Protein AF-A0A2K3P0F2-F1 (afdb_monomer_lite)

Foldseek 3Di:
DLQCVQVVPPVQDDDDDDDAAQPQPAPDDPVVCVVDPSNVVVCVQQQHDQDPVVVPDPDDDPCCVRTPHNADEQEWFPDPRSVNSLLSVVSNCCVRPVVQLADPVRHHYKYFAAFQKWKQFQPDRDIDGHRDPVVVVVVCVVDPCNVRIDMDGRRGPVVDDSVRSNVCSVVVVVRMDTRHDDDCVVVVVSCCVRPPVNPVVVCVVVPPDDPDPPDDDPVPDDDDDDPLVCLQQPPLLVVVFAFDADSVRHTDHGPDTQTLFDVCQQVPDFDDDDVATATHAHFDVVLRLVLLVCVLVVDALVVRATFHDDPPAPFDWDDDDQQKIKFFFDKDDDPDQKIKGFGAGPPDAPVNLVVVLVDLCCDHPVGRDRQWVDKDADDDRVTGIMITGGPHHDDPPDPPRVVSVRIDMDGNCRHWDQDPVRDTDGDRGVSSVSVSSSVVSLVSLVVSLVVVLVVLVVVLLLLVLLLLLLVVPVVPPDDPVPDDPVVQLVVSVVSVRDNVSSVVSVVDDPVCSDPVNSVVSVVVSVVSVVVSVVSVPDDSSRVSVVSSVVSVVSVVVVVVVVVVVVVVRDDPVPDDPDPPPDDDDDDDDDDDDDDDDDDDDDDDDDDD

Organism: Trifolium pratense (NCBI:txid57577)

Secondary structure (DSSP, 8-state):
-GGGGTTT-TTT-------SPPP--TT--HHHHHT-HHHHHHHHHHT----TTTTT--S---GGGG-S-S-EEEE--SSHHHHHHHHHHHHHHHHH-HHHHH-SSS--EEEE---SEEEEESSSS-EEEESSHHHHHHHHHH-TTGGGEEEEE-SSGGGS-HHHHHHHHHTHHHHEEE----SHHHHHHHHHHH-TTTHHHHHHHH-S--S-TTPPPGGG------TTHHHHS-GGGGGGS-EEE-TTS-EEEESS---SS-HHHHH-EEEEETTEEEEE--B-HHHHHHHHHHHHTT--STTSPPPB--TT--SEEEEEETTEEEEE-EEEE-STTEEEEEEPPTT--HHHHHHHHHHHHH-BTTB-S-SEEEEEE-S-SSS--EEEEESSPPPTTS-HHHHTT-EEEEE-S-EEEE-TTS-EEEESSHHHHHHHHHHHHHHHHHHHHHHHHHHHHHHHHHHHHHHHHHHHHHTTSS-TTTS-HHHHHHHHHHTT--TTTHHHHTT--GGGGSHHHHHHHHHHHHHHHHHHHHHHT--HHHHHHHHHHHHHHHHHHHHHHHHHHHHHT--TTSSPPP------------------------------

Structure (mmCIF, N/CA/C/O backbone):
data_AF-A0A2K3P0F2-F1
#
_entry.id   AF-A0A2K3P0F2-F1
#
loop_
_atom_site.group_PDB
_atom_site.id
_atom_site.type_symbol
_atom_site.label_atom_id
_atom_site.label_alt_id
_atom_site.label_comp_id
_atom_site.label_asym_id
_atom_site.label_entity_id
_atom_site.label_seq_id
_atom_site.pdbx_PDB_ins_code
_atom_site.Cartn_x
_atom_site.Cartn_y
_atom_site.Cartn_z
_atom_site.occupancy
_atom_site.B_iso_or_equiv
_atom_site.auth_seq_id
_atom_site.auth_comp_id
_atom_site.auth_asym_id
_atom_site.auth_atom_id
_atom_site.pdbx_PDB_model_num
ATOM 1 N N . MET A 1 1 ? 37.846 -0.758 21.358 1.00 57.22 1 MET A N 1
ATOM 2 C CA . MET A 1 1 ? 39.177 -1.231 21.816 1.00 57.22 1 MET A CA 1
ATOM 3 C C . MET A 1 1 ? 39.085 -2.197 22.994 1.00 57.22 1 MET A C 1
ATOM 5 O O . MET A 1 1 ? 39.956 -3.050 23.090 1.00 57.22 1 MET A O 1
ATOM 9 N N . MET A 1 2 ? 38.044 -2.120 23.833 1.00 68.94 2 MET A N 1
ATOM 10 C CA . MET A 1 2 ? 37.887 -2.988 25.009 1.00 68.94 2 MET A CA 1
ATOM 11 C C . MET A 1 2 ? 37.796 -4.487 24.681 1.00 68.94 2 MET A C 1
ATOM 13 O O . MET A 1 2 ? 38.420 -5.271 25.371 1.00 68.94 2 MET A O 1
ATOM 17 N N . GLY A 1 3 ? 37.175 -4.906 23.572 1.00 64.06 3 GLY A N 1
ATOM 18 C CA . GLY A 1 3 ? 37.152 -6.332 23.182 1.00 64.06 3 GLY A CA 1
ATOM 19 C C . GLY A 1 3 ? 38.536 -6.983 22.981 1.00 64.06 3 GLY A C 1
ATOM 20 O O . GLY A 1 3 ? 38.705 -8.176 23.216 1.00 64.06 3 GLY A O 1
ATOM 21 N N . LEU A 1 4 ? 39.570 -6.203 22.634 1.00 69.81 4 LEU A N 1
ATOM 22 C CA . LEU A 1 4 ? 40.935 -6.723 22.463 1.00 69.81 4 LEU A CA 1
ATOM 23 C C . LEU A 1 4 ? 41.66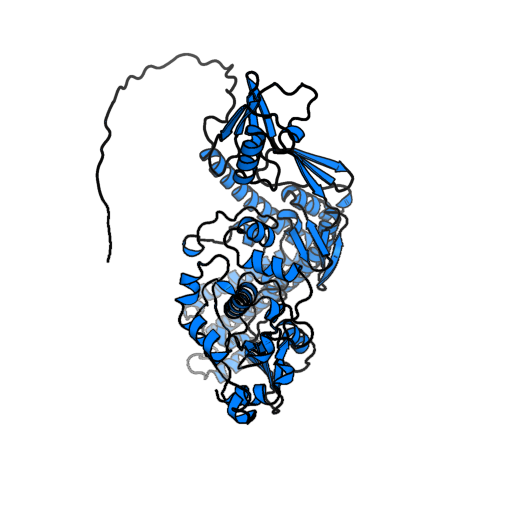6 -7.016 23.778 1.00 69.81 4 LEU A C 1
ATOM 25 O O . LEU A 1 4 ? 42.716 -7.656 23.742 1.00 69.81 4 LEU A O 1
ATOM 29 N N . THR A 1 5 ? 41.158 -6.555 24.927 1.00 67.50 5 THR A N 1
ATOM 30 C CA . THR A 1 5 ? 41.742 -6.917 26.231 1.00 67.50 5 THR A CA 1
ATOM 31 C C . THR A 1 5 ? 41.488 -8.384 26.572 1.00 67.50 5 THR A C 1
ATOM 33 O O . THR A 1 5 ? 42.233 -8.967 27.348 1.00 67.50 5 THR A O 1
ATOM 36 N N . VAL A 1 6 ? 40.472 -8.988 25.953 1.00 66.75 6 VAL A N 1
ATOM 37 C CA . VAL A 1 6 ? 39.976 -10.333 26.261 1.00 66.75 6 VAL A CA 1
ATOM 38 C C . VAL A 1 6 ? 40.609 -11.386 25.375 1.00 66.75 6 VAL A C 1
ATOM 40 O O . VAL A 1 6 ? 40.963 -12.460 25.844 1.00 66.75 6 VAL A O 1
ATOM 43 N N . VAL A 1 7 ? 40.814 -11.054 24.098 1.00 60.47 7 VAL A N 1
ATOM 44 C CA . VAL A 1 7 ? 41.498 -11.946 23.151 1.00 60.47 7 VAL A CA 1
ATOM 45 C C . VAL A 1 7 ? 42.986 -12.088 23.501 1.00 60.47 7 VAL A C 1
ATOM 47 O O . VAL A 1 7 ? 43.653 -12.948 22.950 1.00 60.47 7 VAL A O 1
ATOM 50 N N . ASN A 1 8 ? 43.511 -11.276 24.432 1.00 52.88 8 ASN A N 1
ATOM 51 C CA . ASN A 1 8 ? 44.880 -11.308 24.960 1.00 52.88 8 ASN A CA 1
ATOM 52 C C . ASN A 1 8 ? 45.962 -11.482 23.879 1.00 52.88 8 ASN A C 1
ATOM 54 O O . ASN A 1 8 ? 46.963 -12.161 24.078 1.00 52.88 8 ASN A O 1
ATOM 58 N N . ASN A 1 9 ? 45.735 -10.890 22.702 1.00 58.81 9 ASN A N 1
ATOM 59 C CA . ASN A 1 9 ? 46.574 -11.132 21.538 1.00 58.81 9 ASN A CA 1
ATOM 60 C C . ASN A 1 9 ? 46.730 -9.876 20.673 1.00 58.81 9 ASN A C 1
ATOM 62 O O . ASN A 1 9 ? 46.411 -9.847 19.482 1.00 58.81 9 ASN A O 1
ATOM 66 N N . ARG A 1 10 ? 47.262 -8.806 21.285 1.00 66.12 10 ARG A N 1
ATOM 67 C CA . ARG A 1 10 ? 47.781 -7.645 20.533 1.00 66.12 10 ARG A CA 1
ATOM 68 C C . ARG A 1 10 ? 48.908 -8.039 19.565 1.00 66.12 10 ARG A C 1
ATOM 70 O O . ARG A 1 10 ? 49.259 -7.235 18.710 1.00 66.12 10 ARG A O 1
ATOM 77 N N . GLU A 1 11 ? 49.450 -9.252 19.684 1.00 76.12 11 GLU A N 1
ATOM 78 C CA . GLU A 1 11 ? 50.435 -9.816 18.756 1.00 76.12 11 GLU A CA 1
ATOM 79 C C . GLU A 1 11 ? 49.816 -10.222 17.409 1.00 76.12 11 GLU A C 1
ATOM 81 O O . GLU A 1 11 ? 50.514 -10.227 16.397 1.00 76.12 11 GLU A O 1
ATOM 86 N N . HIS A 1 12 ? 48.513 -10.535 17.362 1.00 81.62 12 HIS A N 1
ATOM 87 C CA . HIS A 1 12 ? 47.838 -11.012 16.143 1.00 81.62 12 HIS A CA 1
ATOM 88 C C . HIS A 1 12 ? 46.751 -10.068 15.610 1.00 81.62 12 HIS A C 1
ATOM 90 O O . HIS A 1 12 ? 46.398 -10.153 14.432 1.00 81.62 12 HIS A O 1
ATOM 96 N N . TYR A 1 13 ? 46.237 -9.148 16.433 1.00 84.69 13 TYR A N 1
ATOM 97 C CA . TYR A 1 13 ? 45.138 -8.254 16.057 1.00 84.69 13 TYR A CA 1
ATOM 98 C C . TYR A 1 13 ? 45.524 -6.774 16.144 1.00 84.69 13 TYR A C 1
ATOM 100 O O . TYR A 1 13 ? 45.823 -6.250 17.217 1.00 84.69 13 TYR A O 1
ATOM 108 N N . GLY A 1 14 ? 45.432 -6.078 15.008 1.00 87.50 14 GLY A N 1
ATOM 109 C CA . GLY A 1 14 ? 45.544 -4.621 14.910 1.00 87.50 14 GLY A CA 1
ATOM 110 C C . GLY A 1 14 ? 44.195 -3.969 14.597 1.00 87.50 14 GLY A C 1
ATOM 111 O O . GLY A 1 14 ? 43.406 -4.513 13.827 1.00 87.50 14 GLY A O 1
ATOM 112 N N . VAL A 1 15 ? 43.928 -2.784 15.161 1.00 88.62 15 VAL A N 1
ATOM 113 C CA . VAL A 1 15 ? 42.721 -1.991 14.847 1.00 88.62 15 VAL A CA 1
ATOM 114 C C . VAL A 1 15 ? 43.100 -0.733 14.093 1.00 88.62 15 VAL A C 1
ATOM 116 O O . VAL A 1 15 ? 43.959 0.030 14.533 1.00 88.62 15 VAL A O 1
ATOM 119 N N . PHE A 1 16 ? 42.394 -0.476 12.996 1.00 89.94 16 PHE A N 1
ATOM 120 C CA . PHE A 1 16 ? 42.501 0.771 12.254 1.00 89.94 16 PHE A CA 1
ATOM 121 C C . PHE A 1 16 ? 41.105 1.365 12.006 1.00 89.94 16 PHE A C 1
ATOM 123 O O . PHE A 1 16 ? 40.300 0.744 11.310 1.00 89.94 16 PHE A O 1
ATOM 130 N N . PRO A 1 17 ? 40.786 2.550 12.560 1.00 88.88 17 PRO A N 1
ATOM 131 C CA . PRO A 1 17 ? 39.483 3.170 12.360 1.00 88.88 17 PRO A CA 1
ATOM 132 C C . PRO A 1 17 ? 39.389 3.814 10.970 1.00 88.88 17 PRO A C 1
ATOM 134 O O . PRO A 1 17 ? 40.173 4.705 10.628 1.00 88.88 17 PRO A O 1
ATOM 137 N N . LEU A 1 18 ? 38.390 3.415 10.180 1.00 87.19 18 LEU A N 1
ATOM 138 C CA . LEU A 1 18 ? 38.059 4.105 8.933 1.00 87.19 18 LEU A CA 1
ATOM 139 C C . LEU A 1 18 ? 37.302 5.400 9.243 1.00 87.19 18 LEU A C 1
ATOM 141 O O . LEU A 1 18 ? 36.266 5.389 9.903 1.00 87.19 18 LEU A O 1
ATOM 145 N N . ARG A 1 19 ? 37.813 6.534 8.755 1.00 81.25 19 ARG A N 1
ATOM 146 C CA . ARG A 1 19 ? 37.137 7.833 8.877 1.00 81.25 19 ARG A CA 1
ATOM 147 C C . ARG A 1 19 ? 36.318 8.110 7.619 1.00 81.25 19 ARG A C 1
ATOM 149 O O . ARG A 1 19 ? 36.872 8.519 6.600 1.00 81.25 19 ARG A O 1
ATOM 156 N N . GLY A 1 20 ? 35.006 7.908 7.719 1.00 80.12 20 GLY A N 1
ATOM 157 C CA . GLY A 1 20 ? 34.055 8.152 6.635 1.00 80.12 20 GLY A CA 1
ATOM 158 C C . GLY A 1 20 ? 34.138 7.136 5.490 1.00 80.12 20 GLY A C 1
ATOM 159 O O . GLY A 1 20 ? 34.790 6.096 5.585 1.00 80.12 20 GLY A O 1
ATOM 160 N N . LYS A 1 21 ? 33.448 7.441 4.387 1.00 83.81 21 LYS A N 1
ATOM 161 C CA . LYS A 1 21 ? 33.376 6.572 3.204 1.00 83.81 21 LYS A CA 1
ATOM 162 C C . LYS A 1 21 ? 34.667 6.661 2.389 1.00 83.81 21 LYS A C 1
ATOM 164 O O . LYS A 1 21 ? 35.115 7.754 2.034 1.00 83.81 21 LYS A O 1
ATOM 169 N N . LEU A 1 22 ? 35.241 5.506 2.051 1.00 85.88 22 LEU A N 1
ATOM 170 C CA . LEU A 1 22 ? 36.373 5.439 1.128 1.00 85.88 22 LEU A CA 1
ATOM 171 C C . LEU A 1 22 ? 35.975 5.989 -0.251 1.00 85.88 22 LEU A C 1
ATOM 173 O O . LEU A 1 22 ? 34.824 5.847 -0.674 1.00 85.88 22 LEU A O 1
ATOM 177 N N . PRO A 1 23 ? 36.906 6.612 -0.994 1.00 84.88 23 PRO A N 1
ATOM 178 C CA . PRO A 1 23 ? 36.619 7.004 -2.360 1.00 84.88 23 PRO A CA 1
ATOM 179 C C . PRO A 1 23 ? 36.385 5.747 -3.201 1.00 84.88 23 PRO A C 1
ATOM 181 O O . PRO A 1 23 ? 37.121 4.769 -3.101 1.00 84.88 23 PRO A O 1
ATOM 184 N N . ASN A 1 24 ? 35.385 5.799 -4.076 1.00 87.88 24 ASN A N 1
ATOM 185 C CA . ASN A 1 24 ? 35.160 4.740 -5.049 1.00 87.88 24 ASN A CA 1
ATOM 186 C C . ASN A 1 24 ? 36.397 4.598 -5.961 1.00 87.88 24 ASN A C 1
ATOM 188 O O . ASN A 1 24 ? 36.719 5.522 -6.715 1.00 87.88 24 ASN A O 1
ATOM 192 N N . ALA A 1 25 ? 37.086 3.459 -5.854 1.00 82.94 25 ALA A N 1
ATOM 193 C CA . ALA A 1 25 ? 38.319 3.159 -6.577 1.00 82.94 25 ALA A CA 1
ATOM 194 C C . ALA A 1 25 ? 38.075 2.787 -8.050 1.00 82.94 25 ALA A C 1
ATOM 196 O O . ALA A 1 25 ? 38.972 2.921 -8.886 1.00 82.94 25 ALA A O 1
ATOM 197 N N . THR A 1 26 ? 36.861 2.359 -8.402 1.00 81.31 26 THR A N 1
ATOM 198 C CA . THR A 1 26 ? 36.499 1.987 -9.773 1.00 81.31 26 THR A CA 1
ATOM 199 C C . THR A 1 26 ? 36.591 3.210 -10.678 1.00 81.31 26 THR A C 1
ATOM 201 O O . THR A 1 26 ? 35.924 4.224 -10.461 1.00 81.31 26 THR A O 1
ATOM 204 N N . ARG A 1 27 ? 37.441 3.124 -11.707 1.00 72.88 27 ARG A N 1
ATOM 205 C CA . ARG A 1 27 ? 37.726 4.212 -12.665 1.00 72.88 27 ARG A CA 1
ATOM 206 C C . ARG A 1 27 ? 38.210 5.531 -12.044 1.00 72.88 27 ARG A C 1
ATOM 208 O O . ARG A 1 27 ? 38.256 6.546 -12.737 1.00 72.88 27 ARG A O 1
ATOM 215 N N . ALA A 1 28 ? 38.593 5.554 -10.769 1.00 80.25 28 ALA A N 1
ATOM 216 C CA . ALA A 1 28 ? 39.335 6.681 -10.228 1.00 80.25 28 ALA A CA 1
ATOM 217 C C . ALA A 1 28 ? 40.752 6.674 -10.816 1.00 80.25 28 ALA A C 1
ATOM 219 O O . ALA A 1 28 ? 41.378 5.622 -10.928 1.00 80.25 28 ALA A O 1
ATOM 220 N N . SER A 1 29 ? 41.275 7.847 -11.185 1.00 81.00 29 SER A N 1
ATOM 221 C CA . SER A 1 29 ? 42.684 7.968 -11.576 1.00 81.00 29 SER A CA 1
ATOM 222 C C . SER A 1 29 ? 43.577 7.486 -10.430 1.00 81.00 29 SER A C 1
ATOM 224 O O . SER A 1 29 ? 43.321 7.876 -9.285 1.00 81.00 29 SER A O 1
ATOM 226 N N . MET A 1 30 ? 44.652 6.751 -10.723 1.00 77.81 30 MET A N 1
ATOM 227 C CA . MET A 1 30 ? 45.595 6.261 -9.705 1.00 77.81 30 MET A CA 1
ATOM 228 C C . MET A 1 30 ? 46.102 7.388 -8.802 1.00 77.81 30 MET A C 1
ATOM 230 O O . MET A 1 30 ? 46.055 7.267 -7.583 1.00 77.81 30 MET A O 1
ATOM 234 N N . LYS A 1 31 ? 46.401 8.562 -9.373 1.00 79.19 31 LYS A N 1
ATOM 235 C CA . LYS A 1 31 ? 46.756 9.781 -8.626 1.00 79.19 31 LYS A CA 1
ATOM 236 C C . LYS A 1 31 ? 45.740 10.174 -7.541 1.00 79.19 31 LYS A C 1
ATOM 238 O O . LYS A 1 31 ? 46.123 10.662 -6.486 1.00 79.19 31 LYS A O 1
ATOM 243 N N . LYS A 1 32 ? 44.439 9.977 -7.779 1.00 80.62 32 LYS A N 1
ATOM 244 C CA . LYS A 1 32 ? 43.362 10.292 -6.819 1.00 80.62 32 LYS A CA 1
ATOM 245 C C . LYS A 1 32 ? 43.265 9.247 -5.711 1.00 80.62 32 LYS A C 1
ATOM 247 O O . LYS A 1 32 ? 43.040 9.616 -4.563 1.00 80.62 32 LYS A O 1
ATOM 252 N N . VAL A 1 33 ? 43.435 7.973 -6.059 1.00 81.50 33 VAL A N 1
ATOM 253 C CA . VAL A 1 33 ? 43.451 6.860 -5.099 1.00 81.50 33 VAL A CA 1
ATOM 254 C C . VAL A 1 33 ? 44.669 6.989 -4.179 1.00 81.50 33 VAL A C 1
ATOM 256 O O . VAL A 1 33 ? 44.511 6.997 -2.963 1.00 81.50 33 VAL A O 1
ATOM 259 N N . LEU A 1 34 ? 45.852 7.232 -4.753 1.00 77.69 34 LEU A N 1
ATOM 260 C CA . LEU A 1 34 ? 47.123 7.421 -4.043 1.00 77.69 34 LEU A CA 1
ATOM 261 C C . LEU A 1 34 ? 47.211 8.735 -3.252 1.00 77.69 34 LEU A C 1
ATOM 263 O O . LEU A 1 34 ? 48.025 8.851 -2.346 1.00 77.69 34 LEU A O 1
ATOM 267 N N . LYS A 1 35 ? 46.387 9.746 -3.555 1.00 83.31 35 LYS A N 1
ATOM 268 C CA . LYS A 1 35 ? 46.301 10.974 -2.741 1.00 83.31 35 LYS A CA 1
ATOM 269 C C . LYS A 1 35 ? 45.450 10.775 -1.478 1.00 83.31 35 LYS A C 1
ATOM 271 O O . LYS A 1 35 ? 45.452 11.631 -0.597 1.00 83.31 35 LYS A O 1
ATOM 276 N N . ASN A 1 36 ? 44.690 9.682 -1.376 1.00 86.06 36 ASN A N 1
ATOM 277 C CA . ASN A 1 36 ? 43.842 9.444 -0.217 1.00 86.06 36 ASN A CA 1
ATOM 278 C C . ASN A 1 36 ? 44.661 8.891 0.961 1.00 86.06 36 ASN A C 1
ATOM 280 O O . ASN A 1 36 ? 45.144 7.760 0.929 1.00 86.06 36 ASN A O 1
ATOM 284 N N . ASN A 1 37 ? 44.756 9.677 2.035 1.00 85.62 37 ASN A N 1
ATOM 285 C CA . ASN A 1 37 ? 45.522 9.314 3.229 1.00 85.62 37 ASN A CA 1
ATOM 286 C C . ASN A 1 37 ? 45.019 8.033 3.913 1.00 85.62 37 ASN A C 1
ATOM 288 O O . ASN A 1 37 ? 45.828 7.287 4.453 1.00 85.62 37 ASN A O 1
ATOM 292 N N . VAL A 1 38 ? 43.712 7.745 3.877 1.00 85.75 38 VAL A N 1
ATOM 293 C CA . VAL A 1 38 ? 43.151 6.520 4.475 1.00 85.75 38 VAL A CA 1
ATOM 294 C C . VAL A 1 38 ? 43.619 5.290 3.698 1.00 85.75 38 VAL A C 1
ATOM 296 O O . VAL A 1 38 ? 44.049 4.317 4.309 1.00 85.75 38 VAL A O 1
ATOM 299 N N . ILE A 1 39 ? 43.616 5.358 2.363 1.00 85.62 39 ILE A N 1
ATOM 300 C CA . ILE A 1 39 ? 44.107 4.274 1.498 1.00 85.62 39 ILE A CA 1
ATOM 301 C C . ILE A 1 39 ? 45.617 4.084 1.670 1.00 85.62 39 ILE A C 1
ATOM 303 O O . ILE A 1 39 ? 46.057 2.953 1.833 1.00 85.62 39 ILE A O 1
ATOM 307 N N . ASN A 1 40 ? 46.400 5.166 1.713 1.00 83.94 40 ASN A N 1
ATOM 308 C CA . ASN A 1 40 ? 47.848 5.088 1.948 1.00 83.94 40 ASN A CA 1
ATOM 309 C C . ASN A 1 40 ? 48.203 4.506 3.319 1.00 83.94 40 ASN A C 1
ATOM 311 O O . ASN A 1 40 ? 49.192 3.793 3.468 1.00 83.94 40 ASN A O 1
ATOM 315 N N . ASN A 1 41 ? 47.414 4.822 4.343 1.00 87.31 41 ASN A N 1
ATOM 316 C CA . ASN A 1 41 ? 47.604 4.224 5.656 1.00 87.31 41 ASN A CA 1
ATOM 317 C C . ASN A 1 41 ? 47.268 2.731 5.610 1.00 87.31 41 ASN A C 1
ATOM 319 O O . ASN A 1 41 ? 48.048 1.923 6.104 1.00 87.31 41 ASN A O 1
ATOM 323 N N . LEU A 1 42 ? 46.163 2.357 4.959 1.00 86.44 42 LEU A N 1
ATOM 324 C CA . LEU A 1 42 ? 45.737 0.966 4.817 1.00 86.44 42 LEU A CA 1
ATOM 325 C C . LEU A 1 42 ? 46.764 0.127 4.040 1.00 86.44 42 LEU A C 1
ATOM 327 O O . LEU A 1 42 ? 47.103 -0.969 4.478 1.00 86.44 42 LEU A O 1
ATOM 331 N N . THR A 1 43 ? 47.332 0.651 2.951 1.00 82.38 43 THR A N 1
ATOM 332 C CA . THR A 1 43 ? 48.381 -0.043 2.184 1.00 82.38 43 THR A CA 1
ATOM 333 C C . THR A 1 43 ? 49.638 -0.260 3.017 1.00 82.38 43 THR A C 1
ATOM 335 O O . THR A 1 43 ? 50.155 -1.373 3.072 1.00 82.38 43 THR A O 1
ATOM 338 N N . ARG A 1 44 ? 50.093 0.768 3.745 1.00 84.06 44 ARG A N 1
ATOM 339 C CA . ARG A 1 44 ? 51.258 0.673 4.640 1.00 84.06 44 ARG A CA 1
ATOM 340 C C . ARG A 1 44 ? 51.039 -0.316 5.781 1.00 84.06 44 ARG A C 1
ATOM 342 O O . ARG A 1 44 ? 51.953 -1.077 6.090 1.00 84.06 44 ARG A O 1
ATOM 349 N N . ILE A 1 45 ? 49.851 -0.306 6.389 1.00 87.88 45 ILE A N 1
ATOM 350 C CA . ILE A 1 45 ? 49.486 -1.201 7.496 1.00 87.88 45 ILE A CA 1
ATOM 351 C C . ILE A 1 45 ? 49.459 -2.651 7.023 1.00 87.88 45 ILE A C 1
ATOM 353 O O . ILE A 1 45 ? 50.030 -3.505 7.691 1.00 87.88 45 ILE A O 1
ATOM 357 N N . LEU A 1 46 ? 48.850 -2.925 5.867 1.00 85.25 46 LEU A N 1
ATOM 358 C CA . LEU A 1 46 ? 48.745 -4.281 5.325 1.00 85.25 46 LEU A CA 1
ATOM 359 C C . LEU A 1 46 ? 50.034 -4.762 4.641 1.00 85.25 46 LEU A C 1
ATOM 361 O O . LEU A 1 46 ? 50.180 -5.956 4.404 1.00 85.25 46 LEU A O 1
ATOM 365 N N . GLY A 1 47 ? 50.988 -3.869 4.356 1.00 79.50 47 GLY A N 1
ATOM 366 C CA . GLY A 1 47 ? 52.197 -4.201 3.593 1.00 79.50 47 GLY A CA 1
ATOM 367 C C . GLY A 1 47 ? 51.942 -4.341 2.090 1.00 79.50 47 GLY A C 1
ATOM 368 O O . GLY A 1 47 ? 52.686 -5.026 1.399 1.00 79.50 47 GLY A O 1
ATOM 369 N N . LEU A 1 48 ? 50.888 -3.704 1.580 1.00 79.56 48 LEU A N 1
ATOM 370 C CA . LEU A 1 48 ? 50.526 -3.736 0.168 1.00 79.56 48 LEU A CA 1
ATOM 371 C C . LEU A 1 48 ? 51.332 -2.702 -0.620 1.00 79.56 48 LEU A C 1
ATOM 373 O O . LEU A 1 48 ? 51.422 -1.536 -0.229 1.00 79.56 48 LEU A O 1
ATOM 377 N N . VAL A 1 49 ? 51.867 -3.116 -1.767 1.00 68.94 49 VAL A N 1
ATOM 378 C CA . VAL A 1 49 ? 52.549 -2.220 -2.708 1.00 68.94 49 VAL A CA 1
ATOM 379 C C . VAL A 1 49 ? 51.547 -1.709 -3.743 1.00 68.94 49 VAL A C 1
ATOM 381 O O . VAL A 1 49 ? 50.816 -2.487 -4.359 1.00 68.94 49 VAL A O 1
ATOM 384 N N . CYS A 1 50 ? 51.529 -0.391 -3.939 1.00 60.47 50 CYS A N 1
ATOM 385 C CA . CYS A 1 50 ? 50.830 0.269 -5.037 1.00 60.47 50 CYS A CA 1
ATOM 386 C C . CYS A 1 50 ? 51.868 0.767 -6.052 1.00 60.47 50 CYS A C 1
ATOM 388 O O . CYS A 1 50 ? 52.317 1.905 -5.942 1.00 60.47 50 CYS A O 1
ATOM 390 N N . ASP A 1 51 ? 52.268 -0.069 -7.008 1.00 55.56 51 ASP A N 1
ATOM 391 C CA . ASP A 1 51 ? 53.119 0.355 -8.130 1.00 55.56 51 ASP A CA 1
ATOM 392 C C . ASP A 1 51 ? 52.266 0.455 -9.406 1.00 55.56 51 ASP A C 1
ATOM 394 O O . ASP A 1 51 ? 51.439 -0.418 -9.684 1.00 55.56 51 ASP A O 1
ATOM 398 N N . GLU A 1 52 ? 52.454 1.520 -10.189 1.00 47.88 52 GLU A N 1
ATOM 399 C CA . GLU A 1 52 ? 51.824 1.679 -11.505 1.00 47.88 52 GLU A CA 1
ATOM 400 C C . GLU A 1 52 ? 52.231 0.543 -12.466 1.00 47.88 52 GLU A C 1
ATOM 402 O O . GLU A 1 52 ? 51.428 0.146 -13.309 1.00 47.88 52 GLU A O 1
ATOM 407 N N . ASN A 1 53 ? 53.407 -0.070 -12.266 1.00 46.22 53 ASN A N 1
ATOM 408 C CA . ASN A 1 53 ? 53.889 -1.233 -13.027 1.00 46.22 53 ASN A CA 1
ATOM 409 C C . ASN A 1 53 ? 53.310 -2.588 -12.563 1.00 46.22 53 ASN A C 1
ATOM 411 O O . ASN A 1 53 ? 53.540 -3.613 -13.212 1.00 46.22 53 ASN A O 1
ATOM 415 N N . PHE A 1 54 ? 52.578 -2.625 -11.441 1.00 50.19 54 PHE A N 1
ATOM 416 C CA . PHE A 1 54 ? 51.957 -3.845 -10.902 1.00 50.19 54 PHE A CA 1
ATOM 417 C C . PHE A 1 54 ? 50.616 -4.164 -11.585 1.00 50.19 54 PHE A C 1
ATOM 419 O O . PHE A 1 54 ? 50.214 -5.325 -11.688 1.00 50.19 54 PHE A O 1
ATOM 426 N N . LEU A 1 55 ? 49.937 -3.140 -12.111 1.00 43.41 55 LEU A N 1
ATOM 427 C CA . LEU A 1 55 ? 48.674 -3.256 -12.842 1.00 43.41 55 LEU A CA 1
ATOM 428 C C . LEU A 1 55 ? 48.923 -3.756 -14.276 1.00 43.41 55 LEU A C 1
ATOM 430 O O . LEU A 1 55 ? 48.790 -3.009 -15.239 1.00 43.41 55 LEU A O 1
ATOM 434 N N . GLY A 1 56 ? 49.294 -5.030 -14.432 1.00 42.19 56 GLY A N 1
ATOM 435 C CA . GLY A 1 56 ? 49.437 -5.631 -15.766 1.00 42.19 56 GLY A CA 1
ATOM 436 C C . GLY A 1 56 ? 50.219 -6.939 -15.865 1.00 42.19 56 GLY A C 1
ATOM 437 O O . GLY A 1 56 ? 50.156 -7.595 -16.904 1.00 42.19 56 GLY A O 1
ATOM 438 N N . LYS A 1 57 ? 50.926 -7.380 -14.816 1.00 38.34 57 LYS A N 1
ATOM 439 C CA . LYS A 1 57 ? 51.619 -8.677 -14.856 1.00 38.34 57 LYS A CA 1
ATOM 440 C C . LYS A 1 57 ? 50.680 -9.804 -14.425 1.00 38.34 57 LYS A C 1
ATOM 442 O O . LYS A 1 57 ? 50.423 -9.999 -13.245 1.00 38.34 57 LYS A O 1
ATOM 447 N N . LYS A 1 58 ? 50.229 -10.590 -15.408 1.00 38.75 58 LYS A N 1
ATOM 448 C CA . LYS A 1 58 ? 49.479 -11.856 -15.263 1.00 38.75 58 LYS A CA 1
ATOM 449 C C . LYS A 1 58 ? 50.225 -12.977 -14.509 1.00 38.75 58 LYS A C 1
ATOM 451 O O . LYS A 1 58 ? 49.688 -14.071 -14.396 1.00 38.75 58 LYS A O 1
ATOM 456 N N . ASN A 1 59 ? 51.420 -12.732 -13.969 1.00 36.28 59 ASN A N 1
ATOM 457 C CA . ASN A 1 59 ? 52.269 -13.782 -13.410 1.00 36.28 59 ASN A CA 1
ATOM 458 C C . ASN A 1 59 ? 52.513 -13.563 -11.909 1.00 36.28 59 ASN A C 1
ATOM 460 O O . ASN A 1 59 ? 53.420 -12.835 -11.518 1.00 36.28 59 ASN A O 1
ATOM 464 N N . GLY A 1 60 ? 51.688 -14.218 -11.090 1.00 43.28 60 GLY A N 1
ATOM 465 C CA . GLY A 1 60 ? 52.162 -15.141 -10.051 1.00 43.28 60 GLY A CA 1
ATOM 466 C C . GLY A 1 60 ? 53.150 -14.659 -8.986 1.00 43.28 60 GLY A C 1
ATOM 467 O O . GLY A 1 60 ? 53.959 -15.468 -8.546 1.00 43.28 60 GLY A O 1
ATOM 468 N N . VAL A 1 61 ? 53.108 -13.404 -8.532 1.00 43.59 61 VAL A N 1
ATOM 469 C CA . VAL A 1 61 ? 53.716 -13.075 -7.231 1.00 43.59 61 VAL A CA 1
ATOM 470 C C . VAL A 1 61 ? 52.644 -13.263 -6.170 1.00 43.59 61 VAL A C 1
ATOM 472 O O . VAL A 1 61 ? 51.651 -12.539 -6.142 1.00 43.59 61 VAL A O 1
ATOM 475 N N . ASP A 1 62 ? 52.827 -14.269 -5.324 1.00 52.47 62 ASP A N 1
ATOM 476 C CA . ASP A 1 62 ? 51.952 -14.559 -4.195 1.00 52.47 62 ASP A CA 1
ATOM 477 C C . ASP A 1 62 ? 52.128 -13.471 -3.121 1.00 52.47 62 ASP A C 1
ATOM 479 O O . ASP A 1 62 ? 52.953 -13.576 -2.213 1.00 52.47 62 ASP A O 1
ATOM 483 N N . ILE A 1 63 ? 51.388 -12.365 -3.280 1.00 55.47 63 ILE A N 1
ATOM 484 C CA . ILE A 1 63 ? 51.450 -11.185 -2.401 1.00 55.47 63 ILE A CA 1
ATOM 485 C C . ILE A 1 63 ? 51.164 -11.587 -0.946 1.00 55.47 63 ILE A C 1
ATOM 487 O O . ILE A 1 63 ? 51.699 -10.950 -0.039 1.00 55.47 63 ILE A O 1
ATOM 491 N N . SER A 1 64 ? 50.414 -12.675 -0.716 1.00 54.25 64 SER A N 1
ATOM 492 C CA . SER A 1 64 ? 50.059 -13.185 0.615 1.00 54.25 64 SER A CA 1
ATOM 493 C C . SER A 1 64 ? 51.270 -13.407 1.533 1.00 54.25 64 SER A C 1
ATOM 495 O O . SER A 1 64 ? 51.179 -13.142 2.729 1.00 54.25 64 SER A O 1
ATOM 497 N N . LYS A 1 65 ? 52.434 -13.779 0.978 1.00 54.53 65 LYS A N 1
ATOM 498 C CA . LYS A 1 65 ? 53.677 -14.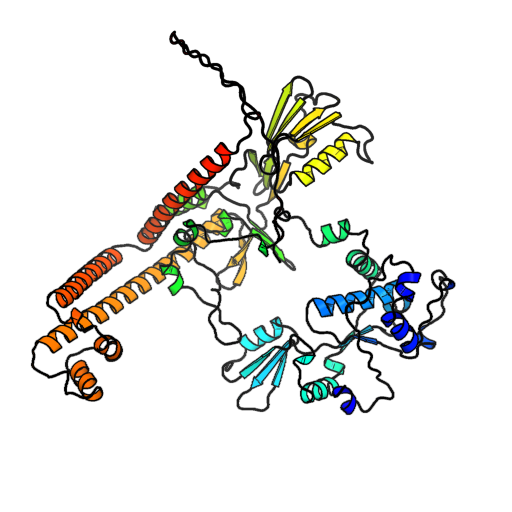028 1.735 1.00 54.53 65 LYS A CA 1
ATOM 499 C C . LYS A 1 65 ? 54.433 -12.759 2.146 1.00 54.53 65 LYS A C 1
ATOM 501 O O . LYS A 1 65 ? 55.370 -12.838 2.932 1.00 54.53 65 LYS A O 1
ATOM 506 N N . SER A 1 66 ? 54.046 -11.600 1.613 1.00 68.00 66 SER A N 1
ATOM 507 C CA . SER A 1 66 ? 54.672 -10.293 1.878 1.00 68.00 66 SER A CA 1
ATOM 508 C C . SER A 1 66 ? 53.812 -9.357 2.735 1.00 68.00 66 SER A C 1
ATOM 510 O O . SER A 1 66 ? 54.263 -8.273 3.109 1.00 68.00 66 SER A O 1
ATOM 512 N N . LEU A 1 67 ? 52.576 -9.762 3.051 1.00 79.00 67 LEU A N 1
ATOM 513 C CA . LEU A 1 67 ? 51.653 -8.956 3.842 1.00 79.00 67 LEU A CA 1
ATOM 514 C C . LEU A 1 67 ? 52.073 -8.903 5.310 1.00 79.00 67 LEU A C 1
ATOM 516 O O . LEU A 1 67 ? 52.520 -9.887 5.893 1.00 79.00 67 LEU A O 1
ATOM 520 N N . ARG A 1 68 ? 51.844 -7.748 5.935 1.00 85.31 68 ARG A N 1
ATOM 521 C CA . ARG A 1 68 ? 52.005 -7.568 7.387 1.00 85.31 68 ARG A CA 1
ATOM 522 C C . ARG A 1 68 ? 50.855 -8.191 8.178 1.00 85.31 68 ARG A C 1
ATOM 524 O O . ARG A 1 68 ? 51.039 -8.538 9.336 1.00 85.31 68 ARG A O 1
ATOM 531 N N . TYR A 1 69 ? 49.686 -8.321 7.550 1.00 86.44 69 TYR A N 1
ATOM 532 C CA . TYR A 1 69 ? 48.508 -8.984 8.102 1.00 86.44 69 TYR A CA 1
ATOM 533 C C . TYR A 1 69 ? 47.952 -9.960 7.071 1.00 86.44 69 TYR A C 1
ATOM 535 O O . TYR A 1 69 ? 47.686 -9.577 5.933 1.00 86.44 69 TYR A O 1
ATOM 543 N N . GLY A 1 70 ? 47.744 -11.212 7.478 1.00 82.25 70 GLY A N 1
ATOM 544 C CA . GLY A 1 70 ? 47.226 -12.254 6.589 1.00 82.25 70 GLY A CA 1
ATOM 545 C C . GLY A 1 70 ? 45.725 -12.154 6.306 1.00 82.25 70 GLY A C 1
ATOM 546 O O . GLY A 1 70 ? 45.243 -12.820 5.397 1.00 82.25 70 GLY A O 1
ATOM 547 N N . ARG A 1 71 ? 44.974 -11.363 7.086 1.00 87.25 71 ARG A N 1
ATOM 548 C CA . ARG A 1 71 ? 43.509 -11.245 7.010 1.00 87.25 71 ARG A CA 1
ATOM 549 C C . ARG A 1 71 ? 43.059 -9.840 7.392 1.00 87.25 71 ARG A C 1
ATOM 551 O O . ARG A 1 71 ? 43.717 -9.174 8.192 1.00 87.25 71 ARG A O 1
ATOM 558 N N . ILE A 1 72 ? 41.906 -9.423 6.875 1.00 91.19 72 ILE A N 1
ATOM 559 C CA . ILE A 1 72 ? 41.196 -8.223 7.322 1.00 91.19 72 ILE A CA 1
ATOM 560 C C . ILE A 1 72 ? 39.830 -8.598 7.889 1.00 91.19 72 ILE A C 1
ATOM 562 O O . ILE A 1 72 ? 39.116 -9.416 7.315 1.00 91.19 72 ILE A O 1
ATOM 566 N N . LEU A 1 73 ? 39.456 -7.965 8.998 1.00 90.94 73 LEU A N 1
ATOM 567 C CA . LEU A 1 73 ? 38.144 -8.110 9.617 1.00 90.94 73 LEU A CA 1
ATOM 568 C C . LEU A 1 73 ? 37.398 -6.777 9.546 1.00 90.94 73 LEU A C 1
ATOM 570 O O . LEU A 1 73 ? 37.802 -5.789 10.159 1.00 90.94 73 LEU A O 1
ATOM 574 N N . LEU A 1 74 ? 36.309 -6.742 8.783 1.00 92.75 74 LEU A N 1
ATOM 575 C CA . LEU A 1 74 ? 35.473 -5.562 8.608 1.00 92.75 74 LEU A CA 1
ATOM 576 C C . LEU A 1 74 ? 34.441 -5.485 9.734 1.00 92.75 74 LEU A C 1
ATOM 578 O O . LEU A 1 74 ? 33.506 -6.284 9.787 1.00 92.75 74 LEU A O 1
ATOM 582 N N . MET A 1 75 ? 34.605 -4.497 10.611 1.00 89.44 75 MET A N 1
ATOM 583 C CA . MET A 1 75 ? 33.669 -4.175 11.689 1.00 89.44 75 MET A CA 1
ATOM 584 C C . MET A 1 75 ? 32.961 -2.859 11.354 1.00 89.44 75 MET A C 1
ATOM 586 O O . MET A 1 75 ? 33.570 -1.798 11.455 1.00 89.44 75 MET A O 1
ATOM 590 N N . MET A 1 76 ? 31.702 -2.931 10.921 1.00 87.75 76 MET A N 1
ATOM 591 C CA . MET A 1 76 ? 30.863 -1.762 10.621 1.00 87.75 76 MET A CA 1
ATOM 592 C C . MET A 1 76 ? 29.492 -1.937 11.274 1.00 87.75 76 MET A C 1
ATOM 594 O O . MET A 1 76 ? 29.114 -3.068 11.595 1.00 87.75 76 MET A O 1
ATOM 598 N N . ASP A 1 77 ? 28.752 -0.839 11.406 1.00 83.94 77 ASP A N 1
ATOM 599 C CA . ASP A 1 77 ? 27.357 -0.849 11.849 1.00 83.94 77 ASP A CA 1
ATOM 600 C C . ASP A 1 77 ? 26.509 -1.791 10.973 1.00 83.94 77 ASP A C 1
ATOM 602 O O . ASP A 1 77 ? 26.763 -1.956 9.771 1.00 83.94 77 ASP A O 1
ATOM 606 N N . GLN A 1 78 ? 25.520 -2.454 11.581 1.00 75.69 78 GLN A N 1
ATOM 607 C CA . GLN A 1 78 ? 24.587 -3.348 10.883 1.00 75.69 78 GLN A CA 1
ATOM 608 C C . GLN A 1 78 ? 23.441 -2.548 10.258 1.00 75.69 78 GLN A C 1
ATOM 610 O O . GLN A 1 78 ? 22.264 -2.799 10.499 1.00 75.69 78 GLN A O 1
ATOM 615 N N . ASP A 1 79 ? 23.813 -1.566 9.440 1.00 76.62 79 ASP A N 1
ATOM 616 C CA . ASP A 1 79 ? 22.903 -0.724 8.680 1.00 76.62 79 ASP A CA 1
ATOM 617 C C . ASP A 1 79 ? 23.314 -0.639 7.194 1.00 76.62 79 ASP A C 1
ATOM 619 O O . ASP A 1 79 ? 24.261 -1.285 6.710 1.00 76.62 79 ASP A O 1
ATOM 623 N N . HIS A 1 80 ? 22.555 0.145 6.429 1.00 76.88 80 HIS A N 1
ATOM 624 C CA . HIS A 1 80 ? 22.799 0.331 5.001 1.00 76.88 80 HIS A CA 1
ATOM 625 C C . HIS A 1 80 ? 24.120 1.064 4.714 1.00 76.88 80 HIS A C 1
ATOM 627 O O . HIS A 1 80 ? 24.775 0.777 3.707 1.00 76.88 80 HIS A O 1
ATOM 633 N N . ASP A 1 81 ? 24.552 1.973 5.591 1.00 80.69 81 ASP A N 1
ATOM 634 C CA . ASP A 1 81 ? 25.788 2.734 5.414 1.00 80.69 81 ASP A CA 1
ATOM 635 C C . ASP A 1 81 ? 27.029 1.891 5.724 1.00 80.69 81 ASP A C 1
ATOM 637 O O . ASP A 1 81 ? 27.999 1.921 4.959 1.00 80.69 81 ASP A O 1
ATOM 641 N N . GLY A 1 82 ? 26.985 1.067 6.769 1.00 85.50 82 GLY A N 1
ATOM 642 C CA . GLY A 1 82 ? 27.998 0.068 7.079 1.00 85.50 82 GLY A CA 1
ATOM 643 C C . GLY A 1 82 ? 28.144 -0.951 5.953 1.00 85.50 82 GLY A C 1
ATOM 644 O O . GLY A 1 82 ? 29.263 -1.257 5.533 1.00 85.50 82 GLY A O 1
ATOM 645 N N . SER A 1 83 ? 27.028 -1.404 5.375 1.00 85.44 83 SER A N 1
ATOM 646 C CA . SER A 1 83 ? 27.026 -2.273 4.188 1.00 85.44 83 SER A CA 1
ATOM 647 C C . SER A 1 83 ? 27.677 -1.601 2.972 1.00 85.44 83 SER A C 1
ATOM 649 O O . SER A 1 83 ? 28.497 -2.209 2.280 1.00 85.44 83 SER A O 1
ATOM 651 N N . HIS A 1 84 ? 27.397 -0.317 2.745 1.00 85.56 84 HIS A N 1
ATOM 652 C CA . HIS A 1 84 ? 28.040 0.458 1.685 1.00 85.56 84 HIS A CA 1
ATOM 653 C C . HIS A 1 84 ? 29.553 0.618 1.919 1.00 85.56 84 HIS A C 1
ATOM 655 O O . HIS A 1 84 ? 30.338 0.457 0.981 1.00 85.56 84 HIS A O 1
ATOM 661 N N . ILE A 1 85 ? 29.992 0.875 3.156 1.00 90.00 85 ILE A N 1
ATOM 662 C CA . ILE A 1 85 ? 31.421 0.963 3.498 1.00 90.00 85 ILE A CA 1
ATOM 663 C C . ILE A 1 85 ? 32.127 -0.374 3.242 1.00 90.00 85 ILE A C 1
ATOM 665 O O . ILE A 1 85 ? 33.189 -0.374 2.615 1.00 90.00 85 ILE A O 1
ATOM 669 N N . LYS A 1 86 ? 31.531 -1.508 3.643 1.00 91.50 86 LYS A N 1
ATOM 670 C CA . LYS A 1 86 ? 32.058 -2.852 3.329 1.00 91.50 86 LYS A CA 1
ATOM 671 C C . LYS A 1 86 ? 32.246 -3.021 1.822 1.00 91.50 86 LYS A C 1
ATOM 673 O O . LYS A 1 86 ? 33.332 -3.385 1.373 1.00 91.50 86 LYS A O 1
ATOM 678 N N . GLY A 1 87 ? 31.226 -2.668 1.039 1.00 91.62 87 GLY A N 1
ATOM 679 C CA . GLY A 1 87 ? 31.285 -2.727 -0.419 1.00 91.62 87 GLY A CA 1
ATOM 680 C C . GLY A 1 87 ? 32.397 -1.855 -1.017 1.00 91.62 87 GLY A C 1
ATOM 681 O O . GLY A 1 87 ? 33.099 -2.297 -1.922 1.00 91.62 87 GLY A O 1
ATOM 682 N N . LEU A 1 88 ? 32.627 -0.648 -0.488 1.00 92.19 88 LEU A N 1
ATOM 683 C CA . LEU A 1 88 ? 33.719 0.227 -0.938 1.00 92.19 88 LEU A CA 1
ATOM 684 C C . LEU A 1 88 ? 35.108 -0.354 -0.637 1.00 92.19 88 LEU A C 1
ATOM 686 O O . LEU A 1 88 ? 36.010 -0.217 -1.465 1.00 92.19 88 LEU A O 1
ATOM 690 N N . VAL A 1 89 ? 35.285 -1.008 0.517 1.00 92.06 89 VAL A N 1
ATOM 691 C CA . VAL A 1 89 ? 36.536 -1.708 0.859 1.00 92.06 89 VAL A CA 1
ATOM 692 C C . VAL A 1 89 ? 36.762 -2.890 -0.084 1.00 92.06 89 VAL A C 1
ATOM 694 O O . VAL A 1 89 ? 37.842 -3.008 -0.661 1.00 92.06 89 VAL A O 1
ATOM 697 N N . ILE A 1 90 ? 35.736 -3.719 -0.301 1.00 92.06 90 ILE A N 1
ATOM 698 C CA . ILE A 1 90 ? 35.799 -4.857 -1.231 1.00 92.06 90 ILE A CA 1
ATOM 699 C C . ILE A 1 90 ? 36.118 -4.367 -2.646 1.00 92.06 90 ILE A C 1
ATOM 701 O O . ILE A 1 90 ? 37.003 -4.913 -3.296 1.00 92.06 90 ILE A O 1
ATOM 705 N N . ASN A 1 91 ? 35.475 -3.291 -3.101 1.00 92.12 91 ASN A N 1
ATOM 706 C CA . ASN A 1 91 ? 35.738 -2.681 -4.401 1.00 92.12 91 ASN A CA 1
ATOM 707 C C . ASN A 1 91 ? 37.188 -2.186 -4.541 1.00 92.12 91 ASN A C 1
ATOM 709 O O . ASN A 1 91 ? 37.825 -2.409 -5.570 1.00 92.12 91 ASN A O 1
ATOM 713 N N . LEU A 1 92 ? 37.733 -1.538 -3.505 1.00 89.69 92 LEU A N 1
ATOM 714 C CA . LEU A 1 92 ? 39.131 -1.107 -3.489 1.00 89.69 92 LEU A CA 1
ATOM 715 C C . LEU A 1 92 ? 40.083 -2.302 -3.637 1.00 89.69 92 LEU A C 1
ATOM 717 O O . LEU A 1 92 ? 40.975 -2.260 -4.484 1.00 89.69 92 LEU A O 1
ATOM 721 N N . ILE A 1 93 ? 39.877 -3.364 -2.853 1.00 88.56 93 ILE A N 1
ATOM 722 C CA . ILE A 1 93 ? 40.734 -4.557 -2.885 1.00 88.56 93 ILE A CA 1
ATOM 723 C C . ILE A 1 93 ? 40.579 -5.289 -4.218 1.00 88.56 93 ILE A C 1
ATOM 725 O O . ILE A 1 93 ? 41.581 -5.597 -4.849 1.00 88.56 93 ILE A O 1
ATOM 729 N N . HIS A 1 94 ? 39.353 -5.479 -4.706 1.00 87.81 94 HIS A N 1
ATOM 730 C CA . HIS A 1 94 ? 39.076 -6.085 -6.009 1.00 87.81 94 HIS A CA 1
ATOM 731 C C . HIS A 1 94 ? 39.771 -5.331 -7.152 1.00 87.81 94 HIS A C 1
ATOM 733 O O . HIS A 1 94 ? 40.334 -5.943 -8.057 1.00 87.81 94 HIS A O 1
ATOM 739 N N . ARG A 1 95 ? 39.777 -3.993 -7.107 1.00 84.31 95 ARG A N 1
ATOM 740 C CA . ARG A 1 95 ? 40.387 -3.162 -8.151 1.00 84.31 95 ARG A CA 1
ATOM 741 C C . ARG A 1 95 ? 41.916 -3.195 -8.138 1.00 84.31 95 ARG A C 1
ATOM 743 O O . ARG A 1 95 ? 42.515 -3.154 -9.214 1.00 84.31 95 ARG A O 1
ATOM 750 N N . MET A 1 96 ? 42.516 -3.169 -6.949 1.00 80.06 96 MET A N 1
ATOM 751 C CA . MET A 1 96 ? 43.959 -2.984 -6.752 1.00 80.06 96 MET A CA 1
ATOM 752 C C . MET A 1 96 ? 44.709 -4.314 -6.616 1.00 80.06 96 MET A C 1
ATOM 754 O O . MET A 1 96 ? 45.804 -4.457 -7.152 1.00 80.06 96 MET A O 1
ATOM 758 N N . TRP A 1 97 ? 44.102 -5.288 -5.936 1.00 83.44 97 TRP A N 1
ATOM 759 C CA . TRP A 1 97 ? 44.666 -6.602 -5.617 1.00 83.44 97 TRP A CA 1
ATOM 760 C C . TRP A 1 97 ? 43.603 -7.704 -5.800 1.00 83.44 97 TRP A C 1
ATOM 762 O O . TRP A 1 97 ? 43.211 -8.356 -4.829 1.00 83.44 97 TRP A O 1
ATOM 772 N N . PRO A 1 98 ? 43.115 -7.937 -7.035 1.00 80.81 98 PRO A N 1
ATOM 773 C CA . PRO A 1 98 ? 42.035 -8.892 -7.303 1.00 80.81 98 PRO A CA 1
ATOM 774 C C . PRO A 1 98 ? 42.343 -10.311 -6.812 1.00 80.81 98 PRO A C 1
ATOM 776 O O . PRO A 1 98 ? 41.428 -11.034 -6.429 1.00 80.81 98 PRO A O 1
ATOM 779 N N . THR A 1 99 ? 43.621 -10.703 -6.775 1.00 78.69 99 THR A N 1
ATOM 780 C CA . THR A 1 99 ? 44.055 -12.005 -6.252 1.00 78.69 99 THR A CA 1
ATOM 781 C C . THR A 1 99 ? 43.652 -12.210 -4.794 1.00 78.69 99 THR A C 1
ATOM 783 O O . THR A 1 99 ? 43.209 -13.298 -4.469 1.00 78.69 99 THR A O 1
ATOM 786 N N . LEU A 1 100 ? 43.685 -11.174 -3.945 1.00 81.19 100 LEU A N 1
ATOM 787 C CA . LEU A 1 100 ? 43.302 -11.281 -2.528 1.00 81.19 100 LEU A CA 1
ATOM 788 C C . LEU A 1 100 ? 41.807 -11.544 -2.323 1.00 81.19 100 LEU A C 1
ATOM 790 O O . LEU A 1 100 ? 41.421 -12.114 -1.309 1.00 81.19 100 LEU A O 1
ATOM 794 N N . VAL A 1 101 ? 40.965 -11.123 -3.270 1.00 81.88 101 VAL A N 1
ATOM 795 C CA . VAL A 1 101 ? 39.526 -11.427 -3.240 1.00 81.88 101 VAL A CA 1
ATOM 796 C C . VAL A 1 101 ? 39.269 -12.836 -3.773 1.00 81.88 101 VAL A C 1
ATOM 798 O O . VAL A 1 101 ? 38.399 -13.525 -3.260 1.00 81.88 101 VAL A O 1
ATOM 801 N N . ARG A 1 102 ? 40.037 -13.262 -4.784 1.00 79.56 102 ARG A N 1
ATOM 802 C CA . ARG A 1 102 ? 39.845 -14.520 -5.525 1.00 79.56 102 ARG A CA 1
ATOM 803 C C . ARG A 1 102 ? 40.449 -15.757 -4.851 1.00 79.56 102 ARG A C 1
ATOM 805 O O . ARG A 1 102 ? 40.171 -16.862 -5.305 1.00 79.56 102 ARG A O 1
ATOM 812 N N . THR A 1 103 ? 41.289 -15.604 -3.825 1.00 71.38 103 THR A N 1
ATOM 813 C CA . THR A 1 103 ? 41.930 -16.742 -3.147 1.00 71.38 103 THR A CA 1
ATOM 814 C C . THR A 1 103 ? 40.893 -17.662 -2.497 1.00 71.38 103 THR A C 1
ATOM 816 O O . THR A 1 103 ? 40.123 -17.235 -1.638 1.00 71.38 103 THR A O 1
ATOM 819 N N . THR A 1 104 ? 40.922 -18.946 -2.859 1.00 63.72 104 THR A N 1
ATOM 820 C CA . THR A 1 104 ? 40.054 -19.995 -2.295 1.00 63.72 104 THR A CA 1
ATOM 821 C C . THR A 1 104 ? 40.696 -20.744 -1.127 1.00 63.72 104 THR A C 1
ATOM 823 O O . THR A 1 104 ? 39.977 -21.223 -0.255 1.00 63.72 104 THR A O 1
ATOM 826 N N . ASP A 1 105 ? 42.031 -20.803 -1.076 1.00 63.75 105 ASP A N 1
ATOM 827 C CA . ASP A 1 105 ? 42.779 -21.608 -0.093 1.00 63.75 105 ASP A CA 1
ATOM 828 C C . ASP A 1 105 ? 42.919 -20.918 1.275 1.00 63.75 105 ASP A C 1
ATOM 830 O O . ASP A 1 105 ? 43.010 -21.568 2.313 1.00 63.75 105 ASP A O 1
ATOM 834 N N . CYS A 1 106 ? 42.931 -19.584 1.288 1.00 68.75 106 CYS A N 1
ATOM 835 C CA . CYS A 1 106 ? 42.925 -18.768 2.498 1.00 68.75 106 CYS A CA 1
ATOM 836 C C . CYS A 1 106 ? 42.178 -17.465 2.208 1.00 68.75 106 CYS A C 1
ATOM 838 O O . CYS A 1 106 ? 42.669 -16.601 1.478 1.00 68.75 106 CYS A O 1
ATOM 840 N N . GLN A 1 107 ? 40.974 -17.332 2.762 1.00 82.31 107 GLN A N 1
ATOM 841 C CA . GLN A 1 107 ? 40.145 -16.151 2.559 1.00 82.31 107 GLN A CA 1
ATOM 842 C C . GLN A 1 107 ? 40.786 -14.959 3.263 1.00 82.31 107 GLN A C 1
ATOM 844 O O . GLN A 1 107 ? 41.228 -15.065 4.410 1.00 82.31 107 GLN A O 1
ATOM 849 N N . PHE A 1 108 ? 40.831 -13.824 2.568 1.00 85.31 108 PHE A N 1
ATOM 850 C CA . PHE A 1 108 ? 41.469 -12.608 3.065 1.00 85.31 108 PHE A CA 1
ATOM 851 C C . PHE A 1 108 ? 40.492 -11.682 3.803 1.00 85.31 108 PHE A C 1
ATOM 853 O O . PHE A 1 108 ? 40.891 -11.004 4.749 1.00 85.31 108 PHE A O 1
ATOM 860 N N . ILE A 1 109 ? 39.220 -11.642 3.384 1.00 90.31 109 ILE A N 1
ATOM 861 C CA . ILE A 1 109 ? 38.223 -10.674 3.861 1.00 90.31 109 ILE A CA 1
ATOM 862 C C . ILE A 1 109 ? 37.188 -11.365 4.750 1.00 90.31 109 ILE A C 1
ATOM 864 O O . ILE A 1 109 ? 36.436 -12.231 4.307 1.00 90.31 109 ILE A O 1
ATOM 868 N N . TYR A 1 110 ? 37.109 -10.909 5.994 1.00 90.94 110 TYR A N 1
ATOM 869 C CA . TYR A 1 110 ? 36.135 -11.340 6.988 1.00 90.94 110 TYR A CA 1
ATOM 870 C C . TYR A 1 110 ? 35.254 -10.161 7.386 1.00 90.94 110 TYR A C 1
ATOM 872 O O . TYR A 1 110 ? 35.650 -8.999 7.285 1.00 90.94 110 TYR A O 1
ATOM 880 N N . GLN A 1 111 ? 34.064 -10.456 7.883 1.00 90.06 111 GLN A N 1
ATOM 881 C CA . GLN A 1 111 ? 33.156 -9.503 8.499 1.00 90.06 111 GLN A CA 1
ATOM 882 C C . GLN A 1 111 ? 32.909 -9.914 9.943 1.00 90.06 111 GLN A C 1
ATOM 884 O O . GLN A 1 111 ? 32.628 -11.074 10.215 1.00 90.06 111 GLN A O 1
ATOM 889 N N . PHE A 1 112 ? 32.919 -8.940 10.843 1.00 88.19 112 PHE A N 1
ATOM 890 C CA . PHE A 1 112 ? 32.377 -9.115 12.180 1.00 88.19 112 PHE A CA 1
ATOM 891 C C . PHE A 1 112 ? 30.926 -8.640 12.219 1.00 88.19 112 PHE A C 1
ATOM 893 O O . PHE A 1 112 ? 30.590 -7.582 11.679 1.00 88.19 112 PHE A O 1
ATOM 900 N N . THR A 1 113 ? 30.069 -9.413 12.868 1.00 84.25 113 THR A N 1
ATOM 901 C CA . THR A 1 113 ? 28.624 -9.186 12.900 1.00 84.25 113 THR A CA 1
ATOM 902 C C . THR A 1 113 ? 28.197 -9.122 14.353 1.00 84.25 113 THR A C 1
ATOM 904 O O . THR A 1 113 ? 28.416 -10.072 15.094 1.00 84.25 113 THR A O 1
ATOM 907 N N . THR A 1 114 ? 27.616 -8.006 14.779 1.00 85.00 114 THR A N 1
ATOM 908 C CA . THR A 1 114 ? 27.003 -7.894 16.105 1.00 85.00 114 THR A CA 1
ATOM 909 C C . THR A 1 114 ? 25.525 -8.275 16.026 1.00 85.00 114 THR A C 1
ATOM 911 O O . THR A 1 114 ? 24.922 -8.094 14.964 1.00 85.00 114 THR A O 1
ATOM 914 N N . PRO A 1 115 ? 24.924 -8.767 17.122 1.00 85.19 115 PRO A N 1
ATOM 915 C CA . PRO A 1 115 ? 23.478 -8.945 17.199 1.00 85.19 115 PRO A CA 1
ATOM 916 C C . PRO A 1 115 ? 22.749 -7.633 16.887 1.00 85.19 115 PRO A C 1
ATOM 918 O O . PRO A 1 115 ? 23.210 -6.566 17.289 1.00 85.19 115 PRO A O 1
ATOM 921 N N . ILE A 1 116 ? 21.616 -7.722 16.192 1.00 83.44 116 ILE A N 1
ATOM 922 C CA . ILE A 1 116 ? 20.713 -6.592 15.928 1.00 83.44 116 ILE A CA 1
ATOM 923 C C . ILE A 1 116 ? 19.768 -6.399 17.117 1.00 83.44 116 ILE A C 1
ATOM 925 O O . ILE A 1 116 ? 19.441 -5.263 17.462 1.00 83.44 116 ILE A O 1
ATOM 929 N N . VAL A 1 117 ? 19.371 -7.498 17.767 1.00 85.62 117 VAL A N 1
ATOM 930 C CA . VAL A 1 117 ? 18.482 -7.497 18.934 1.00 85.62 117 VAL A CA 1
ATOM 931 C C . VAL A 1 117 ? 19.079 -8.370 20.028 1.00 85.62 117 VAL A C 1
ATOM 933 O O . VAL A 1 117 ? 19.580 -9.461 19.753 1.00 85.62 117 VAL A O 1
ATOM 936 N N . LYS A 1 118 ? 19.004 -7.915 21.277 1.00 88.00 118 LYS A N 1
ATOM 937 C CA . LYS A 1 118 ? 19.172 -8.784 22.445 1.00 88.00 118 LYS A CA 1
ATOM 938 C C . LYS A 1 118 ? 17.917 -8.760 23.297 1.00 88.00 118 LYS A C 1
ATOM 940 O O . LYS A 1 118 ? 17.419 -7.679 23.595 1.00 88.00 118 LYS A O 1
ATOM 945 N N . ALA A 1 119 ? 17.450 -9.933 23.699 1.00 89.25 119 ALA A N 1
ATOM 946 C CA . ALA A 1 119 ? 16.393 -10.106 24.682 1.00 89.25 119 ALA A CA 1
ATOM 947 C C . ALA A 1 119 ? 17.015 -10.568 26.004 1.00 89.25 119 ALA A C 1
ATOM 949 O O . ALA A 1 119 ? 17.731 -11.570 26.034 1.00 89.25 119 ALA A O 1
ATOM 950 N N . THR A 1 120 ? 16.742 -9.852 27.089 1.00 89.31 120 THR A N 1
ATOM 951 C CA . THR A 1 120 ? 17.211 -10.171 28.441 1.00 89.31 120 THR A CA 1
ATOM 952 C C . THR A 1 120 ? 16.017 -10.529 29.309 1.00 89.31 120 THR A C 1
ATOM 954 O O . THR A 1 120 ? 15.073 -9.747 29.400 1.00 89.31 120 THR A O 1
ATOM 957 N N . HIS A 1 121 ? 16.042 -11.695 29.944 1.00 90.44 121 HIS A N 1
ATOM 958 C CA . HIS A 1 121 ? 14.946 -12.122 30.806 1.00 90.44 121 HIS A CA 1
ATOM 959 C C . HIS A 1 121 ? 14.956 -11.333 32.127 1.00 90.44 121 HIS A C 1
ATOM 961 O O . HIS A 1 121 ? 15.999 -11.134 32.741 1.00 90.44 121 HIS A O 1
ATOM 967 N N . SER A 1 122 ? 13.796 -10.879 32.593 1.00 83.75 122 SER A N 1
ATOM 968 C CA . SER A 1 122 ? 13.671 -9.960 33.729 1.00 83.75 122 SER A CA 1
ATOM 969 C C . SER A 1 122 ? 13.982 -10.612 35.079 1.00 83.75 122 SER A C 1
ATOM 971 O O . SER A 1 122 ? 14.347 -9.913 36.020 1.00 83.75 122 SER A O 1
ATOM 973 N N . LYS A 1 123 ? 13.821 -11.939 35.200 1.00 79.69 123 LYS A N 1
ATOM 974 C CA . LYS A 1 123 ? 14.012 -12.688 36.462 1.00 79.69 123 LYS A CA 1
ATOM 975 C C . LYS A 1 123 ? 15.228 -13.617 36.468 1.00 79.69 123 LYS A C 1
ATOM 977 O O . LYS A 1 123 ? 15.561 -14.164 37.513 1.00 79.69 123 LYS A O 1
ATOM 982 N N . SER A 1 124 ? 15.869 -13.832 35.322 1.00 79.81 124 SER A N 1
ATOM 983 C CA . SER A 1 124 ? 17.053 -14.693 35.203 1.00 79.81 124 SER A CA 1
ATOM 984 C C . SER A 1 124 ? 18.114 -13.987 34.381 1.00 79.81 124 SER A C 1
ATOM 986 O O . SER A 1 124 ? 17.754 -13.320 33.419 1.00 79.81 124 SER A O 1
ATOM 988 N N . ASP A 1 125 ? 19.393 -14.258 34.626 1.00 77.19 125 ASP A N 1
ATOM 989 C CA . ASP A 1 125 ? 20.519 -13.716 33.840 1.00 77.19 125 ASP A CA 1
ATOM 990 C C . ASP A 1 125 ? 20.622 -14.291 32.406 1.00 77.19 125 ASP A C 1
ATOM 992 O O . ASP A 1 125 ? 21.686 -14.317 31.788 1.00 77.19 125 ASP A O 1
ATOM 996 N N . MET A 1 126 ? 19.512 -14.784 31.852 1.00 84.38 126 MET A N 1
ATOM 997 C CA . MET A 1 126 ? 19.444 -15.336 30.508 1.00 84.38 126 MET A CA 1
ATOM 998 C C . MET A 1 126 ? 19.337 -14.210 29.478 1.00 84.38 126 MET A C 1
ATOM 1000 O O . MET A 1 126 ? 18.404 -13.407 29.502 1.00 84.38 126 MET A O 1
ATOM 1004 N N . VAL A 1 127 ? 20.281 -14.197 28.535 1.00 86.06 127 VAL A N 1
ATOM 1005 C CA . VAL A 1 127 ? 20.328 -13.247 27.419 1.00 86.06 127 VAL A CA 1
ATOM 1006 C C . VAL A 1 127 ? 20.315 -14.019 26.104 1.00 86.06 127 VAL A C 1
ATOM 1008 O O . VAL A 1 127 ? 21.183 -14.856 25.860 1.00 86.06 127 VAL A O 1
ATOM 1011 N N . LYS A 1 128 ? 19.353 -13.716 25.230 1.00 87.69 128 LYS A N 1
ATOM 1012 C CA . LYS A 1 128 ? 19.278 -14.240 23.861 1.00 87.69 128 LYS A CA 1
ATOM 1013 C C . LYS A 1 128 ? 19.667 -13.154 22.869 1.00 87.69 128 LYS A C 1
ATOM 1015 O O . LYS A 1 128 ? 19.202 -12.023 22.963 1.00 87.69 128 LYS A O 1
ATOM 1020 N N . SER A 1 129 ? 20.543 -13.492 21.929 1.00 87.56 129 SER A N 1
ATOM 1021 C CA . SER A 1 129 ? 21.063 -12.562 20.923 1.00 87.56 129 SER A CA 1
ATOM 1022 C C . SER A 1 129 ? 20.613 -12.983 19.529 1.00 87.56 129 SER A C 1
ATOM 1024 O O . SER A 1 129 ? 20.820 -14.128 19.134 1.00 87.56 129 SER A O 1
ATOM 1026 N N . PHE A 1 130 ? 20.047 -12.047 18.773 1.00 86.25 130 PHE A N 1
ATOM 1027 C CA . PHE A 1 130 ? 19.514 -12.270 17.434 1.00 86.25 130 PHE A CA 1
ATOM 1028 C C . PHE A 1 130 ? 20.263 -11.419 16.415 1.00 86.25 130 PHE A C 1
ATOM 1030 O O . PHE A 1 130 ? 20.414 -10.207 16.573 1.00 86.25 130 PHE A O 1
ATOM 1037 N N . TYR A 1 131 ? 20.732 -12.064 15.351 1.00 80.12 131 TYR A N 1
ATOM 1038 C CA . TYR A 1 131 ? 21.539 -11.441 14.296 1.00 80.12 131 TYR A CA 1
ATOM 1039 C C . TYR A 1 131 ? 20.709 -11.028 13.076 1.00 80.12 131 TYR A C 1
ATOM 1041 O O . TYR A 1 131 ? 21.203 -10.322 12.201 1.00 80.12 131 TYR A O 1
ATOM 1049 N N . THR A 1 132 ? 19.444 -11.445 13.028 1.00 76.12 132 THR A N 1
ATOM 1050 C CA . THR A 1 132 ? 18.454 -11.035 12.032 1.00 76.12 132 THR A CA 1
ATOM 1051 C C . THR A 1 132 ? 17.155 -10.684 12.748 1.00 76.12 132 THR A C 1
ATOM 1053 O O . THR A 1 132 ? 16.841 -11.267 13.786 1.00 76.12 132 THR A O 1
ATOM 1056 N N . ILE A 1 133 ? 16.395 -9.738 12.190 1.00 77.06 133 ILE A N 1
ATOM 1057 C CA . ILE A 1 133 ? 15.059 -9.403 12.708 1.00 77.06 133 ILE A CA 1
ATOM 1058 C C . ILE A 1 133 ? 14.138 -10.623 12.618 1.00 77.06 133 ILE A C 1
ATOM 1060 O O . ILE A 1 133 ? 13.430 -10.919 13.568 1.00 77.06 133 ILE A O 1
ATOM 1064 N N . GLN A 1 134 ? 14.225 -11.394 11.531 1.00 73.81 134 GLN A N 1
ATOM 1065 C CA . GLN A 1 134 ? 13.406 -12.593 11.355 1.00 73.81 134 GLN A CA 1
ATOM 1066 C C . GLN A 1 134 ? 13.606 -13.615 12.484 1.00 73.81 134 GLN A C 1
ATOM 1068 O O . GLN A 1 134 ? 12.631 -14.071 13.062 1.00 73.81 134 GLN A O 1
ATOM 1073 N N . ALA A 1 135 ? 14.855 -13.917 12.861 1.00 79.50 135 ALA A N 1
ATOM 1074 C CA . ALA A 1 135 ? 15.126 -14.875 13.936 1.00 79.50 135 ALA A CA 1
ATOM 1075 C C . ALA A 1 135 ? 14.628 -14.388 15.308 1.00 79.50 135 ALA A C 1
ATOM 1077 O O . ALA A 1 135 ? 14.283 -15.203 16.160 1.00 79.50 135 ALA A O 1
ATOM 1078 N N . PHE A 1 136 ? 14.611 -13.070 15.527 1.00 84.50 136 PHE A N 1
ATOM 1079 C CA . PHE A 1 136 ? 14.020 -12.479 16.725 1.00 84.50 136 PHE A CA 1
ATOM 1080 C C . PHE A 1 136 ? 12.497 -12.637 16.734 1.00 84.50 136 PHE A C 1
ATOM 1082 O O . PHE A 1 136 ? 11.947 -13.076 17.739 1.00 84.50 136 PHE A O 1
ATOM 1089 N N . GLU A 1 137 ? 11.834 -12.335 15.617 1.00 80.56 137 GLU A N 1
ATOM 1090 C CA . GLU A 1 137 ? 10.380 -12.468 15.487 1.00 80.56 137 GLU A CA 1
ATOM 1091 C C . GLU A 1 137 ? 9.915 -13.924 15.599 1.00 80.56 137 GLU A C 1
ATOM 1093 O O . GLU A 1 137 ? 8.920 -14.198 16.266 1.00 80.56 137 GLU A O 1
ATOM 1098 N N . ASP A 1 138 ? 10.643 -14.866 14.998 1.00 83.56 138 ASP A N 1
ATOM 1099 C CA . ASP A 1 138 ? 10.330 -16.295 15.092 1.00 83.56 138 ASP A CA 1
ATOM 1100 C C . ASP A 1 138 ? 10.447 -16.781 16.546 1.00 83.56 138 ASP A C 1
ATOM 1102 O O . ASP A 1 138 ? 9.522 -17.393 17.071 1.00 83.56 138 ASP A O 1
ATOM 1106 N N . TRP A 1 139 ? 11.524 -16.410 17.252 1.00 90.25 139 TRP A N 1
ATOM 1107 C CA . TRP A 1 139 ? 11.652 -16.726 18.678 1.00 90.25 139 TRP A CA 1
ATOM 1108 C C . TRP A 1 139 ? 10.562 -16.065 19.532 1.00 90.25 139 TRP A C 1
ATOM 1110 O O . TRP A 1 139 ? 10.030 -16.701 20.437 1.00 90.25 139 TRP A O 1
ATOM 1120 N N . ARG A 1 140 ? 10.219 -14.801 19.257 1.00 83.38 140 ARG A N 1
ATOM 1121 C CA . ARG A 1 140 ? 9.198 -14.060 20.011 1.00 83.38 140 ARG A CA 1
ATOM 1122 C C . ARG A 1 140 ? 7.815 -14.703 19.883 1.00 83.38 140 ARG A C 1
ATOM 1124 O O . ARG A 1 140 ? 7.040 -14.624 20.827 1.00 83.38 140 ARG A O 1
ATOM 1131 N N . LYS A 1 141 ? 7.509 -15.327 18.741 1.00 81.81 141 LYS A N 1
ATOM 1132 C CA . LYS A 1 141 ? 6.253 -16.065 18.519 1.00 81.81 141 LYS A CA 1
ATOM 1133 C C . LYS A 1 141 ? 6.190 -17.380 19.296 1.00 81.81 141 LYS A C 1
ATOM 1135 O O . LYS A 1 141 ? 5.114 -17.740 19.759 1.00 81.81 141 LYS A O 1
ATOM 1140 N N . ASP A 1 142 ? 7.322 -18.064 19.437 1.00 82.25 142 ASP A N 1
ATOM 1141 C CA . ASP A 1 142 ? 7.410 -19.370 20.103 1.00 82.25 142 ASP A CA 1
ATOM 1142 C C . ASP A 1 142 ? 7.587 -19.262 21.632 1.00 82.25 142 ASP A C 1
ATOM 1144 O O . ASP A 1 142 ? 7.427 -20.244 22.360 1.00 82.25 142 ASP A O 1
ATOM 1148 N N . GLU A 1 143 ? 7.953 -18.083 22.143 1.00 84.38 143 GLU A N 1
ATOM 1149 C CA . GLU A 1 143 ? 8.200 -17.853 23.566 1.00 84.38 143 GLU A CA 1
ATOM 1150 C C . GLU A 1 143 ? 6.891 -17.593 24.331 1.00 84.38 143 GLU A C 1
ATOM 1152 O O . GLU A 1 143 ? 6.204 -16.599 24.114 1.00 84.38 143 GLU A O 1
ATOM 1157 N N . ASN A 1 144 ? 6.559 -18.469 25.283 1.00 75.31 144 ASN A N 1
ATOM 1158 C CA . ASN A 1 144 ? 5.280 -18.421 26.007 1.00 75.31 144 ASN A CA 1
ATOM 1159 C C . ASN A 1 144 ? 5.167 -17.258 27.010 1.00 75.31 144 ASN A C 1
ATOM 1161 O O . ASN A 1 144 ? 4.059 -16.895 27.398 1.00 75.31 144 ASN A O 1
ATOM 1165 N N . ASP A 1 145 ? 6.290 -16.683 27.451 1.00 80.19 145 ASP A N 1
ATOM 1166 C CA . ASP A 1 145 ? 6.316 -15.571 28.410 1.00 80.19 145 ASP A CA 1
ATOM 1167 C C . ASP A 1 145 ? 7.152 -14.397 27.892 1.00 80.19 145 ASP A C 1
ATOM 1169 O O . ASP A 1 145 ? 8.135 -13.986 28.505 1.00 80.19 145 ASP A O 1
ATOM 1173 N N . VAL A 1 146 ? 6.756 -13.838 26.745 1.00 77.38 146 VAL A N 1
ATOM 1174 C CA . VAL A 1 146 ? 7.397 -12.650 26.146 1.00 77.38 146 VAL A CA 1
ATOM 1175 C C . VAL A 1 146 ? 7.427 -11.460 27.117 1.00 77.38 146 VAL A C 1
ATOM 1177 O O . VAL A 1 146 ? 8.352 -10.653 27.072 1.00 77.38 146 VAL A O 1
ATOM 1180 N N . SER A 1 147 ? 6.445 -11.360 28.021 1.00 80.38 147 SER A N 1
ATOM 1181 C CA . SER A 1 147 ? 6.313 -10.253 28.979 1.00 80.38 147 SER A CA 1
ATOM 1182 C C . SER A 1 147 ? 7.457 -10.175 29.994 1.00 80.38 147 SER A C 1
ATOM 1184 O O . SER A 1 147 ? 7.802 -9.088 30.456 1.00 80.38 147 SER A O 1
ATOM 1186 N N . SER A 1 148 ? 8.086 -11.314 30.293 1.00 85.00 148 SER A N 1
ATOM 1187 C CA . SER A 1 148 ? 9.254 -11.402 31.168 1.00 85.00 148 SER A CA 1
ATOM 1188 C C . SER A 1 148 ? 10.576 -11.128 30.444 1.00 85.00 148 SER A C 1
ATOM 1190 O O . SER A 1 148 ? 11.633 -11.390 31.012 1.00 85.00 148 SER A O 1
ATOM 1192 N N . TRP A 1 149 ? 10.572 -10.629 29.203 1.00 88.44 149 TRP A N 1
ATOM 1193 C CA . TRP A 1 149 ? 11.788 -10.290 28.461 1.00 88.44 149 TRP A CA 1
ATOM 1194 C C . TRP A 1 149 ? 11.835 -8.812 28.093 1.00 88.44 149 TRP A C 1
ATOM 1196 O O . TRP A 1 149 ? 10.896 -8.253 27.536 1.00 88.44 149 TRP A O 1
ATOM 1206 N N . THR A 1 150 ? 12.988 -8.191 28.322 1.00 87.50 150 THR A N 1
ATOM 1207 C CA . THR A 1 150 ? 13.283 -6.833 27.868 1.00 87.50 150 THR A CA 1
ATOM 1208 C C . THR A 1 150 ? 14.173 -6.894 26.635 1.00 87.50 150 THR A C 1
ATOM 1210 O O . THR A 1 150 ? 15.248 -7.494 26.665 1.00 87.50 150 THR A O 1
ATOM 1213 N N . THR A 1 151 ? 13.759 -6.249 25.548 1.00 89.12 151 THR A N 1
ATOM 1214 C CA . THR A 1 151 ? 14.476 -6.270 24.267 1.00 89.12 151 THR A CA 1
ATOM 1215 C C . THR A 1 151 ? 15.198 -4.957 23.999 1.00 89.12 151 THR A C 1
ATOM 1217 O O . THR A 1 151 ? 14.651 -3.878 24.214 1.00 89.12 151 THR A O 1
ATOM 1220 N N . LYS A 1 152 ? 16.433 -5.032 23.498 1.00 86.19 152 LYS A N 1
ATOM 1221 C CA . LYS A 1 152 ? 17.243 -3.868 23.121 1.00 86.19 152 LYS A CA 1
ATOM 1222 C C . LYS A 1 152 ? 17.789 -4.015 21.704 1.00 86.19 152 LYS A C 1
ATOM 1224 O O . LYS A 1 152 ? 18.326 -5.062 21.343 1.00 86.19 152 LYS A O 1
ATOM 1229 N N . TYR A 1 153 ? 17.700 -2.930 20.934 1.00 82.69 153 TYR A N 1
ATOM 1230 C CA . TYR A 1 153 ? 18.157 -2.853 19.546 1.00 82.69 153 TYR A CA 1
ATOM 1231 C C . TYR A 1 153 ? 19.540 -2.216 19.411 1.00 82.69 153 TYR A C 1
ATOM 1233 O O . TYR A 1 153 ? 19.830 -1.157 19.974 1.00 82.69 153 TYR A O 1
ATOM 1241 N N . TYR A 1 154 ? 20.378 -2.827 18.581 1.00 80.38 154 TYR A N 1
ATOM 1242 C CA . TYR A 1 154 ? 21.776 -2.457 18.379 1.00 80.38 154 TYR A CA 1
ATOM 1243 C C . TYR A 1 154 ? 22.011 -2.081 16.912 1.00 80.38 154 TYR A C 1
ATOM 1245 O O . TYR A 1 154 ? 22.591 -2.834 16.137 1.00 80.38 154 TYR A O 1
ATOM 1253 N N . LYS A 1 155 ? 21.533 -0.889 16.522 1.00 72.12 155 LYS A N 1
ATOM 1254 C CA . LYS A 1 155 ? 21.702 -0.353 15.156 1.00 72.12 155 LYS A CA 1
ATOM 1255 C C . LYS A 1 155 ? 23.143 0.085 14.859 1.00 72.12 155 LYS A C 1
ATOM 1257 O O . LYS A 1 155 ? 23.634 -0.148 13.762 1.00 72.12 155 LYS A O 1
ATOM 1262 N N . GLY A 1 156 ? 23.822 0.680 15.842 1.00 74.38 156 GLY A N 1
ATOM 1263 C CA . GLY A 1 156 ? 25.222 1.096 15.736 1.00 74.38 156 GLY A CA 1
ATOM 1264 C C . GLY A 1 156 ? 26.130 0.346 16.708 1.00 74.38 156 GLY A C 1
ATOM 1265 O O . GLY A 1 156 ? 25.714 -0.020 17.810 1.00 74.38 156 GLY A O 1
ATOM 1266 N N . LEU A 1 157 ? 27.399 0.176 16.337 1.00 76.50 157 LEU A N 1
ATOM 1267 C CA . LEU A 1 157 ? 28.436 -0.433 17.174 1.00 76.50 157 LEU A CA 1
ATOM 1268 C C . LEU A 1 157 ? 28.622 0.330 18.497 1.00 76.50 157 LEU A C 1
ATOM 1270 O O . LEU A 1 157 ? 28.941 -0.283 19.513 1.00 76.50 157 LEU A O 1
ATOM 1274 N N . GLY A 1 158 ? 28.361 1.643 18.506 1.00 76.75 158 GLY A N 1
ATOM 1275 C CA . GLY A 1 158 ? 28.396 2.488 19.707 1.00 76.75 158 GLY A CA 1
ATOM 1276 C C . GLY A 1 158 ? 27.259 2.249 20.711 1.00 76.75 158 GLY A C 1
ATOM 1277 O O . GLY A 1 158 ? 27.339 2.741 21.830 1.00 76.75 158 GLY A O 1
ATOM 1278 N N . ASN A 1 159 ? 26.221 1.485 20.349 1.00 78.69 159 ASN A N 1
ATOM 1279 C CA . ASN A 1 159 ? 25.104 1.167 21.253 1.00 78.69 159 ASN A CA 1
ATOM 1280 C C . ASN A 1 159 ? 25.424 -0.001 22.205 1.00 78.69 159 ASN A C 1
ATOM 1282 O O . ASN A 1 159 ? 24.655 -0.283 23.134 1.00 78.69 159 ASN A O 1
ATOM 1286 N N . SER A 1 160 ? 26.535 -0.697 21.943 1.00 83.31 160 SER A N 1
ATOM 1287 C CA . SER A 1 160 ? 27.048 -1.774 22.786 1.00 83.31 160 SER A CA 1
ATOM 1288 C C . SER A 1 160 ? 27.903 -1.203 23.909 1.00 83.31 160 SER A C 1
ATOM 1290 O O . SER A 1 160 ? 28.725 -0.316 23.692 1.00 83.31 160 SER A O 1
ATOM 1292 N N . THR A 1 161 ? 27.724 -1.737 25.110 1.00 85.69 161 THR A N 1
ATOM 1293 C CA . THR A 1 161 ? 28.580 -1.419 26.257 1.00 85.69 161 THR A CA 1
ATOM 1294 C C . THR A 1 161 ? 29.951 -2.085 26.120 1.00 85.69 161 THR A C 1
ATOM 1296 O O . THR A 1 161 ? 30.124 -3.053 25.374 1.00 85.69 161 THR A O 1
ATOM 1299 N N . ASP A 1 162 ? 30.936 -1.601 26.878 1.00 83.00 162 ASP A N 1
ATOM 1300 C CA . ASP A 1 162 ? 32.279 -2.191 26.888 1.00 83.00 162 ASP A CA 1
ATOM 1301 C C . ASP A 1 162 ? 32.272 -3.664 27.322 1.00 83.00 162 ASP A C 1
ATOM 1303 O O . ASP A 1 162 ? 33.024 -4.468 26.769 1.00 83.00 162 ASP A O 1
ATOM 1307 N N . GLN A 1 163 ? 31.388 -4.037 28.253 1.00 82.12 163 GLN A N 1
ATOM 1308 C CA . GLN A 1 163 ? 31.225 -5.420 28.703 1.00 82.12 163 GLN A CA 1
ATOM 1309 C C . GLN A 1 163 ? 30.658 -6.317 27.593 1.00 82.12 163 GLN A C 1
ATOM 1311 O O . GLN A 1 163 ? 31.157 -7.412 27.359 1.00 82.12 163 GLN A O 1
ATOM 1316 N N . GLU A 1 164 ? 29.681 -5.828 26.831 1.00 83.88 164 GLU A N 1
ATOM 1317 C CA . GLU A 1 164 ? 29.150 -6.572 25.686 1.00 83.88 164 GLU A CA 1
ATOM 1318 C C . GLU A 1 164 ? 30.186 -6.727 24.576 1.00 83.88 164 GLU A C 1
ATOM 1320 O O . GLU A 1 164 ? 30.272 -7.784 23.957 1.00 83.88 164 GLU A O 1
ATOM 1325 N N . ALA A 1 165 ? 31.007 -5.698 24.345 1.00 81.75 165 ALA A N 1
ATOM 1326 C CA . ALA A 1 165 ? 32.127 -5.793 23.420 1.00 81.75 165 ALA A CA 1
ATOM 1327 C C . ALA A 1 165 ? 33.151 -6.839 23.883 1.00 81.75 165 ALA A C 1
ATOM 1329 O O . ALA A 1 165 ? 33.703 -7.555 23.057 1.00 81.75 165 ALA A O 1
ATOM 1330 N N . ILE A 1 166 ? 33.398 -6.954 25.187 1.00 82.88 166 ILE A N 1
ATOM 1331 C CA . ILE A 1 166 ? 34.228 -8.017 25.761 1.00 82.88 166 ILE A CA 1
ATOM 1332 C C . ILE A 1 166 ? 33.627 -9.393 25.451 1.00 82.88 166 ILE A C 1
ATOM 1334 O O . ILE A 1 166 ? 34.337 -10.270 24.960 1.00 82.88 166 ILE A O 1
ATOM 1338 N N . ASP A 1 167 ? 32.326 -9.570 25.665 1.00 82.94 167 ASP A N 1
ATOM 1339 C CA . ASP A 1 167 ? 31.660 -10.860 25.480 1.00 82.94 167 ASP A CA 1
ATOM 1340 C C . ASP A 1 167 ? 31.568 -11.276 24.004 1.00 82.94 167 ASP A C 1
ATOM 1342 O O . ASP A 1 167 ? 31.826 -12.436 23.681 1.00 82.94 167 ASP A O 1
ATOM 1346 N N . TYR A 1 168 ? 31.338 -10.337 23.078 1.00 84.00 168 TYR A N 1
ATOM 1347 C CA . TYR A 1 168 ? 31.382 -10.643 21.643 1.00 84.00 168 TYR A CA 1
ATOM 1348 C C . TYR A 1 168 ? 32.754 -11.146 21.185 1.00 84.00 168 TYR A C 1
ATOM 1350 O O . TYR A 1 168 ? 32.841 -11.961 20.270 1.00 84.00 168 TYR A O 1
ATOM 1358 N N . PHE A 1 169 ? 33.830 -10.652 21.799 1.00 82.69 169 PHE A N 1
ATOM 1359 C CA . PHE A 1 169 ? 35.192 -11.064 21.472 1.00 82.69 169 PHE A CA 1
ATOM 1360 C C . PHE A 1 169 ? 35.604 -12.372 22.172 1.00 82.69 169 PHE A C 1
ATOM 1362 O O . PHE A 1 169 ? 36.510 -13.041 21.682 1.00 82.69 169 PHE A O 1
ATOM 1369 N N . LYS A 1 170 ? 34.930 -12.786 23.259 1.00 83.00 170 LYS A N 1
ATOM 1370 C CA . LYS A 1 170 ? 35.086 -14.143 23.827 1.00 83.00 170 LYS A CA 1
ATOM 1371 C C . LYS A 1 170 ? 34.537 -15.208 22.885 1.00 83.00 170 LYS A C 1
ATOM 1373 O O . LYS A 1 170 ? 35.142 -16.260 22.732 1.00 83.00 170 LYS A O 1
ATOM 1378 N N . GLU A 1 171 ? 33.408 -14.918 22.243 1.00 80.00 171 GLU A N 1
ATOM 1379 C CA . GLU A 1 171 ? 32.750 -15.807 21.279 1.00 80.00 171 GLU A CA 1
ATOM 1380 C C . GLU A 1 171 ? 32.937 -15.330 19.831 1.00 80.00 171 GLU A C 1
ATOM 1382 O O . GLU A 1 171 ? 32.031 -15.412 18.996 1.00 80.00 171 GLU A O 1
ATOM 1387 N N . MET A 1 172 ? 34.126 -14.801 19.532 1.00 79.44 172 MET A N 1
ATOM 1388 C CA . MET A 1 172 ? 34.423 -14.129 18.267 1.00 79.44 172 MET A CA 1
ATOM 1389 C C . MET A 1 172 ? 34.153 -15.017 17.045 1.00 79.44 172 MET A C 1
ATOM 1391 O O . MET A 1 172 ? 33.612 -14.530 16.052 1.00 79.44 172 MET A O 1
ATOM 1395 N N . ASP A 1 173 ? 34.437 -16.317 17.144 1.00 79.00 173 ASP A N 1
ATOM 1396 C CA . ASP A 1 173 ? 34.239 -17.283 16.058 1.00 79.00 173 ASP A CA 1
ATOM 1397 C C . ASP A 1 173 ? 32.775 -17.389 15.605 1.00 79.00 173 ASP A C 1
ATOM 1399 O O . ASP A 1 173 ? 32.514 -17.582 14.421 1.00 79.00 173 ASP A O 1
ATOM 1403 N N . LYS A 1 174 ? 31.804 -17.185 16.509 1.00 78.00 174 LYS A N 1
ATOM 1404 C CA . LYS A 1 174 ? 30.367 -17.205 16.169 1.00 78.00 174 LYS A CA 1
ATOM 1405 C C . LYS A 1 174 ? 29.911 -15.944 15.431 1.00 78.00 174 LYS A C 1
ATOM 1407 O O . LYS A 1 174 ? 28.872 -15.946 14.780 1.00 78.00 174 LYS A O 1
ATOM 1412 N N . SER A 1 175 ? 30.668 -14.855 15.562 1.00 79.62 175 SER A N 1
ATOM 1413 C CA . SER A 1 175 ? 30.315 -13.529 15.040 1.00 79.62 175 SER A CA 1
ATOM 1414 C C . SER A 1 175 ? 31.075 -13.172 13.756 1.00 79.62 175 SER A C 1
ATOM 1416 O O . SER A 1 175 ? 30.811 -12.128 13.146 1.00 79.62 175 SER A O 1
ATOM 1418 N N . ILE A 1 176 ? 32.009 -14.027 13.326 1.00 85.25 176 ILE A N 1
ATOM 1419 C CA . ILE A 1 176 ? 32.785 -13.859 12.099 1.00 85.25 176 ILE A CA 1
ATOM 1420 C C . ILE A 1 176 ? 32.085 -14.539 10.920 1.00 85.25 176 ILE A C 1
ATOM 1422 O O . ILE A 1 176 ? 31.845 -15.739 10.914 1.00 85.25 176 ILE A O 1
ATOM 1426 N N . ASN A 1 177 ? 31.852 -13.759 9.869 1.00 84.31 177 ASN A N 1
ATOM 1427 C CA . ASN A 1 177 ? 31.423 -14.230 8.560 1.00 84.31 177 ASN A CA 1
ATOM 1428 C C . ASN A 1 177 ? 32.566 -14.098 7.549 1.00 84.31 177 ASN A C 1
ATOM 1430 O O . ASN A 1 177 ? 33.344 -13.142 7.596 1.00 84.31 177 ASN A O 1
ATOM 1434 N N . ILE A 1 178 ? 32.656 -15.042 6.614 1.00 87.19 178 ILE A N 1
ATOM 1435 C CA . ILE A 1 178 ? 33.731 -15.102 5.617 1.00 87.19 178 ILE A CA 1
ATOM 1436 C C . ILE A 1 178 ? 33.179 -14.677 4.255 1.00 87.19 178 ILE A C 1
ATOM 1438 O O . ILE A 1 178 ? 32.183 -15.231 3.791 1.00 87.19 178 ILE A O 1
ATOM 1442 N N . PHE A 1 179 ? 33.835 -13.725 3.586 1.00 87.75 179 PHE A N 1
ATOM 1443 C CA . PHE A 1 179 ? 33.538 -13.456 2.181 1.00 87.75 179 PHE A CA 1
ATOM 1444 C C . PHE A 1 179 ? 34.225 -14.505 1.311 1.00 87.75 179 PHE A C 1
ATOM 1446 O O . PHE A 1 179 ? 35.444 -14.668 1.360 1.00 87.75 179 PHE A O 1
ATOM 1453 N N . THR A 1 180 ? 33.432 -15.213 0.511 1.00 85.38 180 THR A N 1
ATOM 1454 C CA . THR A 1 180 ? 33.909 -16.251 -0.404 1.00 85.38 180 THR A CA 1
ATOM 1455 C C . THR A 1 180 ? 33.716 -15.794 -1.840 1.00 85.38 180 THR A C 1
ATOM 1457 O O . THR A 1 180 ? 32.637 -15.342 -2.214 1.00 85.38 180 THR A O 1
ATOM 1460 N N . TRP A 1 181 ? 34.779 -15.896 -2.633 1.00 83.88 181 TRP A N 1
ATOM 1461 C CA . TRP A 1 181 ? 34.701 -15.739 -4.079 1.00 83.88 181 TRP A CA 1
ATOM 1462 C C . TRP A 1 181 ? 34.222 -17.044 -4.699 1.00 83.88 181 TRP A C 1
ATOM 1464 O O . TRP A 1 181 ? 34.821 -18.093 -4.453 1.00 83.88 181 TRP A O 1
ATOM 1474 N N . LYS A 1 182 ? 33.154 -16.982 -5.492 1.00 81.50 182 LYS A N 1
ATOM 1475 C CA . LYS A 1 182 ? 32.597 -18.148 -6.181 1.00 81.50 182 LYS A CA 1
ATOM 1476 C C . LYS A 1 182 ? 33.085 -18.217 -7.619 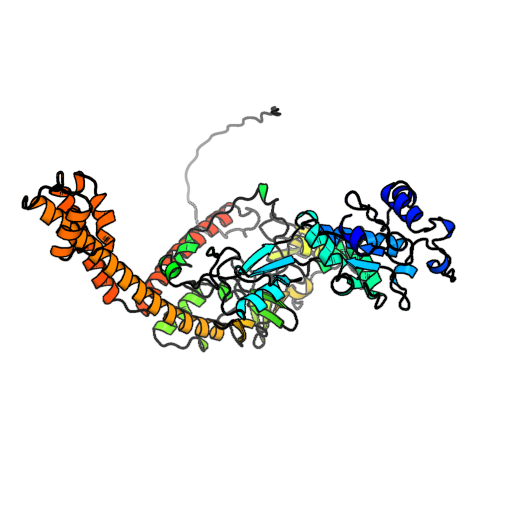1.00 81.50 182 LYS A C 1
ATOM 1478 O O . LYS A 1 182 ? 33.666 -19.221 -8.019 1.00 81.50 182 LYS A O 1
ATOM 1483 N N . ASP A 1 183 ? 32.864 -17.157 -8.390 1.00 81.94 183 ASP A N 1
ATOM 1484 C CA . ASP A 1 183 ? 33.207 -17.101 -9.809 1.00 81.94 183 ASP A CA 1
ATOM 1485 C C . ASP A 1 183 ? 33.258 -15.651 -10.338 1.00 81.94 183 ASP A C 1
ATOM 1487 O O . ASP A 1 183 ? 33.140 -14.673 -9.603 1.00 81.94 183 ASP A O 1
ATOM 1491 N N . GLU A 1 184 ? 33.447 -15.491 -11.650 1.00 84.81 184 GLU A N 1
ATOM 1492 C CA . GLU A 1 184 ? 33.516 -14.175 -12.300 1.00 84.81 184 GLU A CA 1
ATOM 1493 C C . GLU A 1 184 ? 32.196 -13.372 -12.251 1.00 84.81 184 GLU A C 1
ATOM 1495 O O . GLU A 1 184 ? 32.197 -12.185 -12.594 1.00 84.81 184 GLU A O 1
ATOM 1500 N N . LEU A 1 185 ? 31.067 -13.958 -11.826 1.00 81.00 185 LEU A N 1
ATOM 1501 C CA . LEU A 1 185 ? 29.835 -13.201 -11.572 1.00 81.00 185 LEU A CA 1
ATOM 1502 C C . LEU A 1 185 ? 30.020 -12.231 -10.404 1.00 81.00 185 LEU A C 1
ATOM 1504 O O . LEU A 1 185 ? 29.491 -11.121 -10.469 1.00 81.00 185 LEU A O 1
ATOM 1508 N N . ASP A 1 186 ? 30.834 -12.581 -9.406 1.00 84.44 186 ASP A N 1
ATOM 1509 C CA . ASP A 1 186 ? 31.164 -11.690 -8.290 1.00 84.44 186 ASP A CA 1
ATOM 1510 C C . ASP A 1 186 ? 31.916 -10.444 -8.791 1.00 84.44 186 ASP A C 1
ATOM 1512 O O . ASP A 1 186 ? 31.635 -9.321 -8.365 1.00 84.44 186 ASP A O 1
ATOM 1516 N N . SER A 1 187 ? 32.804 -10.611 -9.783 1.00 85.06 187 SER A N 1
ATOM 1517 C CA . SER A 1 187 ? 33.469 -9.486 -10.461 1.00 85.06 187 SER A CA 1
ATOM 1518 C C . SER A 1 187 ? 32.448 -8.555 -11.108 1.00 85.06 187 SER A C 1
ATOM 1520 O O . SER A 1 187 ? 32.466 -7.343 -10.885 1.00 85.06 187 SER A O 1
ATOM 1522 N N . LYS A 1 188 ? 31.513 -9.135 -11.873 1.00 85.19 188 LYS A N 1
ATOM 1523 C CA . LYS A 1 188 ? 30.462 -8.386 -12.572 1.00 85.19 188 LYS A CA 1
ATOM 1524 C C . LYS A 1 188 ? 29.541 -7.669 -11.590 1.00 85.19 188 LYS A C 1
ATOM 1526 O O . LYS A 1 188 ? 29.166 -6.529 -11.849 1.00 85.19 188 LYS A O 1
ATOM 1531 N N . ALA A 1 189 ? 29.206 -8.290 -10.461 1.00 82.56 189 ALA A N 1
ATOM 1532 C CA . ALA A 1 189 ? 28.386 -7.678 -9.422 1.00 82.56 189 ALA A CA 1
ATOM 1533 C C . ALA A 1 189 ? 29.080 -6.453 -8.801 1.00 82.56 189 ALA A C 1
ATOM 1535 O O . ALA A 1 189 ? 28.465 -5.390 -8.682 1.00 82.56 189 ALA A O 1
ATOM 1536 N N . ILE A 1 190 ? 30.378 -6.556 -8.485 1.00 88.88 190 ILE A N 1
ATOM 1537 C CA . ILE A 1 190 ? 31.184 -5.430 -7.982 1.00 88.88 190 ILE A CA 1
ATOM 1538 C C . ILE A 1 190 ? 31.264 -4.310 -9.032 1.00 88.88 190 ILE A C 1
ATOM 1540 O O . ILE A 1 190 ? 31.101 -3.131 -8.705 1.00 88.88 190 ILE A O 1
ATOM 1544 N N . GLU A 1 191 ? 31.473 -4.652 -10.305 1.00 88.25 191 GLU A N 1
ATOM 1545 C CA . GLU A 1 191 ? 31.512 -3.676 -11.399 1.00 88.25 191 GLU A CA 1
ATOM 1546 C C . GLU A 1 191 ? 30.175 -2.963 -11.593 1.00 88.25 191 GLU A C 1
ATOM 1548 O O . GLU A 1 191 ? 30.149 -1.735 -11.689 1.00 88.25 191 GLU A O 1
ATOM 1553 N N . VAL A 1 192 ? 29.060 -3.696 -11.608 1.00 85.00 192 VAL A N 1
ATOM 1554 C CA . VAL A 1 192 ? 27.723 -3.099 -11.670 1.00 85.00 192 VAL A CA 1
ATOM 1555 C C . VAL A 1 192 ? 27.546 -2.157 -10.481 1.00 85.00 192 VAL A C 1
ATOM 1557 O O . VAL A 1 192 ? 27.251 -0.982 -10.688 1.00 85.00 192 VAL A O 1
ATOM 1560 N N . ALA A 1 193 ? 27.832 -2.590 -9.252 1.00 84.88 193 ALA A N 1
ATOM 1561 C CA . ALA A 1 193 ? 27.654 -1.768 -8.057 1.00 84.88 193 ALA A CA 1
ATOM 1562 C C . ALA A 1 193 ? 28.475 -0.459 -8.070 1.00 84.88 193 ALA A C 1
ATOM 1564 O O . ALA A 1 193 ? 27.944 0.596 -7.710 1.00 84.88 193 ALA A O 1
ATOM 1565 N N . PHE A 1 194 ? 29.734 -0.480 -8.528 1.00 89.31 194 PHE A N 1
ATOM 1566 C CA . PHE A 1 194 ? 30.658 0.649 -8.336 1.00 89.31 194 PHE A CA 1
ATOM 1567 C C . PHE A 1 194 ? 31.128 1.369 -9.613 1.00 89.31 194 PHE A C 1
ATOM 1569 O O . PHE A 1 194 ? 31.612 2.501 -9.523 1.00 89.31 194 PHE A O 1
ATOM 1576 N N . ASP A 1 195 ? 30.964 0.819 -10.818 1.00 88.50 195 ASP A N 1
ATOM 1577 C CA . ASP A 1 195 ? 31.408 1.482 -12.052 1.00 88.50 195 ASP A CA 1
ATOM 1578 C C . ASP A 1 195 ? 30.459 2.623 -12.454 1.00 88.50 195 ASP A C 1
ATOM 1580 O O . ASP A 1 195 ? 29.308 2.422 -12.842 1.00 88.50 195 ASP A O 1
ATOM 1584 N N . LYS A 1 196 ? 30.948 3.865 -12.446 1.00 81.19 196 LYS A N 1
ATOM 1585 C CA . LYS A 1 196 ? 30.147 5.051 -12.796 1.00 81.19 196 LYS A CA 1
ATOM 1586 C C . LYS A 1 196 ? 29.521 5.021 -14.191 1.00 81.19 196 LYS A C 1
ATOM 1588 O O . LYS A 1 196 ? 28.566 5.752 -14.398 1.00 81.19 196 LYS A O 1
ATOM 1593 N N . THR A 1 197 ? 30.024 4.223 -15.127 1.00 83.56 197 THR A N 1
ATOM 1594 C CA . THR A 1 197 ? 29.469 4.095 -16.487 1.00 83.56 197 THR A CA 1
ATOM 1595 C C . THR A 1 197 ? 28.376 3.041 -16.594 1.00 83.56 197 THR A C 1
ATOM 1597 O O . THR A 1 197 ? 27.500 3.143 -17.449 1.00 83.56 197 THR A O 1
ATOM 1600 N N . LYS A 1 198 ? 28.346 2.093 -15.654 1.00 82.69 198 LYS A N 1
ATOM 1601 C CA . LYS A 1 198 ? 27.320 1.054 -15.518 1.00 82.69 198 LYS A CA 1
ATOM 1602 C C . LYS A 1 198 ? 26.036 1.593 -14.885 1.00 82.69 198 LYS A C 1
ATOM 1604 O O . LYS A 1 198 ? 25.328 0.883 -14.186 1.00 82.69 198 LYS A O 1
ATOM 1609 N N . VAL A 1 199 ? 25.719 2.872 -15.128 1.00 75.31 199 VAL A N 1
ATOM 1610 C CA . VAL A 1 199 ? 24.475 3.490 -14.651 1.00 75.31 199 VAL A CA 1
ATOM 1611 C C . VAL A 1 199 ? 23.284 2.754 -15.226 1.00 75.31 199 VAL A C 1
ATOM 1613 O O . VAL A 1 199 ? 22.337 2.553 -14.490 1.00 75.31 199 VAL A O 1
ATOM 1616 N N . LYS A 1 200 ? 23.329 2.360 -16.506 1.00 75.31 200 LYS A N 1
ATOM 1617 C CA . LYS A 1 200 ? 22.248 1.606 -17.142 1.00 75.31 200 LYS A CA 1
ATOM 1618 C C . LYS A 1 200 ? 22.089 0.234 -16.493 1.00 75.31 200 LYS A C 1
ATOM 1620 O O . LYS A 1 200 ? 21.012 -0.047 -16.016 1.00 75.31 200 LYS A O 1
ATOM 1625 N N . ASP A 1 201 ? 23.162 -0.535 -16.358 1.00 76.81 201 ASP A N 1
ATOM 1626 C CA . ASP A 1 201 ? 23.102 -1.876 -15.764 1.00 76.81 201 ASP A CA 1
ATOM 1627 C C . ASP A 1 201 ? 22.697 -1.828 -14.279 1.00 76.81 201 ASP A C 1
ATOM 1629 O O . ASP A 1 201 ? 21.910 -2.653 -13.841 1.00 76.81 201 ASP A O 1
ATOM 1633 N N . ARG A 1 202 ? 23.141 -0.819 -13.506 1.00 81.12 202 ARG A N 1
ATOM 1634 C CA . ARG A 1 202 ? 22.608 -0.567 -12.152 1.00 81.12 202 ARG A CA 1
ATOM 1635 C C . ARG A 1 202 ? 21.166 -0.149 -12.174 1.00 81.12 202 ARG A C 1
ATOM 1637 O O . ARG A 1 202 ? 20.424 -0.524 -11.284 1.00 81.12 202 ARG A O 1
ATOM 1644 N N . LYS A 1 203 ? 20.804 0.703 -13.129 1.00 64.69 203 LYS A N 1
ATOM 1645 C CA . LYS A 1 203 ? 19.432 1.118 -13.316 1.00 64.69 203 LYS A CA 1
ATOM 1646 C C . LYS A 1 203 ? 18.616 -0.126 -13.572 1.00 64.69 203 LYS A C 1
ATOM 1648 O O . LYS A 1 203 ? 17.794 -0.370 -12.735 1.00 64.69 203 LYS A O 1
ATOM 1653 N N . ASP A 1 204 ? 18.914 -0.953 -14.556 1.00 68.38 204 ASP A N 1
ATOM 1654 C CA . ASP A 1 204 ? 18.211 -2.197 -14.871 1.00 68.38 204 ASP A CA 1
ATOM 1655 C C . ASP A 1 204 ? 18.232 -3.200 -13.693 1.00 68.38 204 ASP A C 1
ATOM 1657 O O . ASP A 1 204 ? 17.224 -3.839 -13.421 1.00 68.38 204 ASP A O 1
ATOM 1661 N N . TRP A 1 205 ? 19.322 -3.263 -12.918 1.00 68.44 205 TRP A N 1
ATOM 1662 C CA . TRP A 1 205 ? 19.417 -4.041 -11.670 1.00 68.44 205 TRP A CA 1
ATOM 1663 C C . TRP A 1 205 ? 18.515 -3.500 -10.541 1.00 68.44 205 TRP A C 1
ATOM 1665 O O . TRP A 1 205 ? 17.981 -4.274 -9.756 1.00 68.44 205 TRP A O 1
ATOM 1675 N N . ILE A 1 206 ? 18.311 -2.179 -10.478 1.00 59.12 206 ILE A N 1
ATOM 1676 C CA . ILE A 1 206 ? 17.430 -1.462 -9.531 1.00 59.12 206 ILE A CA 1
ATOM 1677 C C . ILE A 1 206 ? 16.006 -1.245 -10.115 1.00 59.12 206 ILE A C 1
ATOM 1679 O O . ILE A 1 206 ? 15.069 -0.894 -9.400 1.00 59.12 206 ILE A O 1
ATOM 1683 N N . LEU A 1 207 ? 15.841 -1.382 -11.432 1.00 47.41 207 LEU A N 1
ATOM 1684 C CA . LEU A 1 207 ? 14.731 -0.950 -12.296 1.00 47.41 207 LEU A CA 1
ATOM 1685 C C . LEU A 1 207 ? 14.371 -2.059 -13.284 1.00 47.41 207 LEU A C 1
ATOM 1687 O O . LEU A 1 207 ? 14.069 -1.783 -14.445 1.00 47.41 207 LEU A O 1
ATOM 1691 N N . SER A 1 208 ? 14.252 -3.297 -12.825 1.00 45.78 208 SER A N 1
ATOM 1692 C CA . SER A 1 208 ? 13.094 -4.057 -13.294 1.00 45.78 208 SER A CA 1
ATOM 1693 C C . SER A 1 208 ? 11.866 -3.128 -13.126 1.00 45.78 208 SER A C 1
ATOM 1695 O O . SER A 1 208 ? 11.535 -2.718 -12.017 1.00 45.78 208 SER A O 1
ATOM 1697 N N . PHE A 1 209 ? 11.376 -2.619 -14.257 1.00 36.09 209 PHE A N 1
ATOM 1698 C CA . PHE A 1 209 ? 10.944 -1.233 -14.526 1.00 36.09 209 PHE A CA 1
ATOM 1699 C C . PHE A 1 209 ? 9.611 -0.798 -13.873 1.00 36.09 209 PHE A C 1
ATOM 1701 O O . PHE A 1 209 ? 8.670 -1.579 -13.870 1.00 36.09 209 PHE A O 1
ATOM 1708 N N . GLN A 1 210 ? 9.485 0.465 -13.411 1.00 46.94 210 GLN A N 1
ATOM 1709 C CA . GLN A 1 210 ? 8.202 1.082 -12.994 1.00 46.94 210 GLN A CA 1
ATOM 1710 C C . GLN A 1 210 ? 8.137 2.599 -13.293 1.00 46.94 210 GLN A C 1
ATOM 1712 O O . GLN A 1 210 ? 9.110 3.330 -13.080 1.00 46.94 210 GLN A O 1
ATOM 1717 N N . ALA A 1 211 ? 6.979 3.064 -13.777 1.00 46.47 211 ALA A N 1
ATOM 1718 C CA . ALA A 1 211 ? 6.619 4.476 -13.958 1.00 46.47 211 ALA A CA 1
ATOM 1719 C C . ALA A 1 211 ? 6.396 5.191 -12.601 1.00 46.47 211 ALA A C 1
ATOM 1721 O O . ALA A 1 211 ? 6.022 4.538 -11.632 1.00 46.47 211 ALA A O 1
ATOM 1722 N N . GLY A 1 212 ? 6.622 6.517 -12.528 1.00 57.12 212 GLY A N 1
ATOM 1723 C CA . GLY A 1 212 ? 6.444 7.329 -11.304 1.00 57.12 212 GLY A CA 1
ATOM 1724 C C . GLY A 1 212 ? 7.730 7.776 -10.584 1.00 57.12 212 GLY A C 1
ATOM 1725 O O . GLY A 1 212 ? 7.677 8.194 -9.430 1.00 57.12 212 GLY A O 1
ATOM 1726 N N . LYS A 1 213 ? 8.906 7.684 -11.224 1.00 57.94 213 LYS A N 1
ATOM 1727 C CA . LYS A 1 213 ? 10.215 8.081 -10.643 1.00 57.94 213 LYS A CA 1
ATOM 1728 C C . LYS A 1 213 ? 10.652 9.522 -10.952 1.00 57.94 213 LYS A C 1
ATOM 1730 O O . LYS A 1 213 ? 11.755 9.913 -10.586 1.00 57.94 213 LYS A O 1
ATOM 1735 N N . ASP A 1 214 ? 9.799 10.292 -11.612 1.00 57.75 214 ASP A N 1
ATOM 1736 C CA . ASP A 1 214 ? 9.915 11.730 -11.878 1.00 57.75 214 ASP A CA 1
ATOM 1737 C C . ASP A 1 214 ? 9.233 12.596 -10.798 1.00 57.75 214 ASP A C 1
ATOM 1739 O O . ASP A 1 214 ? 9.090 13.806 -10.966 1.00 57.75 214 ASP A O 1
ATOM 1743 N N . HIS A 1 215 ? 8.843 11.994 -9.668 1.00 58.69 215 HIS A N 1
ATOM 1744 C CA . HIS A 1 215 ? 8.304 12.719 -8.521 1.00 58.69 215 HIS A CA 1
ATOM 1745 C C . HIS A 1 215 ? 9.325 13.714 -7.944 1.00 58.69 215 HIS A C 1
ATOM 1747 O O . HIS A 1 215 ? 10.536 13.468 -7.921 1.00 58.69 215 HIS A O 1
ATOM 1753 N N . ALA A 1 216 ? 8.830 14.851 -7.447 1.00 46.19 216 ALA A N 1
ATOM 1754 C CA . ALA A 1 216 ? 9.662 15.819 -6.742 1.00 46.19 216 ALA A CA 1
ATOM 1755 C C . ALA A 1 216 ? 10.229 15.217 -5.441 1.00 46.19 216 ALA A C 1
ATOM 1757 O O . ALA A 1 216 ? 9.725 14.226 -4.916 1.00 46.19 216 ALA A O 1
ATOM 1758 N N . SER A 1 217 ? 11.288 15.820 -4.890 1.00 54.03 217 SER A N 1
ATOM 1759 C CA . SER A 1 217 ? 11.819 15.406 -3.582 1.00 54.03 217 SER A CA 1
ATOM 1760 C C . SER A 1 217 ? 10.701 15.424 -2.533 1.00 54.03 217 SER A C 1
ATOM 1762 O O . SER A 1 217 ? 9.949 16.391 -2.487 1.00 54.03 217 SER A O 1
ATOM 1764 N N . HIS A 1 218 ? 10.646 14.414 -1.656 1.00 61.09 218 HIS A N 1
ATOM 1765 C CA . HIS A 1 218 ? 9.613 14.272 -0.612 1.00 61.09 218 HIS A CA 1
ATOM 1766 C C . HIS A 1 218 ? 9.339 15.558 0.195 1.00 61.09 218 HIS A C 1
ATOM 1768 O O . HIS A 1 218 ? 8.210 15.822 0.566 1.00 61.09 218 HIS A O 1
ATOM 1774 N N . ARG A 1 219 ? 10.359 16.394 0.419 1.00 60.03 219 ARG A N 1
ATOM 1775 C CA . ARG A 1 219 ? 10.274 17.695 1.116 1.00 60.03 219 ARG A CA 1
ATOM 1776 C C . ARG A 1 219 ? 9.463 18.775 0.384 1.00 60.03 219 ARG A C 1
ATOM 1778 O O . ARG A 1 219 ? 9.150 19.789 0.991 1.00 60.03 219 ARG A O 1
ATOM 1785 N N . TYR A 1 220 ? 9.158 18.579 -0.896 1.00 56.03 220 TYR A N 1
ATOM 1786 C CA . TYR A 1 220 ? 8.313 19.465 -1.706 1.00 56.03 220 TYR A CA 1
ATOM 1787 C C . TYR A 1 220 ? 6.951 18.841 -2.030 1.00 56.03 220 TYR A C 1
ATOM 1789 O O . TYR A 1 220 ? 6.176 19.432 -2.778 1.00 56.03 220 TYR A O 1
ATOM 1797 N N . LEU A 1 221 ? 6.678 17.638 -1.520 1.00 66.88 221 LEU A N 1
ATOM 1798 C CA . LEU A 1 221 ? 5.427 16.928 -1.733 1.00 66.88 221 LEU A CA 1
ATOM 1799 C C . LEU A 1 221 ? 4.607 16.975 -0.447 1.00 66.88 221 LEU A C 1
ATOM 1801 O O . LEU A 1 221 ? 5.109 16.643 0.623 1.00 66.88 221 LEU A O 1
ATOM 1805 N N . ASN A 1 222 ? 3.338 17.336 -0.584 1.00 75.56 222 ASN A N 1
ATOM 1806 C CA . ASN A 1 222 ? 2.338 17.170 0.461 1.00 75.56 222 ASN A CA 1
ATOM 1807 C C . ASN A 1 222 ? 1.382 16.063 0.022 1.00 75.56 222 ASN A C 1
ATOM 1809 O O . ASN A 1 222 ? 1.127 15.900 -1.172 1.00 75.56 222 ASN A O 1
ATOM 1813 N N . THR A 1 223 ? 0.861 15.309 0.981 1.00 82.62 223 THR A N 1
ATOM 1814 C CA . THR A 1 223 ? -0.171 14.308 0.731 1.00 82.62 223 THR A CA 1
ATOM 1815 C C . THR A 1 223 ? -1.188 14.363 1.854 1.00 82.62 223 THR A C 1
ATOM 1817 O O . THR A 1 223 ? -0.835 14.582 3.011 1.00 82.62 223 THR A O 1
ATOM 1820 N N . GLU A 1 224 ? -2.440 14.135 1.501 1.00 87.62 224 GLU A N 1
ATOM 1821 C CA . GLU A 1 224 ? -3.541 13.923 2.429 1.00 87.62 224 GLU A CA 1
ATOM 1822 C C . GLU A 1 224 ? -4.350 12.718 1.951 1.00 87.62 224 GLU A C 1
ATOM 1824 O O . GLU A 1 224 ? -4.159 12.233 0.831 1.00 87.62 224 GLU A O 1
ATOM 1829 N N . LEU A 1 225 ? -5.208 12.187 2.817 1.00 87.94 225 LEU A N 1
ATOM 1830 C CA . LEU A 1 225 ? -6.109 11.111 2.425 1.00 87.94 225 LEU A CA 1
ATOM 1831 C C . LEU A 1 225 ? -7.180 11.679 1.492 1.00 87.94 225 LEU A C 1
ATOM 1833 O O . LEU A 1 225 ? -7.798 12.691 1.818 1.00 87.94 225 LEU A O 1
ATOM 1837 N N . SER A 1 226 ? -7.434 11.005 0.365 1.00 87.69 226 SER A N 1
ATOM 1838 C CA . SER A 1 226 ? -8.604 11.337 -0.455 1.00 87.69 226 SER A CA 1
ATOM 1839 C C . SER A 1 226 ? -9.867 11.168 0.402 1.00 87.69 226 SER A C 1
ATOM 1841 O O . SER A 1 226 ? -9.947 10.169 1.131 1.00 87.69 226 SER A O 1
ATOM 1843 N N . PRO A 1 227 ? -10.859 12.075 0.313 1.00 87.44 227 PRO A N 1
ATOM 1844 C CA . PRO A 1 227 ? -12.125 11.956 1.036 1.00 87.44 227 PRO A CA 1
ATOM 1845 C C . PRO A 1 227 ? -12.794 10.588 0.856 1.00 87.44 227 PRO A C 1
ATOM 1847 O O . PRO A 1 227 ? -13.325 10.026 1.813 1.00 87.44 227 PRO A O 1
ATOM 1850 N N . VAL A 1 228 ? -12.667 9.993 -0.336 1.00 90.75 228 VAL A N 1
ATOM 1851 C CA . VAL A 1 228 ? -13.233 8.677 -0.666 1.00 90.75 228 VAL A CA 1
ATOM 1852 C C . VAL A 1 228 ? -12.639 7.545 0.186 1.00 90.75 228 VAL A C 1
ATOM 1854 O O . VAL A 1 228 ? -13.289 6.528 0.423 1.00 90.75 228 VAL A O 1
ATOM 1857 N N . THR A 1 229 ? -11.433 7.727 0.731 1.00 92.19 229 THR A N 1
ATOM 1858 C CA . THR A 1 229 ? -10.734 6.696 1.515 1.00 92.19 229 THR A CA 1
ATOM 1859 C C . THR A 1 229 ? -11.534 6.240 2.734 1.00 92.19 229 THR A C 1
ATOM 1861 O O . THR A 1 229 ? -11.515 5.055 3.041 1.00 92.19 229 THR A O 1
ATOM 1864 N N . ARG A 1 230 ? -12.259 7.133 3.422 1.00 92.62 230 ARG A N 1
ATOM 1865 C CA . ARG A 1 230 ? -13.040 6.763 4.622 1.00 92.62 230 ARG A CA 1
ATOM 1866 C C . ARG A 1 230 ? -14.405 6.150 4.324 1.00 92.62 230 ARG A C 1
ATOM 1868 O O . ARG A 1 230 ? -14.970 5.501 5.194 1.00 92.62 230 ARG A O 1
ATOM 1875 N N . TYR A 1 231 ? -14.888 6.289 3.094 1.00 93.00 231 TYR A N 1
ATOM 1876 C CA . TYR A 1 231 ? -16.042 5.532 2.607 1.00 93.00 231 TYR A CA 1
ATOM 1877 C C . TYR A 1 231 ? -15.628 4.150 2.099 1.00 93.00 231 TYR A C 1
ATOM 1879 O O . TYR A 1 231 ? -16.404 3.208 2.150 1.00 93.00 231 TYR A O 1
ATOM 1887 N N . LEU A 1 232 ? -14.382 4.015 1.634 1.00 94.00 232 LEU A N 1
ATOM 1888 C CA . LEU A 1 232 ? -13.805 2.728 1.269 1.00 94.00 232 LEU A CA 1
ATOM 1889 C C . LEU A 1 232 ? -13.383 1.909 2.496 1.00 94.00 232 LEU A C 1
ATOM 1891 O O . LEU A 1 232 ? -13.532 0.694 2.482 1.00 94.00 232 LEU A O 1
ATOM 1895 N N . PHE A 1 233 ? -12.831 2.558 3.520 1.00 94.88 233 PHE A N 1
ATOM 1896 C CA . PHE A 1 233 ? -12.433 1.963 4.795 1.00 94.88 233 PHE A CA 1
ATOM 1897 C C . PHE A 1 233 ? -13.256 2.610 5.909 1.00 94.88 233 PHE A C 1
ATOM 1899 O O . PHE A 1 233 ? -12.873 3.657 6.444 1.00 94.88 233 PHE A O 1
ATOM 1906 N N . CYS A 1 234 ? -14.412 2.014 6.201 1.00 92.56 234 CYS A N 1
ATOM 1907 C CA . CYS A 1 234 ? -15.374 2.558 7.151 1.00 92.56 234 CYS A CA 1
ATOM 1908 C C . CYS A 1 234 ? -14.770 2.624 8.561 1.00 92.56 234 CYS A C 1
ATOM 1910 O O . CYS A 1 234 ? -14.146 1.676 9.027 1.00 92.56 234 CYS A O 1
ATOM 1912 N N . ASN A 1 235 ? -15.005 3.729 9.273 1.00 91.06 235 ASN A N 1
ATOM 1913 C CA . ASN A 1 235 ? -14.469 3.925 10.629 1.00 91.06 235 ASN A CA 1
ATOM 1914 C C . ASN A 1 235 ? -14.969 2.874 11.629 1.00 91.06 235 ASN A C 1
ATOM 1916 O O . ASN A 1 235 ? -14.266 2.536 12.575 1.00 91.06 235 ASN A O 1
ATOM 1920 N N . ASP A 1 236 ? -16.174 2.352 11.420 1.00 90.19 236 ASP A N 1
ATOM 1921 C CA . ASP A 1 236 ? -16.751 1.316 12.277 1.00 90.19 236 ASP A CA 1
ATOM 1922 C C . ASP A 1 236 ? -15.996 -0.016 12.164 1.00 90.19 236 ASP A C 1
ATOM 1924 O O . ASP A 1 236 ? -15.977 -0.793 13.119 1.00 90.19 236 ASP A O 1
ATOM 1928 N N . ASP A 1 237 ? -15.342 -0.276 11.023 1.00 93.00 237 ASP A N 1
ATOM 1929 C CA . ASP A 1 237 ? -14.518 -1.471 10.851 1.00 93.00 237 ASP A CA 1
ATOM 1930 C C . ASP A 1 237 ? -13.217 -1.388 11.661 1.00 93.00 237 ASP A C 1
ATOM 1932 O O . ASP A 1 237 ? -12.689 -2.430 12.038 1.00 93.00 237 ASP A O 1
ATOM 1936 N N . ASP A 1 238 ? -12.717 -0.188 11.992 1.00 91.50 238 ASP A N 1
ATOM 1937 C CA . ASP A 1 238 ? -11.442 -0.016 12.709 1.00 91.50 238 ASP A CA 1
ATOM 1938 C C . ASP A 1 238 ? -11.446 -0.774 14.054 1.00 91.50 238 ASP A C 1
ATOM 1940 O O . ASP A 1 238 ? -10.427 -1.328 14.459 1.00 91.50 238 ASP A O 1
ATOM 1944 N N . LYS A 1 239 ? -12.603 -0.892 14.724 1.00 88.75 239 LYS A N 1
ATOM 1945 C CA . LYS A 1 239 ? -12.731 -1.608 16.010 1.00 88.75 239 LYS A CA 1
ATOM 1946 C C . LYS A 1 239 ? -12.621 -3.131 15.896 1.00 88.75 239 LYS A C 1
ATOM 1948 O O . LYS A 1 239 ? -12.290 -3.778 16.886 1.00 88.75 239 LYS A O 1
ATOM 1953 N N . ILE A 1 240 ? -12.903 -3.704 14.725 1.00 92.69 240 ILE A N 1
ATOM 1954 C CA . ILE A 1 240 ? -12.857 -5.159 14.499 1.00 92.69 240 ILE A CA 1
ATOM 1955 C C . ILE A 1 240 ? -11.543 -5.618 13.851 1.00 92.69 240 ILE A C 1
ATOM 1957 O O . ILE A 1 240 ? -11.369 -6.809 13.582 1.00 92.69 240 ILE A O 1
ATOM 1961 N N . LEU A 1 241 ? -10.616 -4.693 13.576 1.00 91.50 241 LEU A N 1
ATOM 1962 C CA . LEU A 1 241 ? -9.330 -5.021 12.969 1.00 91.50 241 LEU A CA 1
ATOM 1963 C C . LEU A 1 241 ? -8.387 -5.697 13.966 1.00 91.50 241 LEU A C 1
ATOM 1965 O O . LEU A 1 241 ? -8.256 -5.311 15.126 1.00 91.50 241 LEU A O 1
ATOM 1969 N N . ASN A 1 242 ? -7.638 -6.673 13.458 1.00 88.62 242 ASN A N 1
ATOM 1970 C CA . ASN A 1 242 ? -6.576 -7.328 14.209 1.00 88.62 242 ASN A CA 1
ATOM 1971 C C . ASN A 1 242 ? -5.287 -6.507 14.108 1.00 88.62 242 ASN A C 1
ATOM 1973 O O . ASN A 1 242 ? -4.542 -6.627 13.129 1.00 88.62 242 ASN A O 1
ATOM 1977 N N . TYR A 1 243 ? -5.031 -5.677 15.119 1.00 89.44 243 TYR A N 1
ATOM 1978 C CA . TYR A 1 243 ? -3.841 -4.835 15.188 1.00 89.44 243 TYR A CA 1
ATOM 1979 C C . TYR A 1 243 ? -2.570 -5.597 15.562 1.00 89.44 243 TYR A C 1
ATOM 1981 O O . TYR A 1 243 ? -2.568 -6.417 16.481 1.00 89.44 243 TYR A O 1
ATOM 1989 N N . ASN A 1 244 ? -1.469 -5.293 14.871 1.00 85.06 244 ASN A N 1
ATOM 1990 C CA . ASN A 1 244 ? -0.149 -5.749 15.291 1.00 85.06 244 ASN A CA 1
ATOM 1991 C C . ASN A 1 244 ? 0.359 -4.887 16.457 1.00 85.06 244 ASN A C 1
ATOM 1993 O O . ASN A 1 244 ? -0.078 -3.750 16.657 1.00 85.06 244 ASN A O 1
ATOM 1997 N N . MET A 1 245 ? 1.309 -5.424 17.220 1.00 85.19 245 MET A N 1
ATOM 1998 C CA . MET A 1 245 ? 1.999 -4.701 18.288 1.00 85.19 245 MET A CA 1
ATOM 1999 C C . MET A 1 245 ? 3.475 -4.563 17.942 1.00 85.19 245 MET A C 1
ATOM 2001 O O . MET A 1 245 ? 4.093 -5.510 17.452 1.00 85.19 245 MET A O 1
ATOM 2005 N N . ASP A 1 246 ? 4.042 -3.393 18.213 1.00 80.31 246 ASP A N 1
ATOM 2006 C CA . ASP A 1 246 ? 5.470 -3.170 18.060 1.00 80.31 246 ASP A CA 1
ATOM 2007 C C . ASP A 1 246 ? 6.293 -3.860 19.163 1.00 80.31 246 ASP A C 1
ATOM 2009 O O . ASP A 1 246 ? 5.818 -4.582 20.050 1.00 80.31 246 ASP A O 1
ATOM 2013 N N . GLU A 1 247 ? 7.596 -3.644 19.077 1.00 65.94 247 GLU A N 1
ATOM 2014 C CA . GLU A 1 247 ? 8.602 -4.094 20.033 1.00 65.94 247 GLU A CA 1
ATOM 2015 C C . GLU A 1 247 ? 8.417 -3.565 21.464 1.00 65.94 247 GLU A C 1
ATOM 2017 O O . GLU A 1 247 ? 8.906 -4.186 22.401 1.00 65.94 247 GLU A O 1
ATOM 2022 N N . ASN A 1 248 ? 7.685 -2.464 21.648 1.00 73.81 248 ASN A N 1
ATOM 2023 C CA . ASN A 1 248 ? 7.433 -1.824 22.940 1.00 73.81 248 ASN A CA 1
ATOM 2024 C C . ASN A 1 248 ? 6.011 -2.096 23.468 1.00 73.81 248 ASN A C 1
ATOM 2026 O O . ASN A 1 248 ? 5.608 -1.502 24.468 1.00 73.81 248 ASN A O 1
ATOM 2030 N N . GLY A 1 249 ? 5.241 -2.963 22.800 1.00 75.88 249 GLY A N 1
ATOM 2031 C CA . GLY A 1 249 ? 3.847 -3.255 23.148 1.00 75.88 249 GLY A CA 1
ATOM 2032 C C . GLY A 1 249 ? 2.857 -2.166 22.723 1.00 75.88 249 GLY A C 1
ATOM 2033 O O . GLY A 1 249 ? 1.711 -2.174 23.166 1.00 75.88 249 GLY A O 1
ATOM 2034 N N . LYS A 1 250 ? 3.271 -1.223 21.870 1.00 82.00 250 LYS A N 1
ATOM 2035 C CA . LYS A 1 250 ? 2.384 -0.219 21.287 1.00 82.00 250 LYS A CA 1
ATOM 2036 C C . LYS A 1 250 ? 1.712 -0.788 20.043 1.00 82.00 250 LYS A C 1
ATOM 2038 O O . LYS A 1 250 ? 2.361 -1.337 19.157 1.00 82.00 250 LYS A O 1
ATOM 2043 N N . THR A 1 251 ? 0.403 -0.603 19.957 1.00 83.75 251 THR A N 1
ATOM 2044 C CA . THR A 1 251 ? -0.398 -0.959 18.786 1.00 83.75 251 THR A CA 1
ATOM 2045 C C . THR A 1 251 ? 0.067 -0.184 17.544 1.00 83.75 251 THR A C 1
ATOM 2047 O O . THR A 1 251 ? 0.206 1.043 17.597 1.00 83.75 251 THR A O 1
ATOM 2050 N N . ILE A 1 252 ? 0.315 -0.896 16.443 1.00 89.31 252 ILE A N 1
ATOM 2051 C CA . ILE A 1 252 ? 0.729 -0.348 15.136 1.00 89.31 252 ILE A CA 1
ATOM 2052 C C . ILE A 1 252 ? -0.360 -0.593 14.080 1.00 89.31 252 ILE A C 1
ATOM 2054 O O . ILE A 1 252 ? -1.537 -0.511 14.413 1.00 89.31 252 ILE A O 1
ATOM 2058 N N . GLU A 1 253 ? -0.019 -0.819 12.809 1.00 88.56 253 GLU A N 1
ATOM 2059 C CA . GLU A 1 253 ? -0.992 -1.125 11.762 1.00 88.56 253 GLU A CA 1
ATOM 2060 C C . GLU A 1 253 ? -1.656 -2.502 11.948 1.00 88.56 253 GLU A C 1
ATOM 2062 O O . GLU A 1 253 ? -1.062 -3.432 12.513 1.00 88.56 253 GLU A O 1
ATOM 2067 N N . PRO A 1 254 ? -2.896 -2.666 11.459 1.00 91.38 254 PRO A N 1
ATOM 2068 C CA . PRO A 1 254 ? -3.544 -3.963 11.422 1.00 91.38 254 PRO A CA 1
ATOM 2069 C C . PRO A 1 254 ? -2.875 -4.907 10.434 1.00 91.38 254 PRO A C 1
ATOM 2071 O O . PRO A 1 254 ? -2.225 -4.476 9.482 1.00 91.38 254 PRO A O 1
ATOM 2074 N N . LYS A 1 255 ? -3.066 -6.215 10.645 1.00 88.69 255 LYS A N 1
ATOM 2075 C CA . LYS A 1 255 ? -2.592 -7.245 9.708 1.00 88.69 255 LYS A CA 1
ATOM 2076 C C . LYS A 1 255 ? -3.086 -6.977 8.285 1.00 88.69 255 LYS A C 1
ATOM 2078 O O . LYS A 1 255 ? -2.326 -7.110 7.333 1.00 88.69 255 LYS A O 1
ATOM 2083 N N . TRP A 1 256 ? -4.343 -6.565 8.158 1.00 90.31 256 TRP A N 1
ATOM 2084 C CA . TRP A 1 256 ? -4.932 -6.038 6.935 1.00 90.31 256 TRP A CA 1
ATOM 2085 C C . TRP A 1 256 ? -6.125 -5.146 7.281 1.00 90.31 256 TRP A C 1
ATOM 2087 O O . TRP A 1 256 ? -6.725 -5.273 8.348 1.00 90.31 256 TRP A O 1
ATOM 2097 N N . PHE A 1 257 ? -6.462 -4.243 6.366 1.00 93.81 257 PHE A N 1
ATOM 2098 C CA . PHE A 1 257 ? -7.675 -3.434 6.442 1.00 93.81 257 PHE A CA 1
ATOM 2099 C C . PHE A 1 257 ? -8.851 -4.144 5.767 1.00 93.81 257 PHE A C 1
ATOM 2101 O O . PHE A 1 257 ? -8.656 -5.017 4.919 1.00 93.81 257 PHE A O 1
ATOM 2108 N N . LEU A 1 258 ? -10.068 -3.722 6.110 1.00 94.25 258 LEU A N 1
ATOM 2109 C CA . LEU A 1 258 ? -11.313 -4.259 5.568 1.00 94.25 258 LEU A CA 1
ATOM 2110 C C . LEU A 1 258 ? -11.985 -3.222 4.658 1.00 94.25 258 LEU A C 1
ATOM 2112 O O . LEU A 1 258 ? -12.805 -2.438 5.128 1.00 94.25 258 LEU A O 1
ATOM 2116 N N . PRO A 1 259 ? -11.622 -3.157 3.366 1.00 96.19 259 PRO A N 1
ATOM 2117 C CA . PRO A 1 259 ? -12.289 -2.245 2.454 1.00 96.19 259 PRO A CA 1
ATOM 2118 C C . PRO A 1 259 ? -13.718 -2.715 2.135 1.00 96.19 259 PRO A C 1
ATOM 2120 O O . PRO A 1 259 ? -14.036 -3.899 2.232 1.00 96.19 259 PRO A O 1
ATOM 2123 N N . VAL A 1 260 ? -14.572 -1.802 1.672 1.00 96.38 260 VAL A N 1
ATOM 2124 C CA . VAL A 1 260 ? -15.928 -2.112 1.179 1.00 96.38 260 VAL A CA 1
ATOM 2125 C C . VAL A 1 260 ? -15.891 -2.924 -0.128 1.00 96.38 260 VAL A C 1
ATOM 2127 O O . VAL A 1 260 ? -16.766 -3.758 -0.364 1.00 96.38 260 VAL A O 1
ATOM 2130 N N . ILE A 1 261 ? -14.858 -2.730 -0.960 1.00 96.38 261 ILE A N 1
ATOM 2131 C CA . ILE A 1 261 ? -14.612 -3.471 -2.211 1.00 96.38 261 ILE A CA 1
ATOM 2132 C C . ILE A 1 261 ? -13.170 -4.012 -2.271 1.00 96.38 261 ILE A C 1
ATOM 2134 O O . ILE A 1 261 ? -12.268 -3.411 -1.683 1.00 96.38 261 ILE A O 1
ATOM 2138 N N . PRO A 1 262 ? -12.889 -5.112 -2.998 1.00 96.44 262 PRO A N 1
ATOM 2139 C CA . PRO A 1 262 ? -11.559 -5.725 -3.023 1.00 96.44 262 PRO A CA 1
ATOM 2140 C C . PRO A 1 262 ? -10.524 -4.850 -3.739 1.00 96.44 262 PRO A C 1
ATOM 2142 O O . PRO A 1 262 ? -10.379 -4.870 -4.966 1.00 96.44 262 PRO A O 1
ATOM 2145 N N . MET A 1 263 ? -9.722 -4.128 -2.957 1.00 95.75 263 MET A N 1
ATOM 2146 C CA . MET A 1 263 ? -8.726 -3.190 -3.485 1.00 95.75 263 MET A CA 1
ATOM 2147 C C . MET A 1 263 ? -7.606 -3.842 -4.294 1.00 95.75 263 MET A C 1
ATOM 2149 O O . MET A 1 263 ? -7.016 -3.183 -5.151 1.00 95.75 263 MET A O 1
ATOM 2153 N N . VAL A 1 264 ? -7.354 -5.137 -4.086 1.00 95.62 264 VAL A N 1
ATOM 2154 C CA . VAL A 1 264 ? -6.419 -5.914 -4.911 1.00 95.62 264 VAL A CA 1
ATOM 2155 C C . VAL A 1 264 ? -6.868 -5.989 -6.375 1.00 95.62 264 VAL A C 1
ATOM 2157 O O . VAL A 1 264 ? -6.025 -5.954 -7.264 1.00 95.62 264 VAL A O 1
ATOM 2160 N N . LEU A 1 265 ? -8.180 -6.020 -6.642 1.00 96.44 265 LEU A N 1
ATOM 2161 C CA . LEU A 1 265 ? -8.728 -6.003 -8.002 1.00 96.44 265 LEU A CA 1
ATOM 2162 C C . LEU A 1 265 ? -8.815 -4.577 -8.554 1.00 96.44 265 LEU A C 1
ATOM 2164 O O . LEU A 1 265 ? -8.571 -4.366 -9.736 1.00 96.44 265 LEU A O 1
ATOM 2168 N N . VAL A 1 266 ? -9.106 -3.583 -7.711 1.00 95.56 266 VAL A N 1
ATOM 2169 C CA . VAL A 1 266 ? -9.184 -2.172 -8.132 1.00 95.56 266 VAL A CA 1
ATOM 2170 C C . VAL A 1 266 ? -7.814 -1.638 -8.554 1.00 95.56 266 VAL A C 1
ATOM 2172 O O . VAL A 1 266 ? -7.642 -1.104 -9.651 1.00 95.56 266 VAL A O 1
ATOM 2175 N N . ASN A 1 267 ? -6.815 -1.781 -7.683 1.00 93.94 267 ASN A N 1
ATOM 2176 C CA . ASN A 1 267 ? -5.483 -1.222 -7.900 1.00 93.94 267 ASN A CA 1
ATOM 2177 C C . ASN A 1 267 ? -4.523 -2.193 -8.588 1.00 93.94 267 ASN A C 1
ATOM 2179 O O . ASN A 1 267 ? -3.475 -1.749 -9.073 1.00 93.94 267 ASN A O 1
ATOM 2183 N N . GLY A 1 268 ? -4.890 -3.472 -8.676 1.00 94.00 268 GLY A N 1
ATOM 2184 C CA . GLY A 1 268 ? -3.994 -4.540 -9.094 1.00 94.00 268 GLY A CA 1
ATOM 2185 C C . GLY A 1 268 ? -2.904 -4.810 -8.056 1.00 94.00 268 GLY A C 1
ATOM 2186 O O . GLY A 1 268 ? -2.762 -4.109 -7.050 1.00 94.00 268 GLY A O 1
ATOM 2187 N N . SER A 1 269 ? -2.083 -5.816 -8.326 1.00 93.38 269 SER A N 1
ATOM 2188 C CA . SER A 1 269 ? -0.886 -6.113 -7.545 1.00 93.38 269 SER A CA 1
ATOM 2189 C C . SER A 1 269 ? 0.199 -6.708 -8.437 1.00 93.38 269 SER A C 1
ATOM 2191 O O . SER A 1 269 ? -0.077 -7.369 -9.438 1.00 93.38 269 SER A O 1
ATOM 2193 N N . GLN A 1 270 ? 1.457 -6.449 -8.094 1.00 89.44 270 GLN A N 1
ATOM 2194 C CA . GLN A 1 270 ? 2.603 -7.061 -8.753 1.00 89.44 270 GLN A CA 1
ATOM 2195 C C . GLN A 1 270 ? 3.678 -7.331 -7.704 1.00 89.44 270 GLN A C 1
ATOM 2197 O O . GLN A 1 270 ? 4.098 -6.411 -7.003 1.00 89.44 270 GLN A O 1
ATOM 2202 N N . GLY A 1 271 ? 4.131 -8.578 -7.602 1.00 83.69 271 GLY A N 1
ATOM 2203 C CA . GLY A 1 271 ? 5.125 -8.990 -6.616 1.00 83.69 271 GLY A CA 1
ATOM 2204 C C . GLY A 1 271 ? 5.987 -10.136 -7.125 1.00 83.69 271 GLY A C 1
ATOM 2205 O O . GLY A 1 271 ? 5.477 -11.111 -7.670 1.00 83.69 271 GLY A O 1
ATOM 2206 N N . ILE A 1 272 ? 7.301 -10.016 -6.930 1.00 78.62 272 ILE A N 1
ATOM 2207 C CA . ILE A 1 272 ? 8.272 -11.071 -7.231 1.00 78.62 272 ILE A CA 1
ATOM 2208 C C . ILE A 1 272 ? 8.954 -11.440 -5.916 1.00 78.62 272 ILE A C 1
ATOM 2210 O O . ILE A 1 272 ? 9.611 -10.603 -5.298 1.00 78.62 272 ILE A O 1
ATOM 2214 N N . GLY A 1 273 ? 8.777 -12.688 -5.493 1.00 72.00 273 GLY A N 1
ATOM 2215 C CA . GLY A 1 273 ? 9.409 -13.271 -4.316 1.00 72.0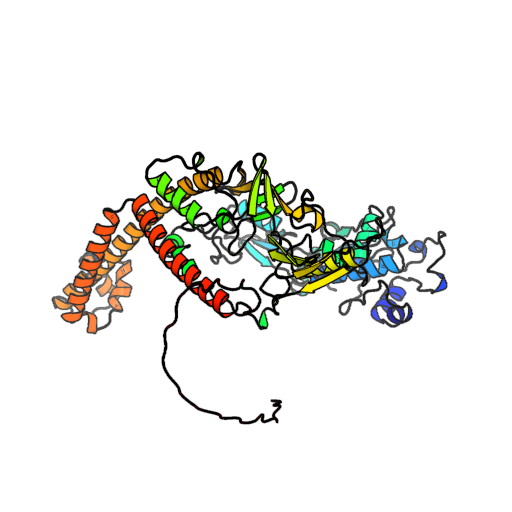0 273 GLY A CA 1
ATOM 2216 C C . GLY A 1 273 ? 10.292 -14.462 -4.684 1.00 72.00 273 GLY A C 1
ATOM 2217 O O . GLY A 1 273 ? 10.372 -14.879 -5.841 1.00 72.00 273 GLY A O 1
ATOM 2218 N N . ILE A 1 274 ? 10.962 -15.042 -3.690 1.00 65.31 274 ILE A N 1
ATOM 2219 C CA . ILE A 1 274 ? 11.742 -16.269 -3.890 1.00 65.31 274 ILE A CA 1
ATOM 2220 C C . ILE A 1 274 ? 10.759 -17.416 -4.156 1.00 65.31 274 ILE A C 1
ATOM 2222 O O . ILE A 1 274 ? 10.008 -17.805 -3.269 1.00 65.31 274 ILE A O 1
ATOM 2226 N N . GLY A 1 275 ? 10.752 -17.938 -5.384 1.00 73.56 275 GLY A N 1
ATOM 2227 C CA . GLY A 1 275 ? 9.891 -19.055 -5.791 1.00 73.56 275 GLY A CA 1
ATOM 2228 C C . GLY A 1 275 ? 8.452 -18.683 -6.170 1.00 73.56 275 GLY A C 1
ATOM 2229 O O . GLY A 1 275 ? 7.716 -19.561 -6.606 1.00 73.56 275 GLY A O 1
ATOM 2230 N N . TRP A 1 276 ? 8.063 -17.407 -6.073 1.00 75.75 276 TRP A N 1
ATOM 2231 C CA . TRP A 1 276 ? 6.700 -16.950 -6.365 1.00 75.75 276 TRP A CA 1
ATOM 2232 C C . TRP A 1 276 ? 6.701 -15.695 -7.237 1.00 75.75 276 TRP A C 1
ATOM 2234 O O . TRP A 1 276 ? 7.467 -14.759 -7.009 1.00 75.75 276 TRP A O 1
ATOM 2244 N N . ASN A 1 277 ? 5.795 -15.657 -8.211 1.00 84.44 277 ASN A N 1
ATOM 2245 C CA . ASN A 1 277 ? 5.478 -14.472 -9.001 1.00 84.44 277 ASN A CA 1
ATOM 2246 C C . ASN A 1 277 ? 3.971 -14.234 -8.913 1.00 84.44 277 ASN A C 1
ATOM 2248 O O . ASN A 1 277 ? 3.193 -15.166 -9.114 1.00 84.44 277 ASN A O 1
ATOM 2252 N N . SER A 1 278 ? 3.565 -13.006 -8.611 1.00 90.75 278 SER A N 1
ATOM 2253 C CA . SER A 1 278 ? 2.160 -12.621 -8.551 1.00 90.75 278 SER A CA 1
ATOM 2254 C C . SER A 1 278 ? 1.903 -11.397 -9.409 1.00 90.75 278 SER A C 1
ATOM 2256 O O . SER A 1 278 ? 2.613 -10.392 -9.300 1.00 90.75 278 SER A O 1
ATOM 2258 N N . PHE A 1 279 ? 0.881 -11.483 -10.255 1.00 93.06 279 PHE A N 1
ATOM 2259 C CA . PHE A 1 279 ? 0.388 -10.360 -11.034 1.00 93.06 279 PHE A CA 1
ATOM 2260 C C . PHE A 1 279 ? -1.139 -10.387 -11.112 1.00 93.06 279 PHE A C 1
ATOM 2262 O O . PHE A 1 279 ? -1.721 -11.270 -11.741 1.00 93.06 279 PHE A O 1
ATOM 2269 N N . VAL A 1 280 ? -1.774 -9.385 -10.508 1.00 95.31 280 VAL A N 1
ATOM 2270 C CA . VAL A 1 280 ? -3.212 -9.117 -10.602 1.00 95.31 280 VAL A CA 1
ATOM 2271 C C . VAL A 1 280 ? -3.393 -7.808 -11.378 1.00 95.31 280 VAL A C 1
ATOM 2273 O O . VAL A 1 280 ? -2.877 -6.772 -10.945 1.00 95.31 280 VAL A O 1
ATOM 2276 N N . PRO A 1 281 ? -4.090 -7.805 -12.529 1.00 94.38 281 PRO A N 1
ATOM 2277 C CA . PRO A 1 281 ? -4.355 -6.571 -13.253 1.00 94.38 281 PRO A CA 1
ATOM 2278 C C . PRO A 1 281 ? -5.415 -5.726 -12.536 1.00 94.38 281 PRO A C 1
ATOM 2280 O O . PRO A 1 281 ? -6.064 -6.167 -11.591 1.00 94.38 281 PRO A O 1
ATOM 2283 N N . LYS A 1 282 ? -5.595 -4.497 -13.017 1.00 95.38 282 LYS A N 1
ATOM 2284 C CA . LYS A 1 282 ? -6.622 -3.588 -12.509 1.00 95.38 282 LYS A CA 1
ATOM 2285 C C . LYS A 1 282 ? -7.964 -3.890 -13.161 1.00 95.38 282 LYS A C 1
ATOM 2287 O O . LYS A 1 282 ? -8.003 -4.210 -14.347 1.00 95.38 282 LYS A O 1
ATOM 2292 N N . TYR A 1 283 ? -9.038 -3.732 -12.406 1.00 95.94 283 TYR A N 1
ATOM 2293 C CA . TYR A 1 283 ? -10.417 -3.874 -12.855 1.00 95.94 283 TYR A CA 1
ATOM 2294 C C . TYR A 1 283 ? -11.213 -2.621 -12.506 1.00 95.94 283 TYR A C 1
ATOM 2296 O O . TYR A 1 283 ? -10.860 -1.850 -11.612 1.00 95.94 283 TYR A O 1
ATOM 2304 N N . ASN A 1 284 ? -12.297 -2.406 -13.241 1.00 94.38 284 ASN A N 1
ATOM 2305 C CA . ASN A 1 284 ? -13.163 -1.258 -13.047 1.00 94.38 284 ASN A CA 1
ATOM 2306 C C . ASN A 1 284 ? -13.952 -1.402 -11.731 1.00 94.38 284 ASN A C 1
ATOM 2308 O O . ASN A 1 284 ? -14.683 -2.385 -11.576 1.00 94.38 284 ASN A O 1
ATOM 2312 N N . PRO A 1 285 ? -13.877 -0.425 -10.805 1.00 93.94 285 PRO A N 1
ATOM 2313 C CA . PRO A 1 285 ? -14.653 -0.448 -9.566 1.00 93.94 285 PRO A CA 1
ATOM 2314 C C . PRO A 1 285 ? -16.157 -0.635 -9.782 1.00 93.94 285 PRO A C 1
ATOM 2316 O O . PRO A 1 285 ? -16.792 -1.328 -8.997 1.00 93.94 285 PRO A O 1
ATOM 2319 N N . LYS A 1 286 ? -16.725 -0.080 -10.864 1.00 92.75 286 LYS A N 1
ATOM 2320 C CA . LYS A 1 286 ? -18.159 -0.223 -11.173 1.00 92.75 286 LYS A CA 1
ATOM 2321 C C . LYS A 1 286 ? -18.535 -1.674 -11.467 1.00 92.75 286 LYS A C 1
ATOM 2323 O O . LYS A 1 286 ? -19.562 -2.148 -10.996 1.00 92.75 286 LYS A O 1
ATOM 2328 N N . ASP A 1 287 ? -17.682 -2.395 -12.188 1.00 93.69 287 ASP A N 1
ATOM 2329 C CA . ASP A 1 287 ? -17.925 -3.800 -12.529 1.00 93.69 287 ASP A CA 1
ATOM 2330 C C . ASP A 1 287 ? -17.819 -4.683 -11.276 1.00 93.69 287 ASP A C 1
ATOM 2332 O O . ASP A 1 287 ? -18.641 -5.575 -11.069 1.00 93.69 287 ASP A O 1
ATOM 2336 N N . ILE A 1 288 ? -16.868 -4.366 -10.389 1.00 95.62 288 ILE A N 1
ATOM 2337 C CA . ILE A 1 288 ? -16.712 -5.017 -9.082 1.00 95.62 288 ILE A CA 1
ATOM 2338 C C . ILE A 1 288 ? -17.958 -4.797 -8.210 1.00 95.62 288 ILE A C 1
ATOM 2340 O O . ILE A 1 288 ? -18.529 -5.767 -7.715 1.00 95.62 288 ILE A O 1
ATOM 2344 N N . ILE A 1 289 ? -18.408 -3.545 -8.050 1.00 94.88 289 ILE A N 1
ATOM 2345 C CA . ILE A 1 289 ? -19.603 -3.196 -7.260 1.00 94.88 289 ILE A CA 1
ATOM 2346 C C . ILE A 1 289 ? -20.839 -3.908 -7.815 1.00 94.88 289 ILE A C 1
ATOM 2348 O O . ILE A 1 289 ? -21.593 -4.512 -7.054 1.00 94.88 289 ILE A O 1
ATOM 2352 N N . ASN A 1 290 ? -21.029 -3.892 -9.135 1.00 93.56 290 ASN A N 1
ATOM 2353 C CA . ASN A 1 290 ? -22.160 -4.555 -9.779 1.00 93.56 290 ASN A CA 1
ATOM 2354 C C . ASN A 1 290 ? -22.161 -6.066 -9.523 1.00 93.56 290 ASN A C 1
ATOM 2356 O O . ASN A 1 290 ? -23.210 -6.631 -9.221 1.00 93.56 290 ASN A O 1
ATOM 2360 N N . ASN A 1 291 ? -21.000 -6.722 -9.585 1.00 94.44 291 ASN A N 1
ATOM 2361 C CA . ASN A 1 291 ? -20.897 -8.149 -9.284 1.00 94.44 291 ASN A CA 1
ATOM 2362 C C . ASN A 1 291 ? -21.165 -8.467 -7.802 1.00 94.44 291 ASN A C 1
ATOM 2364 O O . ASN A 1 291 ? -21.818 -9.471 -7.517 1.00 94.44 291 ASN A O 1
ATOM 2368 N N . ILE A 1 292 ? -20.756 -7.604 -6.866 1.00 94.75 292 ILE A N 1
ATOM 2369 C CA . ILE A 1 292 ? -21.119 -7.744 -5.444 1.00 94.75 292 ILE A CA 1
ATOM 2370 C C . ILE A 1 292 ? -22.637 -7.586 -5.260 1.00 94.75 292 ILE A C 1
ATOM 2372 O O . ILE A 1 292 ? -23.279 -8.448 -4.660 1.00 94.75 292 ILE A O 1
ATOM 2376 N N . LYS A 1 293 ? -23.235 -6.538 -5.847 1.00 93.38 293 LYS A N 1
ATOM 2377 C CA . LYS A 1 293 ? -24.686 -6.279 -5.789 1.00 93.38 293 LYS A CA 1
ATOM 2378 C C . LYS A 1 293 ? -25.508 -7.435 -6.375 1.00 93.38 293 LYS A C 1
ATOM 2380 O O . LYS A 1 293 ? -26.556 -7.773 -5.838 1.00 93.38 293 LYS A O 1
ATOM 2385 N N . ARG A 1 294 ? -25.023 -8.076 -7.441 1.00 91.31 294 ARG A N 1
ATOM 2386 C CA . ARG A 1 294 ? -25.631 -9.287 -8.025 1.00 91.31 294 ARG A CA 1
ATOM 2387 C C . ARG A 1 294 ? -25.544 -10.490 -7.093 1.00 91.31 294 ARG A C 1
ATOM 2389 O O . ARG A 1 294 ? -26.533 -11.199 -6.923 1.00 91.31 294 ARG A O 1
ATOM 2396 N N . LYS A 1 295 ? -24.397 -10.691 -6.438 1.00 93.06 295 LYS A N 1
ATOM 2397 C CA . LYS A 1 295 ? -24.222 -11.780 -5.468 1.00 93.06 295 LYS A CA 1
ATOM 2398 C C . LYS A 1 295 ? -25.179 -11.647 -4.280 1.00 93.06 295 LYS A C 1
ATOM 2400 O O . LYS A 1 295 ? -25.701 -12.665 -3.832 1.00 93.06 295 LYS A O 1
ATOM 2405 N N . PHE A 1 296 ? -25.499 -10.424 -3.838 1.00 92.25 296 PHE A N 1
ATOM 2406 C CA . PHE A 1 296 ? -26.550 -10.199 -2.832 1.00 92.25 296 PHE A CA 1
ATOM 2407 C C . PHE A 1 296 ? -27.923 -10.740 -3.261 1.00 92.25 296 PHE A C 1
ATOM 2409 O O . PHE A 1 296 ? -28.687 -11.196 -2.415 1.00 92.25 296 PHE A O 1
ATOM 2416 N N . ASN A 1 297 ? -28.220 -10.741 -4.564 1.00 89.25 297 ASN A N 1
ATOM 2417 C CA . ASN A 1 297 ? -29.467 -11.270 -5.128 1.00 89.25 297 ASN A CA 1
ATOM 2418 C C . ASN A 1 297 ? -29.405 -12.781 -5.435 1.00 89.25 297 ASN A C 1
ATOM 2420 O O . ASN A 1 297 ? -30.350 -13.328 -6.001 1.00 89.25 297 ASN A O 1
ATOM 2424 N N . GLY A 1 298 ? -28.309 -13.463 -5.085 1.00 87.56 298 GLY A N 1
ATOM 2425 C CA . GLY A 1 298 ? -28.119 -14.896 -5.332 1.00 87.56 298 GLY A CA 1
ATOM 2426 C C . GLY A 1 298 ? -27.608 -15.250 -6.734 1.00 87.56 298 GLY A C 1
ATOM 2427 O O . GLY A 1 298 ? -27.563 -16.429 -7.077 1.00 87.56 298 GLY A O 1
ATOM 2428 N N . GLU A 1 299 ? -27.206 -14.265 -7.541 1.00 90.12 299 GLU A N 1
ATOM 2429 C CA . GLU A 1 299 ? -26.611 -14.505 -8.861 1.00 90.12 299 GLU A CA 1
ATOM 2430 C C . GLU A 1 299 ? -25.146 -14.973 -8.755 1.00 90.12 299 GLU A C 1
ATOM 2432 O O . GLU A 1 299 ? -24.421 -14.643 -7.808 1.00 90.12 299 GLU A O 1
ATOM 2437 N N . SER A 1 300 ? -24.687 -15.737 -9.751 1.00 86.75 300 SER A N 1
ATOM 2438 C CA . SER A 1 300 ? -23.303 -16.216 -9.814 1.00 86.75 300 SER A CA 1
ATOM 2439 C C . SER A 1 300 ? -22.344 -15.128 -10.308 1.00 86.75 300 SER A C 1
ATOM 2441 O O . SER A 1 300 ? -22.564 -14.492 -11.342 1.00 86.75 300 SER A O 1
ATOM 2443 N N . ILE A 1 301 ? -21.226 -14.949 -9.595 1.00 84.38 301 ILE A N 1
ATOM 2444 C CA . ILE A 1 301 ? -20.148 -14.032 -9.997 1.00 84.38 301 ILE A CA 1
ATOM 2445 C C . ILE A 1 301 ? -19.385 -14.597 -11.208 1.00 84.38 301 ILE A C 1
ATOM 2447 O O . ILE A 1 301 ? -18.984 -13.838 -12.087 1.00 84.38 301 ILE A O 1
ATOM 2451 N N . GLU A 1 302 ? -19.214 -15.922 -11.299 1.00 78.56 302 GLU A N 1
ATOM 2452 C CA . GLU A 1 302 ? -18.411 -16.563 -12.355 1.00 78.56 302 GLU A CA 1
ATOM 2453 C C . GLU A 1 302 ? -19.008 -16.398 -13.765 1.00 78.56 302 GLU A C 1
ATOM 2455 O O . GLU A 1 302 ? -18.285 -16.445 -14.765 1.00 78.56 302 GLU A O 1
ATOM 2460 N N . GLU A 1 303 ? -20.321 -16.179 -13.855 1.00 77.50 303 GLU A N 1
ATOM 2461 C CA . GLU A 1 303 ? -21.027 -15.951 -15.120 1.00 77.50 303 GLU A CA 1
ATOM 2462 C C . GLU A 1 303 ? -20.739 -14.557 -15.703 1.00 77.50 303 GLU A C 1
ATOM 2464 O O . GLU A 1 303 ? -20.840 -14.352 -16.913 1.00 77.50 303 GLU A O 1
ATOM 2469 N N . ASN A 1 304 ? -20.302 -13.610 -14.867 1.00 80.88 304 ASN A N 1
ATOM 2470 C CA . ASN A 1 304 ? -20.107 -12.207 -15.217 1.00 80.88 304 ASN A CA 1
ATOM 2471 C C . ASN A 1 304 ? -18.628 -11.818 -15.173 1.00 80.88 304 ASN A C 1
ATOM 2473 O O . ASN A 1 304 ? -18.166 -11.098 -14.282 1.00 80.88 304 ASN A O 1
ATOM 2477 N N . LYS A 1 305 ? -17.888 -12.305 -16.173 1.00 87.19 305 LYS A N 1
ATOM 2478 C CA . LYS A 1 305 ? -16.441 -12.098 -16.271 1.00 87.19 305 LYS A CA 1
ATOM 2479 C C . LYS A 1 305 ? -16.075 -10.624 -16.371 1.00 87.19 305 LYS A C 1
ATOM 2481 O O . LYS A 1 305 ? -16.600 -9.899 -17.215 1.00 87.19 305 LYS A O 1
ATOM 2486 N N . MET A 1 306 ? -15.118 -10.215 -15.549 1.00 92.50 306 MET A N 1
ATOM 2487 C CA . MET A 1 306 ? -14.570 -8.866 -15.572 1.00 92.50 306 MET A CA 1
ATOM 2488 C C . MET A 1 306 ? -13.388 -8.803 -16.537 1.00 92.50 306 MET A C 1
ATOM 2490 O O . MET A 1 306 ? -12.542 -9.697 -16.583 1.00 92.50 306 MET A O 1
ATOM 2494 N N . THR A 1 307 ? -13.297 -7.716 -17.297 1.00 91.94 307 THR A N 1
ATOM 2495 C CA . THR A 1 307 ? -12.143 -7.447 -18.162 1.00 91.94 307 THR A CA 1
ATOM 2496 C C . THR A 1 307 ? -11.202 -6.448 -17.495 1.00 91.94 307 THR A C 1
ATOM 2498 O O . THR A 1 307 ? -11.688 -5.480 -16.902 1.00 91.94 307 THR A O 1
ATOM 2501 N N . PRO A 1 308 ? -9.872 -6.623 -17.608 1.00 95.00 308 PRO A N 1
ATOM 2502 C CA . PRO A 1 308 ? -8.916 -5.643 -17.114 1.00 95.00 308 PRO A CA 1
ATOM 2503 C C . PRO A 1 308 ? -9.211 -4.235 -17.634 1.00 95.00 308 PRO A C 1
ATOM 2505 O O . PRO A 1 308 ? -9.545 -4.047 -18.803 1.00 95.00 308 PRO A O 1
ATOM 2508 N N . TRP A 1 309 ? -9.062 -3.243 -16.764 1.00 94.88 309 TRP A N 1
ATOM 2509 C CA . TRP A 1 309 ? -9.406 -1.854 -17.031 1.00 94.88 309 TRP A CA 1
ATOM 2510 C C . TRP A 1 309 ? -8.458 -0.908 -16.295 1.00 94.88 309 TRP A C 1
ATOM 2512 O O . TRP A 1 309 ? -8.117 -1.125 -15.134 1.00 94.88 309 TRP A O 1
ATOM 2522 N N . TYR A 1 310 ? -8.054 0.176 -16.957 1.00 92.44 310 TYR A N 1
ATOM 2523 C CA . TYR A 1 310 ? -7.138 1.170 -16.402 1.00 92.44 310 TYR A CA 1
ATOM 2524 C C . TYR A 1 310 ? -7.751 2.571 -16.501 1.00 92.44 310 TYR A C 1
ATOM 2526 O O . TYR A 1 310 ? -8.104 3.031 -17.588 1.00 92.44 310 TYR A O 1
ATOM 2534 N N . LYS A 1 311 ? -7.853 3.269 -15.362 1.00 88.75 311 LYS A N 1
ATOM 2535 C CA . LYS A 1 311 ? -8.430 4.621 -15.275 1.00 88.75 311 LYS A CA 1
ATOM 2536 C C . LYS A 1 311 ? -7.725 5.585 -16.235 1.00 88.75 311 LYS A C 1
ATOM 2538 O O . LYS A 1 311 ? -6.515 5.772 -16.149 1.00 88.75 311 LYS A O 1
ATOM 2543 N N . GLY A 1 312 ? -8.499 6.209 -17.125 1.00 85.81 312 GLY A N 1
ATOM 2544 C CA . GLY A 1 312 ? -8.022 7.219 -18.078 1.00 85.81 312 GLY A CA 1
ATOM 2545 C C . GLY A 1 312 ? -7.378 6.677 -19.360 1.00 85.81 312 GLY A C 1
ATOM 2546 O O . GLY A 1 312 ? -7.071 7.478 -20.239 1.00 85.81 312 GLY A O 1
ATOM 2547 N N . PHE A 1 313 ? -7.207 5.358 -19.496 1.00 90.69 313 PHE A N 1
ATOM 2548 C CA . PHE A 1 313 ? -6.651 4.740 -20.700 1.00 90.69 313 PHE A CA 1
ATOM 2549 C C . PHE A 1 313 ? -7.647 4.789 -21.864 1.00 90.69 313 PHE A C 1
ATOM 2551 O O . PHE A 1 313 ? -8.797 4.376 -21.715 1.00 90.69 313 PHE A O 1
ATOM 2558 N N . LYS A 1 314 ? -7.203 5.283 -23.025 1.00 88.94 314 LYS A N 1
ATOM 2559 C CA . LYS A 1 314 ? -8.046 5.440 -24.230 1.00 88.94 314 LYS A CA 1
ATOM 2560 C C . LYS A 1 314 ? -7.836 4.358 -25.292 1.00 88.94 314 LYS A C 1
ATOM 2562 O O . LYS A 1 314 ? -8.476 4.408 -26.342 1.00 88.94 314 LYS A O 1
ATOM 2567 N N . GLY A 1 315 ? -6.895 3.445 -25.064 1.00 90.19 315 GLY A N 1
ATOM 2568 C CA . GLY A 1 315 ? -6.617 2.339 -25.971 1.00 90.19 315 GLY A CA 1
ATOM 2569 C C . GLY A 1 315 ? -7.641 1.213 -25.846 1.00 90.19 315 GLY A C 1
ATOM 2570 O O . GLY A 1 315 ? -8.705 1.373 -25.247 1.00 90.19 315 GLY A O 1
ATOM 2571 N N . THR A 1 316 ? -7.312 0.055 -26.410 1.00 92.44 316 THR A N 1
ATOM 2572 C CA . THR A 1 316 ? -8.200 -1.116 -26.395 1.00 92.44 316 THR A CA 1
ATOM 2573 C C . THR A 1 316 ? -7.569 -2.267 -25.626 1.00 92.44 316 THR A C 1
ATOM 2575 O O . THR A 1 316 ? -6.355 -2.464 -25.661 1.00 92.44 316 THR A O 1
ATOM 2578 N N . ILE A 1 317 ? -8.397 -3.010 -24.893 1.00 94.12 317 ILE A N 1
ATOM 2579 C CA . ILE A 1 317 ? -7.990 -4.199 -24.146 1.00 94.12 317 ILE A CA 1
ATOM 2580 C C . ILE A 1 317 ? -8.826 -5.351 -24.682 1.00 94.12 317 ILE A C 1
ATOM 2582 O O . ILE A 1 317 ? -10.045 -5.356 -24.531 1.00 94.12 317 ILE A O 1
ATOM 2586 N N . VAL A 1 318 ? -8.177 -6.303 -25.349 1.00 91.38 318 VAL A N 1
ATOM 2587 C CA . VAL A 1 318 ? -8.854 -7.421 -26.013 1.00 91.38 318 VAL A CA 1
ATOM 2588 C C . VAL A 1 318 ? -8.290 -8.730 -25.493 1.00 91.38 318 VAL A C 1
ATOM 2590 O O . VAL A 1 318 ? -7.077 -8.945 -25.489 1.00 91.38 318 VAL A O 1
ATOM 2593 N N . GLN A 1 319 ? -9.179 -9.625 -25.075 1.00 91.38 319 GLN A N 1
ATOM 2594 C CA . GLN A 1 319 ? -8.798 -10.981 -24.717 1.00 91.38 319 GLN A CA 1
ATOM 2595 C C . GLN A 1 319 ? -8.483 -11.778 -25.989 1.00 91.38 319 GLN A C 1
ATOM 2597 O O . GLN A 1 319 ? -9.328 -11.885 -26.877 1.00 91.38 319 GLN A O 1
ATOM 2602 N N . LYS A 1 320 ? -7.266 -12.322 -26.085 1.00 88.88 320 LYS A N 1
ATOM 2603 C CA . LYS A 1 320 ? -6.851 -13.172 -27.214 1.00 88.88 320 LYS A CA 1
ATOM 2604 C C . LYS A 1 320 ? -6.994 -14.648 -26.886 1.00 88.88 320 LYS A C 1
ATOM 2606 O O . LYS A 1 320 ? -7.626 -15.371 -27.643 1.00 88.88 320 LYS A O 1
ATOM 2611 N N . ASP A 1 321 ? -6.482 -15.040 -25.724 1.00 87.31 321 ASP A N 1
ATOM 2612 C CA . ASP A 1 321 ? -6.558 -16.403 -25.209 1.00 87.31 321 ASP A CA 1
ATOM 2613 C C . ASP A 1 321 ? -7.097 -16.411 -23.774 1.00 87.31 321 ASP A C 1
ATOM 2615 O O . ASP A 1 321 ? -7.294 -15.373 -23.127 1.00 87.31 321 ASP A O 1
ATOM 2619 N N . LYS A 1 322 ? -7.345 -17.608 -23.237 1.00 84.81 322 LYS A N 1
ATOM 2620 C CA . LYS A 1 322 ? -7.760 -17.775 -21.842 1.00 84.81 322 LYS A CA 1
ATOM 2621 C C . LYS A 1 322 ? -6.689 -17.187 -20.911 1.00 84.81 322 LYS A C 1
ATOM 2623 O O . LYS A 1 322 ? -5.594 -17.727 -20.808 1.00 84.81 322 LYS A O 1
ATOM 2628 N N . GLY A 1 323 ? -7.027 -16.080 -20.250 1.00 83.25 323 GLY A N 1
ATOM 2629 C CA . GLY A 1 323 ? -6.138 -15.369 -19.332 1.00 83.25 323 GLY A CA 1
ATOM 2630 C C . GLY A 1 323 ? -5.056 -14.503 -19.987 1.00 83.25 323 GLY A C 1
ATOM 2631 O O . GLY A 1 323 ? -4.194 -14.007 -19.270 1.00 83.25 323 GLY A O 1
ATOM 2632 N N . ILE A 1 324 ? -5.077 -14.294 -21.310 1.00 91.62 324 ILE A N 1
ATOM 2633 C CA . ILE A 1 324 ? -4.101 -13.444 -22.016 1.00 91.62 324 ILE A CA 1
ATOM 2634 C C . ILE A 1 324 ? -4.825 -12.283 -22.695 1.00 91.62 324 ILE A C 1
ATOM 2636 O O . ILE A 1 324 ? -5.711 -12.488 -23.532 1.00 91.62 324 ILE A O 1
ATOM 2640 N N . TYR A 1 325 ? -4.407 -11.060 -22.367 1.00 92.94 325 TYR A N 1
ATOM 2641 C CA . TYR A 1 325 ? -4.982 -9.832 -22.909 1.00 92.94 325 TYR A CA 1
ATOM 2642 C C . TYR A 1 325 ? -3.930 -9.023 -23.660 1.00 92.94 325 TYR A C 1
ATOM 2644 O O . TYR A 1 325 ? -2.820 -8.808 -23.166 1.00 92.94 325 TYR A O 1
ATOM 2652 N N . HIS A 1 326 ? -4.304 -8.547 -24.844 1.00 93.62 326 HIS A N 1
ATOM 2653 C CA . HIS A 1 326 ? -3.557 -7.539 -25.584 1.00 93.62 326 HIS A CA 1
ATOM 2654 C C . HIS A 1 326 ? -4.066 -6.158 -25.185 1.00 93.62 326 HIS A C 1
ATOM 2656 O O . HIS A 1 326 ? -5.268 -5.897 -25.232 1.00 93.62 326 HIS A O 1
ATOM 2662 N N . ILE A 1 327 ? -3.138 -5.299 -24.778 1.00 93.25 327 ILE A N 1
ATOM 2663 C CA . ILE A 1 327 ? -3.371 -3.896 -24.461 1.00 93.25 327 ILE A CA 1
ATOM 2664 C C . ILE A 1 327 ? -2.741 -3.082 -25.581 1.00 93.25 327 ILE A C 1
ATOM 2666 O O . ILE A 1 327 ? -1.518 -2.926 -25.637 1.00 93.25 327 ILE A O 1
ATOM 2670 N N . ASP A 1 328 ? -3.592 -2.564 -26.454 1.00 93.31 328 ASP A N 1
ATOM 2671 C CA . ASP A 1 328 ? -3.184 -1.829 -27.639 1.00 93.31 328 ASP A CA 1
ATOM 2672 C C . ASP A 1 328 ? -3.367 -0.328 -27.400 1.00 93.31 328 ASP A C 1
ATOM 2674 O O . ASP A 1 328 ? -4.423 0.130 -26.951 1.00 93.31 328 ASP A O 1
ATOM 2678 N N . GLY A 1 329 ? -2.325 0.446 -27.703 1.00 91.62 329 GLY A N 1
ATOM 2679 C CA . GLY A 1 329 ? -2.382 1.903 -27.755 1.00 91.62 329 GLY A CA 1
ATOM 2680 C C . GLY A 1 329 ? -3.296 2.407 -28.877 1.00 91.62 329 GLY A C 1
ATOM 2681 O O . GLY A 1 329 ? -3.869 1.640 -29.649 1.00 91.62 329 GLY A O 1
ATOM 2682 N N . LEU A 1 330 ? -3.424 3.727 -28.988 1.00 90.19 330 LEU A N 1
ATOM 2683 C CA . LEU A 1 330 ? -4.286 4.360 -29.983 1.00 90.19 330 LEU A CA 1
ATOM 2684 C C . LEU A 1 330 ? -3.438 5.100 -31.012 1.00 90.19 330 LEU A C 1
ATOM 2686 O O . LEU A 1 330 ? -2.722 6.045 -30.673 1.00 90.19 330 LEU A O 1
ATOM 2690 N N . VAL A 1 331 ? -3.572 4.714 -32.279 1.00 90.31 331 VAL A N 1
ATOM 2691 C CA . VAL A 1 331 ? -2.948 5.392 -33.419 1.00 90.31 331 VAL A CA 1
ATOM 2692 C C . VAL A 1 331 ? -4.001 5.727 -34.471 1.00 90.31 331 VAL A C 1
ATOM 2694 O O . VAL A 1 331 ? -4.877 4.923 -34.772 1.00 90.31 331 VAL A O 1
ATOM 2697 N N . THR A 1 332 ? -3.931 6.933 -35.030 1.00 89.00 332 THR A N 1
ATOM 2698 C CA . THR A 1 332 ? -4.828 7.389 -36.100 1.00 89.00 332 THR A CA 1
ATOM 2699 C C . THR A 1 332 ? -4.025 7.876 -37.298 1.00 89.00 332 THR A C 1
ATOM 2701 O O . THR A 1 332 ? -3.027 8.579 -37.127 1.00 89.00 332 THR A O 1
ATOM 2704 N N . HIS A 1 333 ? -4.471 7.537 -38.506 1.00 87.56 333 HIS A N 1
ATOM 2705 C CA . HIS A 1 333 ? -3.861 8.005 -39.749 1.00 87.56 333 HIS A CA 1
ATOM 2706 C C . HIS A 1 333 ? -4.106 9.508 -39.971 1.00 87.56 333 HIS A C 1
ATOM 2708 O O . HIS A 1 333 ? -5.205 10.004 -39.720 1.00 87.56 333 HIS A O 1
ATOM 2714 N N . GLY A 1 334 ? -3.070 10.223 -40.412 1.00 83.69 334 GLY A N 1
ATOM 2715 C CA . GLY A 1 334 ? -3.096 11.644 -40.757 1.00 83.69 334 GLY A CA 1
ATOM 2716 C C . GLY A 1 334 ? -3.196 11.878 -42.267 1.00 83.69 334 GLY A C 1
ATOM 2717 O O . GLY A 1 334 ? -3.927 11.191 -42.972 1.00 83.69 334 GLY A O 1
ATOM 2718 N N . LYS A 1 335 ? -2.466 12.875 -42.786 1.00 81.31 335 LYS A N 1
ATOM 2719 C CA . LYS A 1 335 ? -2.355 13.141 -44.233 1.00 81.31 335 LYS A CA 1
ATOM 2720 C C . LYS A 1 335 ? -1.088 12.491 -44.803 1.00 81.31 335 LYS A C 1
ATOM 2722 O O . LYS A 1 335 ? 0.010 12.737 -44.302 1.00 81.31 335 LYS A O 1
ATOM 2727 N N . GLY A 1 336 ? -1.213 11.720 -45.884 1.00 83.75 336 GLY A N 1
ATOM 2728 C CA . GLY A 1 336 ? -0.067 11.128 -46.587 1.00 83.75 336 GLY A CA 1
ATOM 2729 C C . GLY A 1 336 ? 0.672 10.093 -45.733 1.00 83.75 336 GLY A C 1
ATOM 2730 O O . GLY A 1 336 ? 0.096 9.082 -45.359 1.00 83.75 336 GLY A O 1
ATOM 2731 N N . TYR A 1 337 ? 1.941 10.343 -45.410 1.00 86.44 337 TYR A N 1
ATOM 2732 C CA . TYR A 1 337 ? 2.792 9.430 -44.626 1.00 86.44 337 TYR A CA 1
ATOM 2733 C C . TYR A 1 337 ? 2.776 9.713 -43.115 1.00 86.44 337 TYR A C 1
ATOM 2735 O O . TYR A 1 337 ? 3.650 9.242 -42.385 1.00 86.44 337 TYR A O 1
ATOM 2743 N N . THR A 1 338 ? 1.817 10.514 -42.642 1.00 87.19 338 THR A N 1
ATOM 2744 C CA . THR A 1 338 ? 1.761 10.970 -41.247 1.00 87.19 338 THR A CA 1
ATOM 2745 C C . THR A 1 338 ? 0.779 10.161 -40.407 1.00 87.19 338 THR A C 1
ATOM 2747 O O . THR A 1 338 ? -0.311 9.813 -40.860 1.00 87.19 338 THR A O 1
ATOM 2750 N N . TYR A 1 339 ? 1.168 9.871 -39.167 1.00 90.19 339 TYR A N 1
ATOM 2751 C CA . TYR A 1 339 ? 0.375 9.135 -38.185 1.00 90.19 339 TYR A CA 1
ATOM 2752 C C . TYR A 1 339 ? 0.440 9.827 -36.826 1.00 90.19 339 TYR A C 1
ATOM 2754 O O . TYR A 1 339 ? 1.444 10.447 -36.468 1.00 90.19 339 TYR A O 1
ATOM 2762 N N . HIS A 1 340 ? -0.647 9.715 -36.068 1.00 89.62 340 HIS A N 1
ATOM 2763 C CA . HIS A 1 340 ? -0.808 10.336 -34.760 1.00 89.62 340 HIS A CA 1
ATOM 2764 C C . HIS A 1 340 ? -0.994 9.256 -33.704 1.00 89.62 340 HIS A C 1
ATOM 2766 O O . HIS A 1 340 ? -2.029 8.591 -33.685 1.00 89.62 340 HIS A O 1
ATOM 2772 N N . ILE A 1 341 ? -0.021 9.097 -32.814 1.00 90.81 341 ILE A N 1
ATOM 2773 C CA . ILE A 1 341 ? -0.175 8.256 -31.626 1.00 90.81 341 ILE A CA 1
ATOM 2774 C C . ILE A 1 341 ? -0.832 9.108 -30.552 1.00 90.81 341 ILE A C 1
ATOM 2776 O O . ILE A 1 341 ? -0.267 10.120 -30.140 1.00 90.81 341 ILE A O 1
ATOM 2780 N N . LYS A 1 342 ? -2.026 8.702 -30.127 1.00 89.25 342 LYS A N 1
ATOM 2781 C CA . LYS A 1 342 ? -2.846 9.384 -29.118 1.00 89.25 342 LYS A CA 1
ATOM 2782 C C . LYS A 1 342 ? -2.818 8.692 -27.757 1.00 89.25 342 LYS A C 1
ATOM 2784 O O . LYS A 1 342 ? -3.228 9.295 -26.774 1.00 89.25 342 LYS A O 1
ATOM 2789 N N . GLU A 1 343 ? -2.378 7.437 -27.704 1.00 90.69 343 GLU A N 1
ATOM 2790 C CA . GLU A 1 343 ? -2.265 6.673 -26.463 1.00 90.69 343 GLU A CA 1
ATOM 2791 C C . GLU A 1 343 ? -1.162 5.617 -26.581 1.00 90.69 343 GLU A C 1
ATOM 2793 O O . GLU A 1 343 ? -1.027 4.980 -27.629 1.00 90.69 343 GLU A O 1
ATOM 2798 N N . LEU A 1 344 ? -0.391 5.423 -25.509 1.00 90.62 344 LEU A N 1
ATOM 2799 C CA . LEU A 1 344 ? 0.626 4.371 -25.415 1.00 90.62 344 LEU A CA 1
ATOM 2800 C C . LEU A 1 344 ? 0.062 3.164 -24.662 1.00 90.62 344 LEU A C 1
ATOM 2802 O O . LEU A 1 344 ? -0.760 3.345 -23.766 1.00 90.62 344 LEU A O 1
ATOM 2806 N N . PRO A 1 345 ? 0.520 1.937 -24.954 1.00 89.94 345 PRO A N 1
ATOM 2807 C CA . PRO A 1 345 ? 0.093 0.779 -24.186 1.00 89.94 345 PRO A CA 1
ATOM 2808 C C . PRO A 1 345 ? 0.545 0.890 -22.724 1.00 89.94 345 PRO A C 1
ATOM 2810 O O . PRO A 1 345 ? 1.606 1.446 -22.406 1.00 89.94 345 PRO A O 1
ATOM 2813 N N . ILE A 1 346 ? -0.257 0.318 -21.825 1.00 88.12 346 ILE A N 1
ATOM 2814 C CA . ILE A 1 346 ? 0.004 0.338 -20.383 1.00 88.12 346 ILE A CA 1
ATOM 2815 C C . ILE A 1 346 ? 1.395 -0.238 -20.078 1.00 88.12 346 ILE A C 1
ATOM 2817 O O . ILE A 1 346 ? 1.838 -1.217 -20.680 1.00 88.12 346 ILE A O 1
ATOM 2821 N N . GLY A 1 347 ? 2.099 0.406 -19.144 1.00 81.44 347 GLY A N 1
ATOM 2822 C CA . GLY A 1 347 ? 3.474 0.063 -18.769 1.00 81.44 347 GLY A CA 1
ATOM 2823 C C . GLY A 1 347 ? 4.550 0.775 -19.593 1.00 81.44 347 GLY A C 1
ATOM 2824 O O . GLY A 1 347 ? 5.721 0.723 -19.222 1.00 81.44 347 GLY A O 1
ATOM 2825 N N . THR A 1 348 ? 4.183 1.501 -20.653 1.00 83.69 348 THR A N 1
ATOM 2826 C CA . THR A 1 348 ? 5.135 2.260 -21.477 1.00 83.69 348 THR A CA 1
ATOM 2827 C C . THR A 1 348 ? 5.167 3.734 -21.076 1.00 83.69 348 THR A C 1
ATOM 2829 O O . THR A 1 348 ? 4.148 4.416 -21.096 1.00 83.69 348 THR A O 1
ATOM 2832 N N . SER A 1 349 ? 6.349 4.262 -20.737 1.00 81.75 349 SER A N 1
ATOM 2833 C CA . SER A 1 349 ? 6.512 5.688 -20.415 1.00 81.75 349 SER A CA 1
ATOM 2834 C C . SER A 1 349 ? 6.766 6.547 -21.658 1.00 81.75 349 SER A C 1
ATOM 2836 O O . SER A 1 349 ? 7.426 6.104 -22.601 1.00 81.75 349 SER A O 1
ATOM 2838 N N . ILE A 1 350 ? 6.330 7.813 -21.631 1.00 82.38 350 ILE A N 1
ATOM 2839 C CA . ILE A 1 350 ? 6.530 8.786 -22.725 1.00 82.38 350 ILE A CA 1
ATOM 2840 C C . ILE A 1 350 ? 8.019 8.924 -23.076 1.00 82.38 350 ILE A C 1
ATOM 2842 O O . ILE A 1 350 ? 8.401 8.871 -24.244 1.00 82.38 350 ILE A O 1
ATOM 2846 N N . GLU A 1 351 ? 8.894 9.055 -22.075 1.00 79.94 351 GLU A N 1
ATOM 2847 C CA . GLU A 1 351 ? 10.339 9.159 -22.305 1.00 79.94 351 GLU A CA 1
ATOM 2848 C C . GLU A 1 351 ? 10.957 7.873 -22.863 1.00 79.94 351 GLU A C 1
ATOM 2850 O O . GLU A 1 351 ? 11.867 7.932 -23.697 1.00 79.94 351 GLU A O 1
ATOM 2855 N N . GLY A 1 352 ? 10.495 6.715 -22.380 1.00 81.31 352 GLY A N 1
ATOM 2856 C CA . GLY A 1 352 ? 10.925 5.410 -22.874 1.00 81.31 352 GLY A CA 1
ATOM 2857 C C . GLY A 1 352 ? 10.561 5.251 -24.345 1.00 81.31 352 GLY A C 1
ATOM 2858 O O . GLY A 1 352 ? 11.426 4.961 -25.173 1.00 81.31 352 GLY A O 1
ATOM 2859 N N . TYR A 1 353 ? 9.317 5.577 -24.682 1.00 86.44 353 TYR A N 1
ATOM 2860 C CA . TYR A 1 353 ? 8.818 5.530 -26.047 1.00 86.44 353 TYR A CA 1
ATOM 2861 C C . TYR A 1 353 ? 9.516 6.546 -26.961 1.00 86.44 353 TYR A C 1
ATOM 2863 O O . TYR A 1 353 ? 9.927 6.218 -28.069 1.00 86.44 353 TYR A O 1
ATOM 2871 N N . LYS A 1 354 ? 9.803 7.758 -26.472 1.00 85.12 354 LYS A N 1
ATOM 2872 C CA . LYS A 1 354 ? 10.590 8.761 -27.209 1.00 85.12 354 LYS A CA 1
ATOM 2873 C C . LYS A 1 354 ? 11.991 8.261 -27.566 1.00 85.12 354 LYS A C 1
ATOM 2875 O O . LYS A 1 354 ? 12.505 8.574 -28.639 1.00 85.12 354 LYS A O 1
ATOM 2880 N N . LYS A 1 355 ? 12.642 7.497 -26.682 1.00 84.38 355 LYS A N 1
ATOM 2881 C CA . LYS A 1 355 ? 13.938 6.855 -26.981 1.00 84.38 355 LYS A CA 1
ATOM 2882 C C . LYS A 1 355 ? 13.785 5.758 -28.031 1.00 84.38 355 LYS A C 1
ATOM 2884 O O . LYS A 1 355 ? 14.643 5.661 -28.906 1.00 84.38 355 LYS A O 1
ATOM 2889 N N . TYR A 1 356 ? 12.702 4.986 -27.964 1.00 86.12 356 TYR A N 1
ATOM 2890 C CA . TYR A 1 356 ? 12.365 3.990 -28.976 1.00 86.12 356 TYR A CA 1
ATOM 2891 C C . TYR A 1 356 ? 12.153 4.636 -30.356 1.00 86.12 356 TYR A C 1
ATOM 2893 O O . TYR A 1 356 ? 12.854 4.260 -31.296 1.00 86.12 356 TYR A O 1
ATOM 2901 N N . LEU A 1 357 ? 11.341 5.695 -30.466 1.00 87.00 357 LEU A N 1
ATOM 2902 C CA . LEU A 1 357 ? 11.146 6.443 -31.717 1.00 87.00 357 LEU A CA 1
ATOM 2903 C C . LEU A 1 357 ? 12.474 6.977 -32.290 1.00 87.00 357 LEU A C 1
ATOM 2905 O O . LEU A 1 357 ? 12.753 6.817 -33.475 1.00 87.00 357 LEU A O 1
ATOM 2909 N N . LYS A 1 358 ? 13.368 7.514 -31.445 1.00 86.31 358 LYS A N 1
ATOM 2910 C CA . LYS A 1 358 ? 14.726 7.924 -31.872 1.00 86.31 358 LYS A CA 1
ATOM 2911 C C . LYS A 1 358 ? 15.579 6.774 -32.403 1.00 86.31 358 LYS A C 1
ATOM 2913 O O . LYS A 1 358 ? 16.497 7.017 -33.183 1.00 86.31 358 LYS A O 1
ATOM 2918 N N . SER A 1 359 ? 15.357 5.551 -31.926 1.00 83.94 359 SER A N 1
ATOM 2919 C CA . SER A 1 359 ? 16.104 4.381 -32.391 1.00 83.94 359 SER A CA 1
ATOM 2920 C C . SER A 1 359 ? 15.636 3.944 -33.778 1.00 83.94 359 SER A C 1
ATOM 2922 O O . SER A 1 359 ? 16.465 3.740 -34.660 1.00 83.94 359 SER A O 1
ATOM 2924 N N . ILE A 1 360 ? 14.322 3.921 -34.016 1.00 83.94 360 ILE A N 1
ATOM 2925 C CA . ILE A 1 360 ? 13.754 3.551 -35.319 1.00 83.94 360 ILE A CA 1
ATOM 2926 C C . ILE A 1 360 ? 13.902 4.663 -36.371 1.00 83.94 360 ILE A C 1
ATOM 2928 O O . ILE A 1 360 ? 13.903 4.367 -37.564 1.00 83.94 360 ILE A O 1
ATOM 2932 N N . SER A 1 361 ? 14.112 5.920 -35.954 1.00 83.94 361 SER A N 1
ATOM 2933 C CA . SER A 1 361 ? 14.441 7.032 -36.860 1.00 83.94 361 SER A CA 1
ATOM 2934 C C . SER A 1 361 ? 15.901 7.030 -37.327 1.00 83.94 361 SER A C 1
ATOM 2936 O O . SER A 1 361 ? 16.222 7.608 -38.358 1.00 83.94 361 SER A O 1
ATOM 2938 N N . LYS A 1 362 ? 16.814 6.431 -36.551 1.00 78.44 362 LYS A N 1
ATOM 2939 C CA . LYS A 1 362 ? 18.247 6.341 -36.889 1.00 78.44 362 LYS A CA 1
ATOM 2940 C C . LYS A 1 362 ? 18.621 5.030 -37.588 1.00 78.44 362 LYS A C 1
ATOM 2942 O O . LYS A 1 362 ? 19.722 4.942 -38.122 1.00 78.44 362 LYS A O 1
ATOM 2947 N N . GLY A 1 363 ? 17.724 4.042 -37.577 1.00 64.56 363 GLY A N 1
ATOM 2948 C CA . GLY A 1 363 ? 18.031 2.655 -37.930 1.00 64.56 363 GLY A CA 1
ATOM 2949 C C . GLY A 1 363 ? 18.650 1.903 -36.745 1.00 64.56 363 GLY A C 1
ATOM 2950 O O . GLY A 1 363 ? 19.317 2.487 -35.887 1.00 64.56 363 GLY A O 1
ATOM 2951 N N . THR A 1 364 ? 18.409 0.594 -36.661 1.00 55.94 364 THR A N 1
ATOM 2952 C CA . THR A 1 364 ? 18.993 -0.255 -35.606 1.00 55.94 364 THR A CA 1
ATOM 2953 C C . THR A 1 364 ? 20.250 -0.948 -36.128 1.00 55.94 364 THR A C 1
ATOM 2955 O O . THR A 1 364 ? 20.360 -1.225 -37.314 1.00 55.94 364 THR A O 1
ATOM 2958 N N . ALA A 1 365 ? 21.194 -1.305 -35.250 1.00 51.81 365 ALA A N 1
ATOM 2959 C CA . ALA A 1 365 ? 22.449 -1.969 -35.639 1.00 51.81 365 ALA A CA 1
ATOM 2960 C C . ALA A 1 365 ? 22.275 -3.328 -36.365 1.00 51.81 365 ALA A C 1
ATOM 2962 O O . ALA A 1 365 ? 23.257 -3.874 -36.858 1.00 51.81 365 ALA A O 1
ATOM 2963 N N . LYS A 1 366 ? 21.051 -3.883 -36.414 1.00 53.22 366 LYS A N 1
ATOM 2964 C CA . LYS A 1 366 ? 20.705 -5.123 -37.131 1.00 53.22 366 LYS A CA 1
ATOM 2965 C C . LYS A 1 366 ? 19.993 -4.892 -38.473 1.00 53.22 366 LYS A C 1
ATOM 2967 O O . LYS A 1 366 ? 20.203 -5.694 -39.370 1.00 53.22 366 LYS A O 1
ATOM 2972 N N . ASN A 1 367 ? 19.211 -3.817 -38.624 1.00 52.59 367 ASN A N 1
ATOM 2973 C CA . ASN A 1 367 ? 18.509 -3.463 -39.864 1.00 52.59 367 ASN A CA 1
ATOM 2974 C C . ASN A 1 367 ? 18.805 -1.999 -40.217 1.00 52.59 367 ASN A C 1
ATOM 2976 O O . ASN A 1 367 ? 18.404 -1.076 -39.507 1.00 52.59 367 ASN A O 1
ATOM 2980 N N . ASN A 1 368 ? 19.520 -1.811 -41.326 1.00 55.31 368 ASN A N 1
ATOM 2981 C CA . ASN A 1 368 ? 20.177 -0.560 -41.710 1.00 55.31 368 ASN A CA 1
ATOM 2982 C C . ASN A 1 368 ? 19.227 0.521 -42.270 1.00 55.31 368 ASN A C 1
ATOM 2984 O O . ASN A 1 368 ? 19.688 1.578 -42.694 1.00 55.31 368 ASN A O 1
ATOM 2988 N N . THR A 1 369 ? 17.916 0.267 -42.316 1.00 65.38 369 THR A N 1
ATOM 2989 C CA . THR A 1 369 ? 16.930 1.184 -42.899 1.00 65.38 369 THR A CA 1
ATOM 2990 C C . THR A 1 369 ? 16.111 1.871 -41.804 1.00 65.38 369 THR A C 1
ATOM 2992 O O . THR A 1 369 ? 15.425 1.181 -41.044 1.00 65.38 369 THR A O 1
ATOM 2995 N N . PRO A 1 370 ? 16.159 3.210 -41.695 1.00 77.38 370 PRO A N 1
ATOM 2996 C CA . PRO A 1 370 ? 15.250 3.943 -40.823 1.00 77.38 370 PRO A CA 1
ATOM 2997 C C . PRO A 1 370 ? 13.803 3.708 -41.274 1.00 77.38 370 PRO A C 1
ATOM 2999 O O . PRO A 1 370 ? 13.519 3.674 -42.470 1.00 77.38 370 PRO A O 1
ATOM 3002 N N . LEU A 1 371 ? 12.899 3.515 -40.312 1.00 81.44 371 LEU A N 1
ATOM 3003 C CA . LEU A 1 371 ? 11.475 3.265 -40.574 1.00 81.44 371 LEU A CA 1
ATOM 3004 C C . LEU A 1 371 ? 10.686 4.579 -40.642 1.00 81.44 371 LEU A C 1
ATOM 3006 O O . LEU A 1 371 ? 9.809 4.768 -41.487 1.00 81.44 371 LEU A O 1
ATOM 3010 N N . ILE A 1 372 ? 11.036 5.508 -39.753 1.00 85.44 372 ILE A N 1
ATOM 3011 C CA . ILE A 1 372 ? 10.412 6.824 -39.650 1.00 85.44 372 ILE A CA 1
ATOM 3012 C C . ILE A 1 372 ? 11.415 7.904 -40.041 1.00 85.44 372 ILE A C 1
ATOM 3014 O O . ILE A 1 372 ? 12.604 7.812 -39.731 1.00 85.44 372 ILE A O 1
ATOM 3018 N N . LYS A 1 373 ? 10.926 8.936 -40.719 1.00 85.00 373 LYS A N 1
ATOM 3019 C CA . LYS A 1 373 ? 11.713 10.082 -41.168 1.00 85.00 373 LYS A CA 1
ATOM 3020 C C . LYS A 1 373 ? 11.932 11.045 -40.007 1.00 85.00 373 LYS A C 1
ATOM 3022 O O . LYS A 1 373 ? 13.061 11.431 -39.714 1.00 85.00 373 LYS A O 1
ATOM 3027 N N . THR A 1 374 ? 10.848 11.393 -39.322 1.00 85.44 374 THR A N 1
ATOM 3028 C CA . THR A 1 374 ? 10.827 12.308 -38.179 1.00 85.44 374 THR A CA 1
ATOM 3029 C C . THR A 1 374 ? 9.691 11.934 -37.233 1.00 85.44 374 THR A C 1
ATOM 3031 O O . THR A 1 374 ? 8.757 11.210 -37.588 1.00 85.44 374 THR A O 1
ATOM 3034 N N . PHE A 1 375 ? 9.781 12.428 -36.003 1.00 90.19 375 PHE A N 1
ATOM 3035 C CA . PHE A 1 375 ? 8.662 12.422 -35.077 1.00 90.19 375 PHE A CA 1
ATOM 3036 C C . PHE A 1 375 ? 8.706 13.683 -34.212 1.00 90.19 375 PHE A C 1
ATOM 3038 O O . PHE A 1 375 ? 9.783 14.182 -33.875 1.00 90.19 375 PHE A O 1
ATOM 3045 N N . GLU A 1 376 ? 7.536 14.161 -33.813 1.00 86.81 376 GLU A N 1
ATOM 3046 C CA . GLU A 1 376 ? 7.357 15.309 -32.930 1.00 86.81 376 GLU A CA 1
ATOM 3047 C C . GLU A 1 376 ? 6.404 14.928 -31.800 1.00 86.81 376 GLU A C 1
ATOM 3049 O O . GLU A 1 376 ? 5.423 14.220 -32.011 1.00 86.81 376 GLU A O 1
ATOM 3054 N N . GLN A 1 377 ? 6.705 15.364 -30.579 1.00 84.56 377 GLN A N 1
ATOM 3055 C CA . GLN A 1 377 ? 5.813 15.155 -29.440 1.00 84.56 377 GLN A CA 1
ATOM 3056 C C . GLN A 1 377 ? 4.793 16.293 -29.401 1.00 84.56 377 GLN A C 1
ATOM 3058 O O . GLN A 1 377 ? 5.177 17.461 -29.409 1.00 84.56 377 GLN A O 1
ATOM 3063 N N . ILE A 1 378 ? 3.518 15.933 -29.333 1.00 74.69 378 ILE A N 1
ATOM 3064 C CA . ILE A 1 378 ? 2.382 16.845 -29.228 1.00 74.69 378 ILE A CA 1
ATOM 3065 C C . ILE A 1 378 ? 1.832 16.698 -27.819 1.00 74.69 378 ILE A C 1
ATOM 3067 O O . ILE A 1 378 ? 1.493 15.592 -27.410 1.00 74.69 378 ILE A O 1
ATOM 3071 N N . GLY A 1 379 ? 1.724 17.796 -27.085 1.00 64.25 379 GLY A N 1
ATOM 3072 C CA . GLY A 1 379 ? 1.236 17.769 -25.709 1.00 64.25 379 GLY A CA 1
ATOM 3073 C C . GLY A 1 379 ? 2.346 17.928 -24.677 1.00 64.25 379 GLY A C 1
ATOM 3074 O O . GLY A 1 379 ? 3.500 18.227 -24.993 1.00 64.25 379 GLY A O 1
ATOM 3075 N N . ASP A 1 380 ? 1.949 17.798 -23.421 1.00 59.44 380 ASP A N 1
ATOM 3076 C CA . ASP A 1 380 ? 2.759 18.067 -22.239 1.00 59.44 380 ASP A CA 1
ATOM 3077 C C . ASP A 1 380 ? 3.298 16.768 -21.606 1.00 59.44 380 ASP A C 1
ATOM 3079 O O . ASP A 1 380 ? 3.401 15.727 -22.255 1.00 59.44 380 ASP A O 1
ATOM 3083 N N . SER A 1 381 ? 3.720 16.820 -20.341 1.00 58.00 381 SER A N 1
ATOM 3084 C CA . SER A 1 381 ? 4.162 15.634 -19.597 1.00 58.00 381 SER A CA 1
ATOM 3085 C C . SER A 1 381 ? 3.014 14.706 -19.174 1.00 58.00 381 SER A C 1
ATOM 3087 O O . SER A 1 381 ? 3.288 13.606 -18.697 1.00 58.00 381 SER A O 1
ATOM 3089 N N . ARG A 1 382 ? 1.750 15.128 -19.328 1.00 60.12 382 ARG A N 1
ATOM 3090 C CA . ARG A 1 382 ? 0.553 14.425 -18.833 1.00 60.12 382 ARG A CA 1
ATOM 3091 C C . ARG A 1 382 ? -0.280 13.803 -19.947 1.00 60.12 382 ARG A C 1
ATOM 3093 O O . ARG A 1 382 ? -0.998 12.838 -19.706 1.00 60.12 382 ARG A O 1
ATOM 3100 N N . THR A 1 383 ? -0.183 14.342 -21.156 1.00 69.81 383 THR A N 1
ATOM 3101 C CA . THR A 1 383 ? -0.924 13.879 -22.327 1.00 69.81 383 THR A CA 1
ATOM 3102 C C . THR A 1 383 ? 0.004 13.178 -23.311 1.00 69.81 383 THR A C 1
ATOM 3104 O O . THR A 1 383 ? 1.059 13.684 -23.689 1.00 69.81 383 THR A O 1
ATOM 3107 N N . VAL A 1 384 ? -0.385 11.975 -23.733 1.00 76.81 384 VAL A N 1
ATOM 3108 C CA . VAL A 1 384 ? 0.328 11.242 -24.778 1.00 76.81 384 VAL A CA 1
ATOM 3109 C C . VAL A 1 384 ? -0.052 11.818 -26.140 1.00 76.81 384 VAL A C 1
ATOM 3111 O O . VAL A 1 384 ? -1.218 11.800 -26.529 1.00 76.81 384 VAL A O 1
ATOM 3114 N N . GLY A 1 385 ? 0.946 12.268 -26.897 1.00 84.25 385 GLY A N 1
ATOM 3115 C CA . GLY A 1 385 ? 0.769 12.658 -28.289 1.00 84.25 385 GLY A CA 1
ATOM 3116 C C . GLY A 1 385 ? 2.081 12.609 -29.062 1.00 84.25 385 GLY A C 1
ATOM 3117 O O . GLY A 1 385 ? 3.071 13.229 -28.672 1.00 84.25 385 GLY A O 1
ATOM 3118 N N . PHE A 1 386 ? 2.104 11.884 -30.180 1.00 88.56 386 PHE A N 1
ATOM 3119 C CA . PHE A 1 386 ? 3.228 11.901 -31.118 1.00 88.56 386 PHE A CA 1
ATOM 3120 C C . PHE A 1 386 ? 2.737 12.019 -32.559 1.00 88.56 386 PHE A C 1
ATOM 3122 O O . PHE A 1 386 ? 1.921 11.215 -33.007 1.00 88.56 386 PHE A O 1
ATOM 3129 N N . HIS A 1 387 ? 3.271 12.992 -33.295 1.00 89.75 387 HIS A N 1
ATOM 3130 C CA . HIS A 1 387 ? 3.256 13.010 -34.754 1.00 89.75 387 HIS A CA 1
ATOM 3131 C C . HIS A 1 387 ? 4.430 12.180 -35.255 1.00 89.75 387 HIS A C 1
ATOM 3133 O O . HIS A 1 387 ? 5.564 12.411 -34.841 1.00 89.75 387 HIS A O 1
ATOM 3139 N N . ILE A 1 388 ? 4.177 11.243 -36.159 1.00 91.00 388 ILE A N 1
ATOM 3140 C CA . ILE A 1 388 ? 5.209 10.434 -36.807 1.00 91.00 388 ILE A CA 1
ATOM 3141 C C . ILE A 1 388 ? 5.050 10.567 -38.315 1.00 91.00 388 ILE A C 1
ATOM 3143 O O . ILE A 1 388 ? 3.944 10.421 -38.832 1.00 91.00 388 ILE A O 1
ATOM 3147 N N . GLU A 1 389 ? 6.151 10.814 -39.020 1.00 89.19 389 GLU A N 1
ATOM 3148 C CA . GLU A 1 389 ? 6.216 10.770 -40.482 1.00 89.19 389 GLU A CA 1
ATOM 3149 C C . GLU A 1 389 ? 7.021 9.535 -40.899 1.00 89.19 389 GLU A C 1
ATOM 3151 O O . GLU A 1 389 ? 8.200 9.407 -40.560 1.00 89.19 389 GLU A O 1
ATOM 3156 N N . PHE A 1 390 ? 6.396 8.611 -41.625 1.00 88.12 390 PHE A N 1
ATOM 3157 C CA . PHE A 1 390 ? 7.090 7.445 -42.167 1.00 88.12 390 PHE A CA 1
ATOM 3158 C C . PHE A 1 390 ? 7.891 7.800 -43.423 1.00 88.12 390 PHE A C 1
ATOM 3160 O O . PHE A 1 390 ? 7.557 8.732 -44.151 1.00 88.12 390 PHE A O 1
ATOM 3167 N N . ILE A 1 391 ? 8.949 7.031 -43.696 1.00 84.31 391 ILE A N 1
ATOM 3168 C CA . ILE A 1 391 ? 9.721 7.171 -44.944 1.00 84.31 391 ILE A CA 1
ATOM 3169 C C . ILE A 1 391 ? 8.940 6.609 -46.139 1.00 84.31 391 ILE A C 1
ATOM 3171 O O . ILE A 1 391 ? 9.002 7.162 -47.234 1.00 84.31 391 ILE A O 1
ATOM 3175 N N . GLN A 1 392 ? 8.187 5.532 -45.917 1.00 81.81 392 GLN A N 1
ATOM 3176 C CA . GLN A 1 392 ? 7.247 4.940 -46.867 1.00 81.81 392 GLN A CA 1
ATOM 3177 C C . GLN A 1 392 ? 5.955 4.600 -46.127 1.00 81.81 392 GLN A C 1
ATOM 3179 O O . GLN A 1 392 ? 5.999 4.254 -44.948 1.00 81.81 392 GLN A O 1
ATOM 3184 N N . ALA A 1 393 ? 4.807 4.717 -46.796 1.00 75.56 393 ALA A N 1
ATOM 3185 C CA . ALA A 1 393 ? 3.533 4.392 -46.162 1.00 75.56 393 ALA A CA 1
ATOM 3186 C C . ALA A 1 393 ? 3.517 2.899 -45.831 1.00 75.56 393 ALA A C 1
ATOM 3188 O O . ALA A 1 393 ? 3.765 2.104 -46.740 1.00 75.56 393 ALA A O 1
ATOM 3189 N N . PRO A 1 394 ? 3.195 2.518 -44.585 1.00 78.38 394 PRO A N 1
ATOM 3190 C CA . PRO A 1 394 ? 2.815 1.144 -44.306 1.00 78.38 394 PRO A CA 1
ATOM 3191 C C . PRO A 1 394 ? 1.593 0.768 -45.158 1.00 78.38 394 PRO A C 1
ATOM 3193 O O . PRO A 1 394 ? 0.739 1.612 -45.465 1.00 78.38 394 PRO A O 1
ATOM 3196 N N . SER A 1 395 ? 1.550 -0.489 -45.584 1.00 77.62 395 SER A N 1
ATOM 3197 C CA . SER A 1 395 ? 0.467 -1.056 -46.384 1.00 77.62 395 SER A CA 1
ATOM 3198 C C . SER A 1 395 ? -0.833 -1.086 -45.580 1.00 77.62 395 SER A C 1
ATOM 3200 O O . SER A 1 395 ? -0.823 -1.062 -44.353 1.00 77.62 395 SER A O 1
ATOM 3202 N N . LYS A 1 396 ? -1.985 -1.167 -46.259 1.00 69.81 396 LYS A N 1
ATOM 3203 C CA . LYS A 1 396 ? -3.290 -1.251 -45.574 1.00 69.81 396 LYS A CA 1
ATOM 3204 C C . LYS A 1 396 ? -3.452 -2.512 -44.713 1.00 69.81 396 LYS A C 1
ATOM 3206 O O . LYS A 1 396 ? -4.242 -2.477 -43.777 1.00 69.81 396 LYS A O 1
ATOM 3211 N N . ASP A 1 397 ? -2.712 -3.571 -45.031 1.00 67.62 397 ASP A N 1
ATOM 3212 C CA . ASP A 1 397 ? -2.738 -4.855 -44.320 1.00 67.62 397 ASP A CA 1
ATOM 3213 C C . ASP A 1 397 ? -1.692 -4.942 -43.191 1.00 67.62 397 ASP A C 1
ATOM 3215 O O . ASP A 1 397 ? -1.647 -5.936 -42.468 1.00 67.62 397 ASP A O 1
ATOM 3219 N N . ASP A 1 398 ? -0.852 -3.916 -43.023 1.00 74.75 398 ASP A N 1
ATOM 3220 C CA . ASP A 1 398 ? 0.194 -3.906 -42.003 1.00 74.75 398 ASP A CA 1
ATOM 3221 C C . ASP A 1 398 ? -0.400 -3.629 -40.607 1.00 74.75 398 ASP A C 1
ATOM 3223 O O . ASP A 1 398 ? -1.121 -2.645 -40.410 1.00 74.75 398 ASP A O 1
ATOM 3227 N N . ASP A 1 399 ? -0.054 -4.448 -39.601 1.00 81.56 399 ASP A N 1
ATOM 3228 C CA . ASP A 1 399 ? -0.425 -4.182 -38.202 1.00 81.56 399 ASP A CA 1
ATOM 3229 C C . ASP A 1 399 ? 0.398 -2.994 -37.668 1.00 81.56 399 ASP A C 1
ATOM 3231 O O . ASP A 1 399 ? 1.501 -3.134 -37.133 1.00 81.56 399 ASP A O 1
ATOM 3235 N N . LEU A 1 400 ? -0.155 -1.788 -37.823 1.00 84.31 400 LEU A N 1
ATOM 3236 C CA . LEU A 1 400 ? 0.441 -0.537 -37.346 1.00 84.31 400 LEU A CA 1
ATOM 3237 C C . LEU A 1 400 ? 0.762 -0.560 -35.849 1.00 84.31 400 LEU A C 1
ATOM 3239 O O . LEU A 1 400 ? 1.725 0.084 -35.424 1.00 84.31 400 LEU A O 1
ATOM 3243 N N . ILE A 1 401 ? -0.040 -1.271 -35.052 1.00 86.75 401 ILE A N 1
ATOM 3244 C CA . ILE A 1 401 ? 0.173 -1.390 -33.611 1.00 86.75 401 ILE A CA 1
ATOM 3245 C C . ILE A 1 401 ? 1.449 -2.191 -33.349 1.00 86.75 401 ILE A C 1
ATOM 3247 O O . ILE A 1 401 ? 2.251 -1.804 -32.500 1.00 86.75 401 ILE A O 1
ATOM 3251 N N . GLU A 1 402 ? 1.677 -3.265 -34.100 1.00 86.25 402 GLU A N 1
ATOM 3252 C CA . GLU A 1 402 ? 2.890 -4.073 -33.988 1.00 86.25 402 GLU A CA 1
ATOM 3253 C C . GLU A 1 402 ? 4.124 -3.325 -34.515 1.00 86.25 402 GLU A C 1
ATOM 3255 O O . GLU A 1 402 ? 5.143 -3.249 -33.825 1.00 86.25 402 GLU A O 1
ATOM 3260 N N . ILE A 1 403 ? 4.013 -2.673 -35.679 1.00 85.00 403 ILE A N 1
ATOM 3261 C CA . ILE A 1 403 ? 5.107 -1.902 -36.298 1.00 85.00 403 ILE A CA 1
ATOM 3262 C C . ILE A 1 403 ? 5.619 -0.794 -35.373 1.00 85.00 403 ILE A C 1
ATOM 3264 O O . ILE A 1 403 ? 6.827 -0.572 -35.265 1.00 85.00 403 ILE A O 1
ATOM 3268 N N . LEU A 1 404 ? 4.704 -0.084 -34.712 1.00 87.31 404 LEU A N 1
ATOM 3269 C CA . LEU A 1 404 ? 5.036 1.009 -33.798 1.00 87.31 404 LEU A CA 1
ATOM 3270 C C . LEU A 1 404 ? 5.274 0.535 -32.360 1.00 87.31 404 LEU A C 1
ATOM 3272 O O . LEU A 1 404 ? 5.489 1.371 -31.479 1.00 87.31 404 LEU A O 1
ATOM 3276 N N . ASN A 1 405 ? 5.255 -0.776 -32.106 1.00 89.00 405 ASN A N 1
ATOM 3277 C CA . ASN A 1 405 ? 5.409 -1.364 -30.778 1.00 89.00 405 ASN A CA 1
ATOM 3278 C C . ASN A 1 405 ? 4.448 -0.735 -29.748 1.00 89.00 405 ASN A C 1
ATOM 3280 O O . ASN A 1 405 ? 4.845 -0.311 -28.660 1.00 89.00 405 ASN A O 1
ATOM 3284 N N . LEU A 1 406 ? 3.177 -0.622 -30.141 1.00 91.69 406 LEU A N 1
ATOM 3285 C CA . LEU A 1 406 ? 2.067 -0.074 -29.360 1.00 91.69 406 LEU A CA 1
ATOM 3286 C C . LEU A 1 406 ? 1.208 -1.164 -28.706 1.00 91.69 406 LEU A C 1
ATOM 3288 O O . LEU A 1 406 ? 0.103 -0.869 -28.263 1.00 91.69 406 LEU A O 1
ATOM 3292 N N . ARG A 1 407 ? 1.707 -2.400 -28.621 1.00 92.38 407 ARG A N 1
ATOM 3293 C CA . ARG A 1 407 ? 1.042 -3.525 -27.955 1.00 92.38 407 ARG A CA 1
ATOM 3294 C C . ARG A 1 407 ? 1.857 -3.996 -26.761 1.00 92.38 407 ARG A C 1
ATOM 3296 O O . ARG A 1 407 ? 3.042 -4.293 -26.890 1.00 92.38 407 ARG A O 1
ATOM 3303 N N . THR A 1 408 ? 1.189 -4.120 -25.621 1.00 91.69 408 THR A N 1
ATOM 3304 C CA . THR A 1 408 ? 1.696 -4.836 -24.445 1.00 91.69 408 THR A CA 1
ATOM 3305 C C . THR A 1 408 ? 0.774 -6.013 -24.159 1.00 91.69 408 THR A C 1
ATOM 3307 O O . THR A 1 408 ? -0.439 -5.912 -24.331 1.00 91.69 408 THR A O 1
ATOM 3310 N N . THR A 1 409 ? 1.329 -7.121 -23.681 1.00 91.50 409 THR A N 1
ATOM 3311 C CA . THR A 1 409 ? 0.549 -8.295 -23.279 1.00 91.50 409 THR A CA 1
ATOM 3312 C C . THR A 1 409 ? 0.550 -8.429 -21.765 1.00 91.50 409 THR A C 1
ATOM 3314 O O . THR A 1 409 ? 1.599 -8.312 -21.131 1.00 91.50 409 THR A O 1
ATOM 3317 N N . ILE A 1 410 ? -0.617 -8.708 -21.188 1.00 92.00 410 ILE A N 1
ATOM 3318 C CA . ILE A 1 410 ? -0.751 -9.087 -19.780 1.00 92.00 410 ILE A CA 1
ATOM 3319 C C . ILE A 1 410 ? -1.330 -10.499 -19.668 1.00 92.00 410 ILE A C 1
ATOM 3321 O O . ILE A 1 410 ? -2.143 -10.922 -20.492 1.00 92.00 410 ILE A O 1
ATOM 3325 N N . SER A 1 411 ? -0.897 -11.221 -18.637 1.00 90.62 411 SER A N 1
ATOM 3326 C CA . SER A 1 411 ? -1.352 -12.573 -18.309 1.00 90.62 411 SER A CA 1
ATOM 3327 C C . SER A 1 411 ? -2.007 -12.562 -16.934 1.00 90.62 411 SER A C 1
ATOM 3329 O O . SER A 1 411 ? -1.454 -11.981 -16.007 1.00 90.62 411 SER A O 1
ATOM 3331 N N . THR A 1 412 ? -3.151 -13.222 -16.782 1.00 90.50 412 THR A N 1
ATOM 3332 C CA . THR A 1 412 ? -3.858 -13.395 -15.502 1.00 90.50 412 THR A CA 1
ATOM 3333 C C . THR A 1 412 ? -3.699 -14.808 -14.944 1.00 90.50 412 THR A C 1
ATOM 3335 O O . THR A 1 412 ? -4.527 -15.259 -14.160 1.00 90.50 412 THR A O 1
ATOM 3338 N N . ASN A 1 413 ? -2.670 -15.541 -15.377 1.00 87.62 413 ASN A N 1
ATOM 3339 C CA . ASN A 1 413 ? -2.484 -16.950 -15.015 1.00 87.62 413 ASN A CA 1
ATOM 3340 C C . ASN A 1 413 ? -1.788 -17.157 -13.660 1.00 87.62 413 ASN A C 1
ATOM 3342 O O . ASN A 1 413 ? -1.861 -18.255 -13.107 1.00 87.62 413 ASN A O 1
ATOM 3346 N N . ASP A 1 414 ? -1.117 -16.131 -13.133 1.00 87.44 414 ASP A N 1
ATOM 3347 C CA . ASP A 1 414 ? -0.278 -16.215 -11.932 1.00 87.44 414 ASP A CA 1
ATOM 3348 C C . ASP A 1 414 ? -0.712 -15.186 -10.883 1.00 87.44 414 ASP A C 1
ATOM 3350 O O . ASP A 1 414 ? 0.037 -14.283 -10.516 1.00 87.44 414 ASP A O 1
ATOM 3354 N N . MET A 1 415 ? -1.951 -15.316 -10.405 1.00 92.19 415 MET A N 1
ATOM 3355 C CA . MET A 1 415 ? -2.481 -14.507 -9.305 1.00 92.19 415 MET A CA 1
ATOM 3356 C C . MET A 1 415 ? -2.278 -15.251 -7.984 1.00 92.19 415 MET A C 1
ATOM 3358 O O . MET A 1 415 ? -3.091 -16.092 -7.612 1.00 92.19 415 MET A O 1
ATOM 3362 N N . HIS A 1 416 ? -1.176 -14.959 -7.293 1.00 91.31 416 HIS A N 1
ATOM 3363 C CA . HIS A 1 416 ? -0.861 -15.539 -5.984 1.00 91.31 416 HIS A CA 1
ATOM 3364 C C . HIS A 1 416 ? -1.072 -14.491 -4.891 1.00 91.31 416 HIS A C 1
ATOM 3366 O O . HIS A 1 416 ? -0.441 -13.431 -4.930 1.00 91.31 416 HIS A O 1
ATOM 3372 N N . LEU A 1 417 ? -1.955 -14.756 -3.933 1.00 92.56 417 LEU A N 1
ATOM 3373 C CA . LEU A 1 417 ? -2.288 -13.823 -2.853 1.00 92.56 417 LEU A CA 1
ATOM 3374 C C . LEU A 1 417 ? -2.243 -14.541 -1.505 1.00 92.56 417 LEU A C 1
ATOM 3376 O O . LEU A 1 417 ? -2.390 -15.758 -1.445 1.00 92.56 417 LEU A O 1
ATOM 3380 N N . TYR A 1 418 ? -2.025 -13.781 -0.435 1.00 90.12 418 TYR A N 1
ATOM 3381 C CA . TYR A 1 418 ? -2.161 -14.297 0.924 1.00 90.12 418 TYR A CA 1
ATOM 3382 C C . TYR A 1 418 ? -3.641 -14.402 1.295 1.00 90.12 418 TYR A C 1
ATOM 3384 O O . TYR A 1 418 ? -4.400 -13.467 1.036 1.00 90.12 418 TYR A O 1
ATOM 3392 N N . ASN A 1 419 ? -4.028 -15.521 1.901 1.00 86.25 419 ASN A N 1
ATOM 3393 C CA . ASN A 1 419 ? -5.330 -15.688 2.543 1.00 86.25 419 ASN A CA 1
ATOM 3394 C C . ASN A 1 419 ? -5.297 -15.195 4.009 1.00 86.25 419 ASN A C 1
ATOM 3396 O O . ASN A 1 419 ? -4.261 -14.723 4.488 1.00 86.25 419 ASN A O 1
ATOM 3400 N N . GLU A 1 420 ? -6.412 -15.317 4.740 1.00 81.06 420 GLU A N 1
ATOM 3401 C CA . GLU A 1 420 ? -6.517 -14.865 6.142 1.00 81.06 420 GLU A CA 1
ATOM 3402 C C . GLU A 1 420 ? -5.515 -15.548 7.096 1.00 81.06 420 GLU A C 1
ATOM 3404 O O . GLU A 1 420 ? -5.116 -14.982 8.115 1.00 81.06 420 GLU A O 1
ATOM 3409 N N . GLU A 1 421 ? -5.061 -16.756 6.757 1.00 82.12 421 GLU A N 1
ATOM 3410 C CA . GLU A 1 421 ? -4.094 -17.530 7.541 1.00 82.12 421 GLU A CA 1
ATOM 3411 C C . GLU A 1 421 ? -2.631 -17.185 7.205 1.00 82.12 421 GLU A C 1
ATOM 3413 O O . GLU A 1 421 ? -1.712 -17.794 7.751 1.00 82.12 421 GLU A O 1
ATOM 3418 N N . ASN A 1 422 ? -2.389 -16.197 6.333 1.00 82.12 422 ASN A N 1
ATOM 3419 C CA . ASN A 1 422 ? -1.080 -15.871 5.751 1.00 82.12 422 ASN A CA 1
ATOM 3420 C C . ASN A 1 422 ? -0.465 -17.003 4.903 1.00 82.12 422 ASN A C 1
ATOM 3422 O O . ASN A 1 422 ? 0.755 -17.059 4.723 1.00 82.12 422 ASN A O 1
ATOM 3426 N N . HIS A 1 423 ? -1.291 -17.870 4.318 1.00 86.00 423 HIS A N 1
ATOM 3427 C CA . HIS A 1 423 ? -0.861 -18.848 3.322 1.00 86.00 423 HIS A CA 1
ATOM 3428 C C . HIS A 1 423 ? -1.011 -18.287 1.904 1.00 86.00 423 HIS A C 1
ATOM 3430 O O . HIS A 1 423 ? -1.966 -17.574 1.600 1.00 86.00 423 HIS A O 1
ATOM 3436 N N . ILE A 1 424 ? -0.054 -18.601 1.026 1.00 88.38 424 ILE A N 1
ATOM 3437 C CA . ILE A 1 424 ? -0.106 -18.191 -0.382 1.00 88.38 424 ILE A CA 1
ATOM 3438 C C . ILE A 1 424 ? -1.044 -19.134 -1.134 1.00 88.38 424 ILE A C 1
ATOM 3440 O O . ILE A 1 424 ? -0.769 -20.328 -1.252 1.00 88.38 424 ILE A O 1
ATOM 3444 N N . GLU A 1 425 ? -2.109 -18.579 -1.701 1.00 90.69 425 GLU A N 1
ATOM 3445 C CA . GLU A 1 425 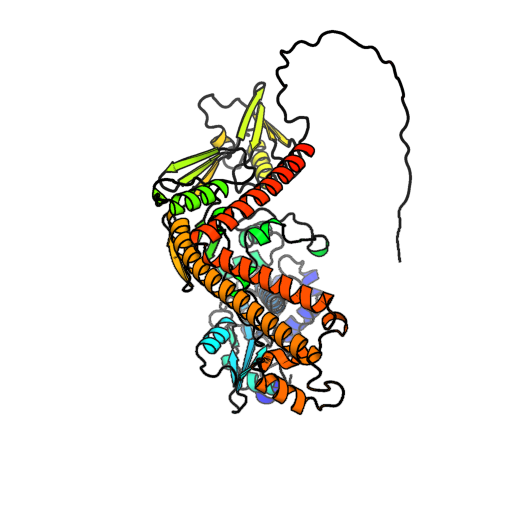? -3.073 -19.288 -2.536 1.00 90.69 425 GLU A CA 1
ATOM 3446 C C . GLU A 1 425 ? -3.017 -18.782 -3.983 1.00 90.69 425 GLU A C 1
ATOM 3448 O O . GLU A 1 425 ? -2.842 -17.588 -4.247 1.00 90.69 425 GLU A O 1
ATOM 3453 N N . LYS A 1 426 ? -3.157 -19.708 -4.942 1.00 91.81 426 LYS A N 1
ATOM 3454 C CA . LYS A 1 426 ? -3.253 -19.389 -6.368 1.00 91.81 426 LYS A CA 1
ATOM 3455 C C . LYS A 1 426 ? -4.716 -19.246 -6.781 1.00 91.81 426 LYS A C 1
ATOM 3457 O O . LYS A 1 426 ? -5.466 -20.219 -6.786 1.00 91.81 426 LYS A O 1
ATOM 3462 N N . PHE A 1 427 ? -5.078 -18.062 -7.254 1.00 92.00 427 PHE A N 1
ATOM 3463 C CA . PHE A 1 427 ? -6.390 -17.771 -7.815 1.00 92.00 427 PHE A CA 1
ATOM 3464 C C . PHE A 1 427 ? -6.371 -17.912 -9.340 1.00 92.00 427 PHE A C 1
ATOM 3466 O O . PHE A 1 427 ? -5.519 -17.356 -10.031 1.00 92.00 427 PHE A O 1
ATOM 3473 N N . ASN A 1 428 ? -7.340 -18.651 -9.886 1.00 90.00 428 ASN A N 1
ATOM 3474 C CA . ASN A 1 428 ? -7.415 -18.914 -11.330 1.00 90.00 428 ASN A CA 1
ATOM 3475 C C . ASN A 1 428 ? -8.103 -17.794 -12.127 1.00 90.00 428 ASN A C 1
ATOM 3477 O O . ASN A 1 428 ? -7.984 -17.757 -13.351 1.00 90.00 428 ASN A O 1
ATOM 3481 N N . SER A 1 429 ? -8.871 -16.927 -11.463 1.00 92.31 429 SER A N 1
ATOM 3482 C CA . SER A 1 429 ? -9.591 -15.821 -12.097 1.00 92.31 429 SER A CA 1
ATOM 3483 C C . SER A 1 429 ? -9.873 -14.697 -11.093 1.00 92.31 429 SER A C 1
ATOM 3485 O O . SER A 1 429 ? -9.782 -14.907 -9.881 1.00 92.31 429 SER A O 1
ATOM 3487 N N . ALA A 1 430 ? -10.201 -13.503 -11.591 1.00 93.69 430 ALA A N 1
ATOM 3488 C CA . ALA A 1 430 ? -10.550 -12.366 -10.739 1.00 93.69 430 ALA A CA 1
ATOM 3489 C C . ALA A 1 430 ? -11.895 -12.566 -10.027 1.00 93.69 430 ALA A C 1
ATOM 3491 O O . ALA A 1 430 ? -12.080 -12.101 -8.908 1.00 93.69 430 ALA A O 1
ATOM 3492 N N . GLU A 1 431 ? -12.807 -13.311 -10.647 1.00 94.19 431 GLU A N 1
ATOM 3493 C CA . GLU A 1 431 ? -14.108 -13.680 -10.089 1.00 94.19 431 GLU A CA 1
ATOM 3494 C C . GLU A 1 431 ? -13.944 -14.540 -8.835 1.00 94.19 431 GLU A C 1
ATOM 3496 O O . GLU A 1 431 ? -14.638 -14.310 -7.853 1.00 94.19 431 GLU A O 1
ATOM 3501 N N . LYS A 1 432 ? -12.965 -15.458 -8.817 1.00 93.25 432 LYS A N 1
ATOM 3502 C CA . LYS A 1 432 ? -12.654 -16.255 -7.620 1.00 93.25 432 LYS A CA 1
ATOM 3503 C C . LYS A 1 432 ? -12.085 -15.417 -6.480 1.00 93.25 432 LYS A C 1
ATOM 3505 O O . LYS A 1 432 ? -12.405 -15.672 -5.326 1.00 93.25 432 LYS A O 1
ATOM 3510 N N . ILE A 1 433 ? -11.266 -14.413 -6.799 1.00 94.94 433 ILE A N 1
ATOM 3511 C CA . ILE A 1 433 ? -10.769 -13.451 -5.802 1.00 94.94 433 ILE A CA 1
ATOM 3512 C C . ILE A 1 433 ? -11.946 -12.660 -5.222 1.00 94.94 433 ILE A C 1
ATOM 3514 O O . ILE A 1 433 ? -12.032 -12.483 -4.010 1.00 94.94 433 ILE A O 1
ATOM 3518 N N . LEU A 1 434 ? -12.862 -12.205 -6.083 1.00 95.62 434 LEU A N 1
ATOM 3519 C CA . LEU A 1 434 ? -14.055 -11.471 -5.672 1.00 95.62 434 LEU A CA 1
ATOM 3520 C C . LEU A 1 434 ? -14.989 -12.330 -4.813 1.00 95.62 434 LEU A C 1
ATOM 3522 O O . LEU A 1 434 ? -15.517 -11.843 -3.820 1.00 95.62 434 LEU A O 1
ATOM 3526 N N . GLU A 1 435 ? -15.174 -13.599 -5.171 1.00 93.88 435 GLU A N 1
ATOM 3527 C CA . GLU A 1 435 ? -15.996 -14.530 -4.405 1.00 93.88 435 GLU A CA 1
ATOM 3528 C C . GLU A 1 435 ? -15.379 -14.859 -3.040 1.00 93.88 435 GLU A C 1
ATOM 3530 O O . GLU A 1 435 ? -16.085 -14.817 -2.036 1.00 93.88 435 GLU A O 1
ATOM 3535 N N . HIS A 1 436 ? -14.069 -15.113 -2.975 1.00 94.00 436 HIS A N 1
ATOM 3536 C CA . HIS A 1 436 ? -13.372 -15.297 -1.700 1.00 94.00 436 HIS A CA 1
ATOM 3537 C C . HIS A 1 436 ? -13.521 -14.054 -0.812 1.00 94.00 436 HIS A C 1
ATOM 3539 O O . HIS A 1 436 ? -13.984 -14.151 0.320 1.00 94.00 436 HIS A O 1
ATOM 3545 N N . PHE A 1 437 ? -13.248 -12.866 -1.363 1.00 95.44 437 PHE A N 1
ATOM 3546 C CA . PHE A 1 437 ? -13.456 -11.602 -0.658 1.00 95.44 437 PHE A CA 1
ATOM 3547 C C . PHE A 1 437 ? -14.903 -11.427 -0.181 1.00 95.44 437 PHE A C 1
ATOM 3549 O O . PHE A 1 437 ? -15.120 -10.905 0.907 1.00 95.44 437 PHE A O 1
ATOM 3556 N N . TYR A 1 438 ? -15.890 -11.858 -0.973 1.00 95.25 438 TYR A N 1
ATOM 3557 C CA . TYR A 1 438 ? -17.300 -11.713 -0.632 1.00 95.25 438 TYR A CA 1
ATOM 3558 C C . TYR A 1 438 ? -17.666 -12.425 0.670 1.00 95.25 438 TYR A C 1
ATOM 3560 O O . TYR A 1 438 ? -18.261 -11.809 1.555 1.00 95.25 438 TYR A O 1
ATOM 3568 N N . TYR A 1 439 ? -17.305 -13.703 0.795 1.00 93.81 439 TYR A N 1
ATOM 3569 C CA . TYR A 1 439 ? -17.639 -14.483 1.986 1.00 93.81 439 TYR A CA 1
ATOM 3570 C C . TYR A 1 439 ? -16.889 -13.978 3.220 1.00 93.81 439 TYR A C 1
ATOM 3572 O O . TYR A 1 439 ? -17.511 -13.791 4.266 1.00 93.81 439 TYR A O 1
ATOM 3580 N N . GLU A 1 440 ? -15.598 -13.664 3.078 1.00 92.94 440 GLU A N 1
ATOM 3581 C CA . GLU A 1 440 ? -14.802 -13.118 4.181 1.00 92.94 440 GLU A CA 1
ATOM 3582 C C . GLU A 1 440 ? -15.352 -11.773 4.658 1.00 92.94 440 GLU A C 1
ATOM 3584 O O . GLU A 1 440 ? -15.541 -11.537 5.856 1.00 92.94 440 GLU A O 1
ATOM 3589 N N . ARG A 1 441 ? -15.677 -10.879 3.717 1.00 95.25 441 ARG A N 1
ATOM 3590 C CA . ARG A 1 441 ? -16.201 -9.556 4.049 1.00 95.25 441 ARG A CA 1
ATOM 3591 C C . ARG A 1 441 ? -17.577 -9.643 4.704 1.00 95.25 441 ARG A C 1
ATOM 3593 O O . ARG A 1 441 ? -17.812 -8.913 5.666 1.00 95.25 441 ARG A O 1
ATOM 3600 N N . LEU A 1 442 ? -18.446 -10.550 4.255 1.00 94.50 442 LEU A N 1
ATOM 3601 C CA . LEU A 1 442 ? -19.762 -10.775 4.858 1.00 94.50 442 LEU A CA 1
ATOM 3602 C C . LEU A 1 442 ? -19.653 -11.227 6.325 1.00 94.50 442 LEU A C 1
ATOM 3604 O O . LEU A 1 442 ? -20.378 -10.713 7.177 1.00 94.50 442 LEU A O 1
ATOM 3608 N N . GLU A 1 443 ? -18.710 -12.119 6.648 1.00 94.00 443 GLU A N 1
ATOM 3609 C CA . GLU A 1 443 ? -18.459 -12.517 8.040 1.00 94.00 443 GLU A CA 1
ATOM 3610 C C . GLU A 1 443 ? -18.002 -11.323 8.893 1.00 94.00 443 GLU A C 1
ATOM 3612 O O . GLU A 1 443 ? -18.457 -11.150 10.028 1.00 94.00 443 GLU A O 1
ATOM 3617 N N . LYS A 1 444 ? -17.130 -10.456 8.358 1.00 94.44 444 LYS A N 1
ATOM 3618 C CA . LYS A 1 444 ? -16.697 -9.261 9.097 1.00 94.44 444 LYS A CA 1
ATOM 3619 C C . LYS A 1 444 ? -17.828 -8.242 9.269 1.00 94.44 444 LYS A C 1
ATOM 3621 O O . LYS A 1 444 ? -17.876 -7.603 10.314 1.00 94.44 444 LYS A O 1
ATOM 3626 N N . TYR A 1 445 ? -18.759 -8.121 8.318 1.00 95.19 445 TYR A N 1
ATOM 3627 C CA . TYR A 1 445 ? -19.956 -7.284 8.484 1.00 95.19 445 TYR A CA 1
ATOM 3628 C C . TYR A 1 445 ? -20.849 -7.767 9.624 1.00 95.19 445 TYR A C 1
ATOM 3630 O O . TYR A 1 445 ? -21.363 -6.944 10.377 1.00 95.19 445 TYR A O 1
ATOM 3638 N N . LYS A 1 446 ? -20.975 -9.085 9.806 1.00 93.62 446 LYS A N 1
ATOM 3639 C CA . LYS A 1 446 ? -21.671 -9.650 10.966 1.00 93.62 446 LYS A CA 1
ATOM 3640 C C . LYS A 1 446 ? -20.988 -9.256 12.281 1.00 93.62 446 LYS A C 1
ATOM 3642 O O . LYS A 1 446 ? -21.646 -8.742 13.175 1.00 93.62 446 LYS A O 1
ATOM 3647 N N . LYS A 1 447 ? -19.657 -9.392 12.362 1.00 93.81 447 LYS A N 1
ATOM 3648 C CA . LYS A 1 447 ? -18.880 -8.956 13.542 1.00 93.81 447 LYS A CA 1
ATOM 3649 C C . LYS A 1 447 ? -18.990 -7.451 13.791 1.00 93.81 447 LYS A C 1
ATOM 3651 O O . LYS A 1 447 ? -19.097 -7.026 14.935 1.00 93.81 447 LYS A O 1
ATOM 3656 N N . ARG A 1 448 ? -18.971 -6.640 12.728 1.00 94.44 448 ARG A N 1
ATOM 3657 C CA . ARG A 1 448 ? -19.193 -5.192 12.817 1.00 94.44 448 ARG A CA 1
ATOM 3658 C C . ARG A 1 448 ? -20.575 -4.894 13.383 1.00 94.44 448 ARG A C 1
ATOM 3660 O O . ARG A 1 448 ? -20.672 -4.055 14.268 1.00 94.44 448 ARG A O 1
ATOM 3667 N N . TRP A 1 449 ? -21.615 -5.572 12.903 1.00 92.50 449 TRP A N 1
ATOM 3668 C CA . TRP A 1 449 ? -22.978 -5.406 13.405 1.00 92.50 449 TRP A CA 1
ATOM 3669 C C . TRP A 1 449 ? -23.074 -5.733 14.902 1.00 92.50 449 TRP A C 1
ATOM 3671 O O . TRP A 1 449 ? -23.581 -4.900 15.652 1.00 92.50 449 TRP A O 1
ATOM 3681 N N . ASP A 1 450 ? -22.496 -6.858 15.343 1.00 91.75 450 ASP A N 1
ATOM 3682 C CA . ASP A 1 450 ? -22.447 -7.243 16.763 1.00 91.75 450 ASP A CA 1
ATOM 3683 C C . ASP A 1 450 ? -21.763 -6.147 17.606 1.00 91.75 450 ASP A C 1
ATOM 3685 O O . ASP A 1 450 ? -22.333 -5.642 18.571 1.00 91.75 450 ASP A O 1
ATOM 3689 N N . VAL A 1 451 ? -20.576 -5.689 17.187 1.00 93.06 451 VAL A N 1
ATOM 3690 C CA . VAL A 1 451 ? -19.818 -4.644 17.898 1.00 93.06 451 VAL A CA 1
ATOM 3691 C C . VAL A 1 451 ? -20.533 -3.291 17.873 1.00 93.06 451 VAL A C 1
ATOM 3693 O O . VAL A 1 451 ? -20.485 -2.545 18.850 1.00 93.06 451 VAL A O 1
ATOM 3696 N N . MET A 1 452 ? -21.195 -2.921 16.775 1.00 91.62 452 MET A N 1
ATOM 3697 C CA . MET A 1 452 ? -21.989 -1.689 16.711 1.00 91.62 452 MET A CA 1
ATOM 3698 C C . MET A 1 452 ? -23.160 -1.743 17.693 1.00 91.62 452 MET A C 1
ATOM 3700 O O . MET A 1 452 ? -23.392 -0.766 18.404 1.00 91.62 452 MET A O 1
ATOM 3704 N N . LEU A 1 453 ? -23.847 -2.885 17.779 1.00 91.38 453 LEU A N 1
ATOM 3705 C CA . LEU A 1 453 ? -24.942 -3.086 18.720 1.00 91.38 453 LEU A CA 1
ATOM 3706 C C . LEU A 1 453 ? -24.449 -3.018 20.171 1.00 91.38 453 LEU A C 1
ATOM 3708 O O . LEU A 1 453 ? -25.013 -2.261 20.956 1.00 91.38 453 LEU A O 1
ATOM 3712 N N . GLU A 1 454 ? -23.356 -3.713 20.502 1.00 91.62 454 GLU A N 1
ATOM 3713 C CA . GLU A 1 454 ? -22.732 -3.671 21.833 1.00 91.62 454 GLU A CA 1
ATOM 3714 C C . GLU A 1 454 ? -22.321 -2.246 22.237 1.00 91.62 454 GLU A C 1
ATOM 3716 O O . GLU A 1 454 ? -22.555 -1.828 23.370 1.00 91.62 454 GLU A O 1
ATOM 3721 N N . ASN A 1 455 ? -21.749 -1.466 21.310 1.00 91.19 455 ASN A N 1
ATOM 3722 C CA . ASN A 1 455 ? -21.381 -0.073 21.581 1.00 91.19 455 ASN A CA 1
ATOM 3723 C C . ASN A 1 455 ? -22.616 0.795 21.862 1.00 91.19 455 ASN A C 1
ATOM 3725 O O . ASN A 1 455 ? -22.608 1.560 22.821 1.00 91.19 455 ASN A O 1
ATOM 3729 N N . ILE A 1 456 ? -23.678 0.674 21.055 1.00 91.94 456 ILE A N 1
ATOM 3730 C CA . ILE A 1 456 ? -24.916 1.441 21.267 1.00 91.94 456 ILE A CA 1
ATOM 3731 C C . ILE A 1 456 ? -25.571 1.046 22.596 1.00 91.94 456 ILE A C 1
ATOM 3733 O O . ILE A 1 456 ? -26.060 1.910 23.321 1.00 91.94 456 ILE A O 1
ATOM 3737 N N . GLU A 1 457 ? -25.569 -0.242 22.945 1.00 92.62 457 GLU A N 1
ATOM 3738 C CA . GLU A 1 457 ? -26.087 -0.723 24.228 1.00 92.62 457 GLU A CA 1
ATOM 3739 C C . GLU A 1 457 ? -25.272 -0.205 25.415 1.00 92.62 457 GLU A C 1
ATOM 3741 O O . GLU A 1 457 ? -25.857 0.251 26.397 1.00 92.62 457 GLU A O 1
ATOM 3746 N N . SER A 1 458 ? -23.942 -0.205 25.310 1.00 90.44 458 SER A N 1
ATOM 3747 C CA . SER A 1 458 ? -23.061 0.380 26.325 1.00 90.44 458 SER A CA 1
ATOM 3748 C C . SER A 1 458 ? -23.311 1.883 26.489 1.00 90.44 458 SER A C 1
ATOM 3750 O O . SER A 1 458 ? -23.469 2.358 27.614 1.00 90.44 458 SER A O 1
ATOM 3752 N N . ASP A 1 459 ? -23.413 2.624 25.381 1.00 90.56 459 ASP A N 1
ATOM 3753 C CA . ASP A 1 459 ? -23.711 4.060 25.391 1.00 90.56 459 ASP A CA 1
ATOM 3754 C C . ASP A 1 459 ? -25.074 4.340 26.048 1.00 90.56 459 ASP A C 1
ATOM 3756 O O . ASP A 1 459 ? -25.204 5.270 26.847 1.00 90.56 459 ASP A O 1
ATOM 3760 N N . LEU A 1 460 ? -26.094 3.526 25.751 1.00 92.00 460 LEU A N 1
ATOM 3761 C CA . LEU A 1 460 ? -27.420 3.635 26.365 1.00 92.00 460 LEU A CA 1
ATOM 3762 C C . LEU A 1 460 ? -27.370 3.397 27.876 1.00 92.00 460 LEU A C 1
ATOM 3764 O O . LEU A 1 460 ? -27.961 4.173 28.626 1.00 92.00 460 LEU A O 1
ATOM 3768 N N . ILE A 1 461 ? -26.630 2.384 28.337 1.00 89.81 461 ILE A N 1
ATOM 3769 C CA . ILE A 1 461 ? -26.442 2.115 29.771 1.00 89.81 461 ILE A CA 1
ATOM 3770 C C . ILE A 1 461 ? -25.803 3.325 30.466 1.00 89.81 461 ILE A C 1
ATOM 3772 O O . ILE A 1 461 ? -26.285 3.759 31.517 1.00 89.81 461 ILE A O 1
ATOM 3776 N N . ASP A 1 462 ? -24.766 3.920 29.873 1.00 88.62 462 ASP A N 1
ATOM 3777 C CA . ASP A 1 462 ? -24.106 5.108 30.423 1.00 88.62 462 ASP A CA 1
ATOM 3778 C C . ASP A 1 462 ? -25.030 6.336 30.451 1.00 88.62 462 ASP A C 1
ATOM 3780 O O . ASP A 1 462 ? -25.059 7.091 31.435 1.00 88.62 462 ASP A O 1
ATOM 3784 N N . MET A 1 463 ? -25.842 6.536 29.410 1.00 89.88 463 MET A N 1
ATOM 3785 C CA . MET A 1 463 ? -26.825 7.621 29.367 1.00 89.88 463 MET A CA 1
ATOM 3786 C C . MET A 1 463 ? -27.969 7.408 30.368 1.00 89.88 463 MET A C 1
ATOM 3788 O O . MET A 1 463 ? -28.369 8.354 31.054 1.00 89.88 463 MET A O 1
ATOM 3792 N N . GLU A 1 464 ? -28.464 6.182 30.531 1.00 90.25 464 GLU A N 1
ATOM 3793 C CA . GLU A 1 464 ? -29.456 5.837 31.553 1.00 90.25 464 GLU A CA 1
ATOM 3794 C C . GLU A 1 464 ? -28.913 6.039 32.969 1.00 90.25 464 GLU A C 1
ATOM 3796 O O . GLU A 1 464 ? -29.607 6.585 33.833 1.00 90.25 464 GLU A O 1
ATOM 3801 N N . ASN A 1 465 ? -27.666 5.635 33.218 1.00 89.19 465 ASN A N 1
ATOM 3802 C CA . ASN A 1 465 ? -26.975 5.877 34.482 1.00 89.19 465 ASN A CA 1
ATOM 3803 C C . ASN A 1 465 ? -26.840 7.380 34.747 1.00 89.19 465 ASN A C 1
ATOM 3805 O O . ASN A 1 465 ? -27.117 7.842 35.858 1.00 89.19 465 ASN A O 1
ATOM 3809 N N . THR A 1 466 ? -26.526 8.161 33.710 1.00 88.56 466 THR A N 1
ATOM 3810 C CA . THR A 1 466 ? -26.504 9.629 33.771 1.00 88.56 466 THR A CA 1
ATOM 3811 C C . THR A 1 466 ? -27.870 10.195 34.143 1.00 88.56 466 THR A C 1
ATOM 3813 O O . THR A 1 466 ? -27.975 11.010 35.062 1.00 88.56 466 THR A O 1
ATOM 3816 N N . LYS A 1 467 ? -28.945 9.724 33.504 1.00 89.94 467 LYS A N 1
ATOM 3817 C CA . LYS A 1 467 ? -30.317 10.129 33.829 1.00 89.94 467 LYS A CA 1
ATOM 3818 C C . LYS A 1 467 ? -30.677 9.801 35.282 1.00 89.94 467 LYS A C 1
ATOM 3820 O O . LYS A 1 467 ? -31.157 10.681 36.000 1.00 89.94 467 LYS A O 1
ATOM 3825 N N . LYS A 1 468 ? -30.413 8.570 35.738 1.00 88.25 468 LYS A N 1
ATOM 3826 C CA . LYS A 1 468 ? -30.661 8.123 37.123 1.00 88.25 468 LYS A CA 1
ATOM 3827 C C . LYS A 1 468 ? -29.909 8.995 38.129 1.00 88.25 468 LYS A C 1
ATOM 3829 O O . LYS A 1 468 ? -30.508 9.448 39.104 1.00 88.25 468 LYS A O 1
ATOM 3834 N N . PHE A 1 469 ? -28.638 9.293 37.859 1.00 86.88 469 PHE A N 1
ATOM 3835 C CA . PHE A 1 469 ? -27.814 10.157 38.701 1.00 86.88 469 PHE A CA 1
ATOM 3836 C C . PHE A 1 469 ? -28.372 11.585 38.795 1.00 86.88 469 PHE A C 1
ATOM 3838 O O . PHE A 1 469 ? -28.557 12.109 39.895 1.00 86.88 469 PHE A O 1
ATOM 3845 N N . LEU A 1 470 ? -28.724 12.200 37.661 1.00 86.44 470 LEU A N 1
ATOM 3846 C CA . LEU A 1 470 ? -29.312 13.544 37.633 1.00 86.44 470 LEU A CA 1
ATOM 3847 C C . LEU A 1 470 ? -30.657 13.594 38.375 1.00 86.44 470 LEU A C 1
ATOM 3849 O O . LEU A 1 470 ? -30.928 14.544 39.113 1.00 86.44 470 LEU A O 1
ATOM 3853 N N . MET A 1 471 ? -31.498 12.568 38.225 1.00 85.62 471 MET A N 1
ATOM 3854 C CA . MET A 1 471 ? -32.761 12.458 38.961 1.00 85.62 471 MET A CA 1
ATOM 3855 C C . MET A 1 471 ? -32.536 12.297 40.470 1.00 85.62 471 MET A C 1
ATOM 3857 O O . MET A 1 471 ? -33.241 12.928 41.263 1.00 85.62 471 MET A O 1
ATOM 3861 N N . LEU A 1 472 ? -31.539 11.506 40.876 1.00 84.56 472 LEU A N 1
ATOM 3862 C CA . LEU A 1 472 ? -31.179 11.312 42.279 1.00 84.56 472 LEU A CA 1
ATOM 3863 C C . LEU A 1 472 ? -30.688 12.619 42.913 1.00 84.56 472 LEU A C 1
ATOM 3865 O O . LEU A 1 472 ? -31.204 13.008 43.962 1.00 84.56 472 LEU A O 1
ATOM 3869 N N . ALA A 1 473 ? -29.790 13.344 42.240 1.00 81.12 473 ALA A N 1
ATOM 3870 C CA . ALA A 1 473 ? -29.314 14.660 42.670 1.00 81.12 473 ALA A CA 1
ATOM 3871 C C . ALA A 1 473 ? -30.460 15.669 42.843 1.00 81.12 473 ALA A C 1
ATOM 3873 O O . ALA A 1 473 ? -30.490 16.454 43.792 1.00 81.12 473 ALA A O 1
ATOM 3874 N N . ARG A 1 474 ? -31.468 15.608 41.968 1.00 79.12 474 ARG A N 1
ATOM 3875 C CA . ARG A 1 474 ? -32.650 16.476 42.037 1.00 79.12 474 ARG A CA 1
ATOM 3876 C C . ARG A 1 474 ? -33.661 16.079 43.104 1.00 79.12 474 ARG A C 1
ATOM 3878 O O . ARG A 1 474 ? -34.436 16.934 43.530 1.00 79.12 474 ARG A O 1
ATOM 3885 N N . SER A 1 475 ? -33.665 14.823 43.547 1.00 80.00 475 SER A N 1
ATOM 3886 C CA . SER A 1 475 ? -34.615 14.328 44.550 1.00 80.00 475 SER A CA 1
ATOM 3887 C C . SER A 1 475 ? -34.462 14.999 45.923 1.00 80.00 475 SER A C 1
ATOM 3889 O O . SER A 1 475 ? -35.349 14.852 46.762 1.00 80.00 475 SER A O 1
ATOM 3891 N N . ARG A 1 476 ? -33.357 15.736 46.152 1.00 69.50 476 ARG A N 1
ATOM 3892 C CA . ARG A 1 476 ? -32.981 16.386 47.426 1.00 69.50 476 ARG A CA 1
ATOM 3893 C C . ARG A 1 476 ? -32.943 15.433 48.626 1.00 69.50 476 ARG A C 1
ATOM 3895 O O . ARG A 1 476 ? -32.964 15.884 49.765 1.00 69.50 476 ARG A O 1
ATOM 3902 N N . LYS A 1 477 ? -32.897 14.121 48.380 1.00 68.69 477 LYS A N 1
ATOM 3903 C CA . LYS A 1 477 ? -32.801 13.101 49.431 1.00 68.69 477 LYS A CA 1
ATOM 3904 C C . LYS A 1 477 ? -31.411 13.046 50.071 1.00 68.69 477 LYS A C 1
ATOM 3906 O O . LYS A 1 477 ? -31.299 12.552 51.184 1.00 68.69 477 LYS A O 1
ATOM 3911 N N . PHE A 1 478 ? -30.392 13.564 49.383 1.00 66.44 478 PHE A N 1
ATOM 3912 C CA . PHE A 1 478 ? -28.995 13.578 49.811 1.00 66.44 478 PHE A CA 1
ATOM 3913 C C . PHE A 1 478 ? -28.325 14.880 49.362 1.00 66.44 478 PHE A C 1
ATOM 3915 O O . PHE A 1 478 ? -28.643 15.391 48.283 1.00 66.44 478 PHE A O 1
ATOM 3922 N N . ASP A 1 479 ? -27.419 15.412 50.184 1.00 69.19 479 ASP A N 1
ATOM 3923 C CA . ASP A 1 479 ? -26.617 16.587 49.847 1.00 69.19 479 ASP A CA 1
ATOM 3924 C C . ASP A 1 479 ? -25.263 16.152 49.274 1.00 69.19 479 ASP A C 1
ATOM 3926 O O . ASP A 1 479 ? -24.338 15.766 49.984 1.00 69.19 479 ASP A O 1
ATOM 3930 N N . PHE A 1 480 ? -25.155 16.219 47.951 1.00 69.81 480 PHE A N 1
ATOM 3931 C CA . PHE A 1 480 ? -23.958 15.816 47.216 1.00 69.81 480 PHE A CA 1
ATOM 3932 C C . PHE A 1 480 ? -22.751 16.733 47.460 1.00 69.81 480 PHE A C 1
ATOM 3934 O O . PHE A 1 480 ? -21.642 16.379 47.070 1.00 69.81 480 PHE A O 1
ATOM 3941 N N . LEU A 1 481 ? -22.950 17.909 48.070 1.00 68.44 481 LEU A N 1
ATOM 3942 C CA . LEU A 1 481 ? -21.881 18.874 48.339 1.00 68.44 481 LEU A CA 1
ATOM 3943 C C . LEU A 1 481 ? -21.152 18.599 49.657 1.00 68.44 481 LEU A C 1
ATOM 3945 O O . LEU A 1 481 ? -20.047 19.104 49.849 1.00 68.44 481 LEU A O 1
ATOM 3949 N N . THR A 1 482 ? -21.766 17.833 50.562 1.00 72.31 482 THR A N 1
ATOM 3950 C CA . THR A 1 482 ? -21.239 17.582 51.911 1.00 72.31 482 THR A CA 1
ATOM 3951 C C . THR A 1 482 ? -20.724 16.162 52.121 1.00 72.31 482 THR A C 1
ATOM 3953 O O . THR A 1 482 ? -20.018 15.923 53.095 1.00 72.31 482 THR A O 1
ATOM 3956 N N . GLU A 1 483 ? -21.082 15.229 51.240 1.00 72.94 483 GLU A N 1
ATOM 3957 C CA . GLU A 1 483 ? -20.694 13.816 51.321 1.00 72.94 483 GLU A CA 1
ATOM 3958 C C . GLU A 1 483 ? -19.300 13.564 50.726 1.00 72.94 483 GLU A C 1
ATOM 3960 O O . GLU A 1 483 ? -18.930 14.118 49.685 1.00 72.94 483 GLU A O 1
ATOM 3965 N N . ASP A 1 484 ? -18.531 12.669 51.351 1.00 75.62 484 ASP A N 1
ATOM 3966 C CA . ASP A 1 484 ? -17.218 12.270 50.848 1.00 75.62 484 ASP A CA 1
ATOM 3967 C C . ASP A 1 484 ? -17.344 11.436 49.561 1.00 75.62 484 ASP A C 1
ATOM 3969 O O . ASP A 1 484 ? -18.286 10.669 49.347 1.00 75.62 484 ASP A O 1
ATOM 3973 N N . SER A 1 485 ? -16.325 11.483 48.693 1.00 71.69 485 SER A N 1
ATOM 3974 C CA . SER A 1 485 ? -16.343 10.757 47.408 1.00 71.69 485 SER A CA 1
ATOM 3975 C C . SER A 1 485 ? -16.456 9.228 47.533 1.00 71.69 485 SER A C 1
ATOM 3977 O O . SER A 1 485 ? -16.689 8.548 46.532 1.00 71.69 485 SER A O 1
ATOM 3979 N N . LYS A 1 486 ? -16.228 8.657 48.721 1.00 74.94 486 LYS A N 1
ATOM 3980 C CA . LYS A 1 486 ? -16.439 7.225 48.997 1.00 74.94 486 LYS A CA 1
ATOM 3981 C C . LYS A 1 486 ? -17.912 6.925 49.267 1.00 74.94 486 LYS A C 1
ATOM 3983 O O . LYS A 1 486 ? -18.427 5.938 48.744 1.00 74.94 486 LYS A O 1
ATOM 3988 N N . ASP A 1 487 ? -18.583 7.800 50.003 1.00 77.06 487 ASP A N 1
ATOM 3989 C CA . ASP A 1 487 ? -19.998 7.671 50.340 1.00 77.06 487 ASP A CA 1
ATOM 3990 C C . ASP A 1 487 ? -20.874 7.953 49.119 1.00 77.06 487 ASP A C 1
ATOM 3992 O O . ASP A 1 487 ? -21.797 7.193 48.837 1.00 77.06 487 ASP A O 1
ATOM 3996 N N . LEU A 1 488 ? -20.484 8.918 48.278 1.00 74.62 488 LEU A N 1
ATOM 3997 C CA . LEU A 1 488 ? -21.121 9.153 46.978 1.00 74.62 488 LEU A CA 1
ATOM 3998 C C . LEU A 1 488 ? -21.088 7.921 46.062 1.00 74.62 488 LEU A C 1
ATOM 4000 O O . LEU A 1 488 ? -22.083 7.619 45.401 1.00 74.62 488 LEU A O 1
ATOM 4004 N N . ARG A 1 489 ? -19.974 7.174 46.039 1.00 78.06 489 ARG A N 1
ATOM 4005 C CA . ARG A 1 489 ? -19.881 5.924 45.262 1.00 78.06 489 ARG A CA 1
ATOM 4006 C C . ARG A 1 489 ? -20.836 4.865 45.796 1.00 78.06 489 ARG A C 1
ATOM 4008 O O . ARG A 1 489 ? -21.517 4.219 45.008 1.00 78.06 489 ARG A O 1
ATOM 4015 N N . LYS A 1 490 ? -20.913 4.720 47.119 1.00 79.69 490 LYS A N 1
ATOM 4016 C CA . LYS A 1 490 ? -21.815 3.769 47.774 1.00 79.69 490 LYS A CA 1
ATOM 4017 C C . LYS A 1 490 ? -23.283 4.103 47.499 1.00 79.69 490 LYS A C 1
ATOM 4019 O O . LYS A 1 490 ? -24.028 3.231 47.075 1.00 79.69 490 LYS A O 1
ATOM 4024 N N . ILE A 1 491 ? -23.663 5.376 47.623 1.00 79.00 491 ILE A N 1
ATOM 4025 C CA . ILE A 1 491 ? -25.019 5.858 47.320 1.00 79.00 491 ILE A CA 1
ATOM 4026 C C . ILE A 1 491 ? -25.390 5.582 45.855 1.00 79.00 491 ILE A C 1
ATOM 4028 O O . ILE A 1 491 ? -26.518 5.172 45.580 1.00 79.00 491 ILE A O 1
ATOM 4032 N N . CYS A 1 492 ? -24.459 5.779 44.914 1.00 80.19 492 CYS A N 1
ATOM 4033 C CA . CYS A 1 492 ? -24.687 5.461 43.502 1.00 80.19 492 CYS A CA 1
ATOM 4034 C C . CYS A 1 492 ? -24.895 3.952 43.282 1.00 80.19 492 CYS A C 1
ATOM 4036 O O . CYS A 1 492 ? -25.843 3.562 42.599 1.00 80.19 492 CYS A O 1
ATOM 4038 N N . MET A 1 493 ? -24.068 3.107 43.904 1.00 80.81 493 MET A N 1
ATOM 4039 C CA . MET A 1 493 ? -24.204 1.646 43.828 1.00 80.81 493 MET A CA 1
ATOM 4040 C C . MET A 1 493 ? -25.538 1.160 44.413 1.00 80.81 493 MET A C 1
ATOM 4042 O O . MET A 1 493 ? -26.207 0.336 43.794 1.00 80.81 493 MET A O 1
ATOM 4046 N N . ASP A 1 494 ? -25.972 1.727 45.542 1.00 83.44 494 ASP A N 1
ATOM 4047 C CA . ASP A 1 494 ? -27.253 1.402 46.188 1.00 83.44 494 ASP A CA 1
ATOM 4048 C C . ASP A 1 494 ? -28.472 1.746 45.299 1.00 83.44 494 ASP A C 1
ATOM 4050 O O . ASP A 1 494 ? -29.564 1.215 45.503 1.00 83.44 494 ASP A O 1
ATOM 4054 N N . HIS A 1 495 ? -28.292 2.606 44.288 1.00 80.25 495 HIS A N 1
ATOM 4055 C CA . HIS A 1 495 ? -29.313 2.986 43.304 1.00 80.25 495 HIS A CA 1
ATOM 4056 C C . HIS A 1 495 ? -29.112 2.327 41.924 1.00 80.25 495 HIS A C 1
ATOM 4058 O O . HIS A 1 495 ? -29.664 2.810 40.933 1.00 80.25 495 HIS A O 1
ATOM 4064 N N . ASN A 1 496 ? -28.363 1.217 41.846 1.00 81.00 496 ASN A N 1
ATOM 4065 C CA . ASN A 1 496 ? -28.064 0.480 40.608 1.00 81.00 496 ASN A CA 1
ATOM 4066 C C . ASN A 1 496 ? -27.379 1.332 39.521 1.00 81.00 496 ASN A C 1
ATOM 4068 O O . ASN A 1 496 ? -27.637 1.151 38.330 1.00 81.00 496 ASN A O 1
ATOM 4072 N N . ILE A 1 497 ? -26.515 2.268 39.919 1.00 79.88 497 ILE A N 1
ATOM 4073 C CA . ILE A 1 497 ? -25.618 2.971 38.996 1.00 79.88 497 ILE A CA 1
ATOM 4074 C C . ILE A 1 497 ? -24.304 2.188 38.933 1.00 79.88 497 ILE A C 1
ATOM 4076 O O . ILE A 1 497 ? -23.707 1.889 39.971 1.00 79.88 497 ILE A O 1
ATOM 4080 N N . ALA A 1 498 ? -23.868 1.845 37.720 1.00 76.50 498 ALA A N 1
ATOM 4081 C CA . ALA A 1 498 ? -22.679 1.029 37.496 1.00 76.50 498 ALA A CA 1
ATOM 4082 C C . ALA A 1 498 ? -21.400 1.724 38.007 1.00 76.50 498 ALA A C 1
ATOM 4084 O O . ALA A 1 498 ? -21.263 2.947 37.934 1.00 76.50 498 ALA A O 1
ATOM 4085 N N . ALA A 1 499 ? -20.488 0.941 38.595 1.00 66.31 499 ALA A N 1
ATOM 4086 C CA . ALA A 1 499 ? -19.341 1.438 39.363 1.00 66.31 499 ALA A CA 1
ATOM 4087 C C . ALA A 1 499 ? -18.287 2.168 38.510 1.00 66.31 499 ALA A C 1
ATOM 4089 O O . ALA A 1 499 ? -17.639 3.110 38.973 1.00 66.31 499 ALA A O 1
ATOM 4090 N N . ASP A 1 500 ? -18.132 1.711 37.277 1.00 71.19 500 ASP A N 1
ATOM 4091 C CA . ASP A 1 500 ? -17.296 2.240 36.204 1.00 71.19 500 ASP A CA 1
ATOM 4092 C C . ASP A 1 500 ? -17.754 3.624 35.723 1.00 71.19 500 ASP A C 1
ATOM 4094 O O . ASP A 1 500 ? -16.914 4.510 35.545 1.00 71.19 500 ASP A O 1
ATOM 4098 N N . SER A 1 501 ? -19.064 3.872 35.635 1.00 70.94 501 SER A N 1
ATOM 4099 C CA . SER A 1 501 ? -19.601 5.179 35.229 1.00 70.94 501 SER A CA 1
ATOM 4100 C C . SER A 1 501 ? -19.495 6.25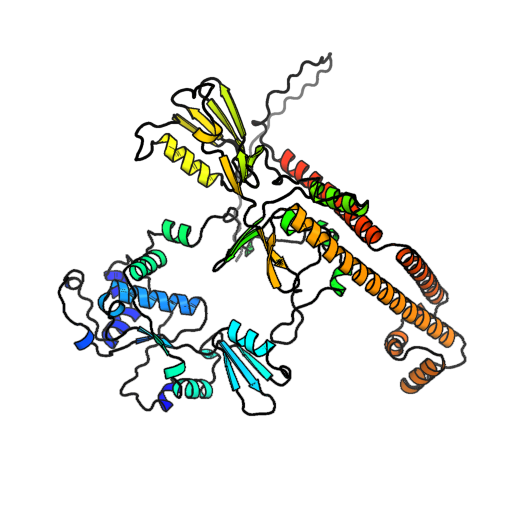4 36.332 1.00 70.94 501 SER A C 1
ATOM 4102 O O . SER A 1 501 ? -19.593 7.444 36.052 1.00 70.94 501 SER A O 1
ATOM 4104 N N . ILE A 1 502 ? -19.265 5.911 37.609 1.00 74.75 502 ILE A N 1
ATOM 4105 C CA . ILE A 1 502 ? -19.365 6.897 38.715 1.00 74.75 502 ILE A CA 1
ATOM 4106 C C . ILE A 1 502 ? -18.362 8.051 38.566 1.00 74.75 502 ILE A C 1
ATOM 4108 O O . ILE A 1 502 ? -18.676 9.202 38.868 1.00 74.75 502 ILE A O 1
ATOM 4112 N N . GLN A 1 503 ? -17.147 7.771 38.092 1.00 77.44 503 GLN A N 1
ATOM 4113 C CA . GLN A 1 503 ? -16.115 8.802 37.975 1.00 77.44 503 GLN A CA 1
ATOM 4114 C C . GLN A 1 503 ? -16.437 9.840 36.885 1.00 77.44 503 GLN A C 1
ATOM 4116 O O . GLN A 1 503 ? -16.138 11.019 37.082 1.00 77.44 503 GLN A O 1
ATOM 4121 N N . SER A 1 504 ? -17.049 9.428 35.769 1.00 80.62 504 SER A N 1
ATOM 4122 C CA . SER A 1 504 ? -17.513 10.337 34.710 1.00 80.62 504 SER A CA 1
ATOM 4123 C C . SER A 1 504 ? -18.789 11.086 35.111 1.00 80.62 504 SER A C 1
ATOM 4125 O O . SER A 1 504 ? -18.970 12.242 34.737 1.00 80.62 504 SER A O 1
ATOM 4127 N N . LEU A 1 505 ? -19.645 10.483 35.940 1.00 82.56 505 LEU A N 1
ATOM 4128 C CA . LEU A 1 505 ? -20.846 11.136 36.470 1.00 82.56 505 LEU A CA 1
ATOM 4129 C C . LEU A 1 505 ? -20.518 12.271 37.452 1.00 82.56 505 LEU A C 1
ATOM 4131 O O . LEU A 1 505 ? -21.150 13.327 37.427 1.00 82.56 505 LEU A O 1
ATOM 4135 N N . LEU A 1 506 ? -19.496 12.089 38.292 1.00 80.44 506 LEU A N 1
ATOM 4136 C CA . LEU A 1 506 ? -19.043 13.115 39.239 1.00 80.44 506 LEU A CA 1
ATOM 4137 C C . LEU A 1 506 ? -18.339 14.304 38.561 1.00 80.44 506 LEU A C 1
ATOM 4139 O O . LEU A 1 506 ? -18.194 15.354 39.185 1.00 80.44 506 LEU A O 1
ATOM 4143 N N . SER A 1 507 ? -17.906 14.165 37.304 1.00 83.88 507 SER A N 1
ATOM 4144 C CA . SER A 1 507 ? -17.277 15.245 36.529 1.00 83.88 507 SER A CA 1
ATOM 4145 C C . SER A 1 507 ? -18.259 16.032 35.652 1.00 83.88 507 SER A C 1
ATOM 4147 O O . SER A 1 507 ? -17.839 16.916 34.901 1.00 83.88 507 SER A O 1
ATOM 4149 N N . LEU A 1 508 ? -19.564 15.749 35.750 1.00 85.88 508 LEU A N 1
ATOM 4150 C CA . LEU A 1 508 ? -20.587 16.444 34.973 1.00 85.88 508 LEU A CA 1
ATOM 4151 C C . LEU A 1 508 ? -20.642 17.947 35.309 1.00 85.88 508 LEU A C 1
ATOM 4153 O O . LEU A 1 508 ? -20.580 18.337 36.479 1.00 85.88 508 LEU A O 1
ATOM 4157 N N . PRO A 1 509 ? -20.819 18.823 34.303 1.00 85.81 509 PRO A N 1
ATOM 4158 C CA . PRO A 1 509 ? -20.952 20.253 34.538 1.00 85.81 509 PRO A CA 1
ATOM 4159 C C . PRO A 1 509 ? -22.275 20.577 35.247 1.00 85.81 509 PRO A C 1
ATOM 4161 O O . PRO A 1 509 ? -23.301 19.948 34.993 1.00 85.81 509 PRO A O 1
ATOM 4164 N N . LEU A 1 510 ? -22.294 21.639 36.063 1.00 82.00 510 LEU A N 1
ATOM 4165 C CA . LEU A 1 510 ? -23.498 22.089 36.785 1.00 82.00 510 LEU A CA 1
ATOM 4166 C C . LEU A 1 510 ? -24.704 22.361 35.863 1.00 82.00 510 LEU A C 1
ATOM 4168 O O . LEU A 1 510 ? -25.852 22.201 36.274 1.00 82.00 510 LEU A O 1
ATOM 4172 N N . SER A 1 511 ? -24.458 22.727 34.601 1.00 85.38 511 SER A N 1
ATOM 4173 C CA . SER A 1 511 ? -25.503 22.922 33.589 1.00 85.38 511 SER A CA 1
ATOM 4174 C C . SER A 1 511 ? -26.306 21.650 33.288 1.00 85.38 511 SER A C 1
ATOM 4176 O O . SER A 1 511 ? -27.489 21.755 32.953 1.00 85.38 511 SER A O 1
ATOM 4178 N N . ALA A 1 512 ? -25.718 20.460 33.457 1.00 84.81 512 ALA A N 1
ATOM 4179 C CA . ALA A 1 512 ? -26.385 19.176 33.237 1.00 84.81 512 ALA A CA 1
ATOM 4180 C C . ALA A 1 512 ? -27.532 18.922 34.234 1.00 84.81 512 ALA A C 1
ATOM 4182 O O . ALA A 1 512 ? -28.510 18.267 33.890 1.00 84.81 512 ALA A O 1
ATOM 4183 N N . PHE A 1 513 ? -27.466 19.505 35.436 1.00 84.06 513 PHE A N 1
ATOM 4184 C CA . PHE A 1 513 ? -28.487 19.354 36.484 1.00 84.06 513 PHE A CA 1
ATOM 4185 C C . PHE A 1 513 ? -29.727 20.238 36.273 1.00 84.06 513 PHE A C 1
ATOM 4187 O O . PHE A 1 513 ? -30.704 20.140 37.020 1.00 84.06 513 PHE A O 1
ATOM 4194 N N . SER A 1 514 ? -29.711 21.107 35.258 1.00 86.25 514 SER A N 1
ATOM 4195 C CA . SER A 1 514 ? -30.866 21.924 34.883 1.00 86.25 514 SER A CA 1
ATOM 4196 C C . SER A 1 514 ? -31.989 21.085 34.247 1.00 86.25 514 SER A C 1
ATOM 4198 O O . SER A 1 514 ? -31.781 19.955 33.807 1.00 86.25 514 SER A O 1
ATOM 4200 N N . ASN A 1 515 ? -33.201 21.649 34.154 1.00 84.69 515 ASN A N 1
ATOM 4201 C CA . ASN A 1 515 ? -34.300 21.029 33.394 1.00 84.69 515 ASN A CA 1
ATOM 4202 C C . ASN A 1 515 ? -33.924 20.794 31.928 1.00 84.69 515 ASN A C 1
ATOM 4204 O O . ASN A 1 515 ? -34.270 19.763 31.362 1.00 84.69 515 ASN A O 1
ATOM 4208 N N . GLU A 1 516 ? -33.204 21.744 31.334 1.00 88.69 516 GLU A N 1
ATOM 4209 C CA . GLU A 1 516 ? -32.738 21.648 29.954 1.00 88.69 516 GLU A CA 1
ATOM 4210 C C . GLU A 1 516 ? -31.675 20.552 29.799 1.00 88.69 516 GLU A C 1
ATOM 4212 O O . GLU A 1 516 ? -31.699 19.809 28.824 1.00 88.69 516 GLU A O 1
ATOM 4217 N N . GLY A 1 517 ? -30.774 20.415 30.776 1.00 87.69 517 GLY A N 1
ATOM 4218 C CA . GLY A 1 517 ? -29.752 19.369 30.803 1.00 87.69 517 GLY A CA 1
ATOM 4219 C C . GLY A 1 517 ? -30.348 17.965 30.890 1.00 87.69 517 GLY A C 1
ATOM 4220 O O . GLY A 1 517 ? -29.988 17.109 30.087 1.00 87.69 517 GLY A O 1
ATOM 4221 N N . LEU A 1 518 ? -31.311 17.750 31.793 1.00 88.69 518 LEU A N 1
ATOM 4222 C CA . LEU A 1 518 ? -32.015 16.469 31.899 1.00 88.69 518 LEU A CA 1
ATOM 4223 C C . LEU A 1 518 ? -32.772 16.140 30.608 1.00 88.69 518 LEU A C 1
ATOM 4225 O O . LEU A 1 518 ? -32.630 15.034 30.099 1.00 88.69 518 LEU A O 1
ATOM 4229 N N . LYS A 1 519 ? -33.497 17.114 30.041 1.00 91.69 519 LYS A N 1
ATOM 4230 C CA . LYS A 1 519 ? -34.209 16.921 28.774 1.00 91.69 519 LYS A CA 1
ATOM 4231 C C . LYS A 1 519 ? -33.251 16.544 27.638 1.00 91.69 519 LYS A C 1
ATOM 4233 O O . LYS A 1 519 ? -33.527 15.608 26.909 1.00 91.69 519 LYS A O 1
ATOM 4238 N N . LYS A 1 520 ? -32.086 17.196 27.536 1.00 92.69 520 LYS A N 1
ATOM 4239 C CA . LYS A 1 520 ? -31.055 16.841 26.542 1.00 92.69 520 LYS A CA 1
ATOM 4240 C C . LYS A 1 520 ? -30.557 15.402 26.684 1.00 92.69 520 LYS A C 1
ATOM 4242 O O . LYS A 1 520 ? -30.227 14.788 25.678 1.00 92.69 520 LYS A O 1
ATOM 4247 N N . VAL A 1 521 ? -30.444 14.884 27.908 1.00 91.69 521 VAL A N 1
ATOM 4248 C CA . VAL A 1 521 ? -30.065 13.479 28.135 1.00 91.69 521 VAL A CA 1
ATOM 4249 C C . VAL A 1 521 ? -31.205 12.547 27.724 1.00 91.69 521 VAL A C 1
ATOM 4251 O O . VAL A 1 521 ? -30.946 11.548 27.070 1.00 91.69 521 VAL A O 1
ATOM 4254 N N . GLU A 1 522 ? -32.454 12.884 28.052 1.00 92.75 522 GLU A N 1
ATOM 4255 C CA . GLU A 1 522 ? -33.629 12.103 27.637 1.00 92.75 522 GLU A CA 1
ATOM 4256 C C . GLU A 1 522 ? -33.794 12.056 26.114 1.00 92.75 522 GLU A C 1
ATOM 4258 O O . GLU A 1 522 ? -33.968 10.972 25.567 1.00 92.75 522 GLU A O 1
ATOM 4263 N N . ASP A 1 523 ? -33.655 13.199 25.437 1.00 94.19 523 ASP A N 1
ATOM 4264 C CA . ASP A 1 523 ? -33.719 13.296 23.976 1.00 94.19 523 ASP A CA 1
ATOM 4265 C C . ASP A 1 523 ? -32.612 12.435 23.324 1.00 94.19 523 ASP A C 1
ATOM 4267 O O . ASP A 1 523 ? -32.867 11.723 22.357 1.00 94.19 523 ASP A O 1
ATOM 4271 N N . LYS A 1 524 ? -31.393 12.431 23.893 1.00 94.06 524 LYS A N 1
ATOM 4272 C CA . LYS A 1 524 ? -30.278 11.589 23.418 1.00 94.06 524 LYS A CA 1
ATOM 4273 C C . LYS A 1 524 ? -30.501 10.094 23.635 1.00 94.06 524 LYS A C 1
ATOM 4275 O O . LYS A 1 524 ? -30.103 9.305 22.785 1.00 94.06 524 LYS A O 1
ATOM 4280 N N . ILE A 1 525 ? -31.100 9.703 24.763 1.00 94.00 525 ILE A N 1
ATOM 4281 C CA . ILE A 1 525 ? -31.470 8.301 25.012 1.00 94.00 525 ILE A CA 1
ATOM 4282 C C . ILE A 1 525 ? -32.470 7.856 23.949 1.00 94.00 525 ILE A C 1
ATOM 4284 O O . ILE A 1 525 ? -32.259 6.823 23.325 1.00 94.00 525 ILE A O 1
ATOM 4288 N N . GLN A 1 526 ? -33.504 8.662 23.694 1.00 95.06 526 GLN A N 1
ATOM 4289 C CA . GLN A 1 526 ? -34.499 8.348 22.672 1.00 95.06 526 GLN A CA 1
ATOM 4290 C C . GLN A 1 526 ? -33.863 8.226 21.276 1.00 95.06 526 GLN A C 1
ATOM 4292 O O . GLN A 1 526 ? -34.115 7.249 20.578 1.00 95.06 526 GLN A O 1
ATOM 4297 N N . GLU A 1 527 ? -32.993 9.164 20.888 1.00 95.00 527 GLU A N 1
ATOM 4298 C CA . GLU A 1 527 ? -32.256 9.110 19.615 1.00 95.00 527 GLU A CA 1
ATOM 4299 C C . GLU A 1 527 ? -31.422 7.821 19.492 1.00 95.00 527 GLU A C 1
ATOM 4301 O O . GLU A 1 527 ? -31.451 7.150 18.460 1.00 95.00 527 GLU A O 1
ATOM 4306 N N . LYS A 1 528 ? -30.724 7.427 20.565 1.00 94.00 528 LYS A N 1
ATOM 4307 C CA . LYS A 1 528 ? -29.925 6.195 20.600 1.00 94.00 528 LYS A CA 1
ATOM 4308 C C . LYS A 1 528 ? -30.775 4.922 20.588 1.00 94.00 528 LYS A C 1
ATOM 4310 O O . LYS A 1 528 ? -30.374 3.935 19.973 1.00 94.00 528 LYS A O 1
ATOM 4315 N N . GLU A 1 529 ? -31.945 4.919 21.223 1.00 93.56 529 GLU A N 1
ATOM 4316 C CA . GLU A 1 529 ? -32.906 3.809 21.145 1.00 93.56 529 GLU A CA 1
ATOM 4317 C C . GLU A 1 529 ? -33.472 3.656 19.726 1.00 93.56 529 GLU A C 1
ATOM 4319 O O . GLU A 1 529 ? -33.594 2.539 19.218 1.00 93.56 529 GLU A O 1
ATOM 4324 N N . GLU A 1 530 ? -33.785 4.768 19.059 1.00 94.38 530 GLU A N 1
ATOM 4325 C CA . GLU A 1 530 ? -34.210 4.782 17.657 1.00 94.38 530 GLU A CA 1
ATOM 4326 C C . GLU A 1 530 ? -33.095 4.259 16.733 1.00 94.38 530 GLU A C 1
ATOM 4328 O O . GLU A 1 530 ? -33.361 3.410 15.879 1.00 94.38 530 GLU A O 1
ATOM 4333 N N . GLU A 1 531 ? -31.841 4.672 16.955 1.00 92.88 531 GLU A N 1
ATOM 4334 C CA . GLU A 1 531 ? -30.659 4.163 16.243 1.00 92.88 531 GLU A CA 1
ATOM 4335 C C . GLU A 1 531 ? -30.477 2.650 16.450 1.00 92.88 531 GLU A C 1
ATOM 4337 O O . GLU A 1 531 ? -30.300 1.907 15.480 1.00 92.88 531 GLU A O 1
ATOM 4342 N N . LYS A 1 532 ? -30.599 2.170 17.696 1.00 92.81 532 LYS A N 1
ATOM 4343 C CA . LYS A 1 532 ? -30.541 0.741 18.033 1.00 92.81 532 LYS A CA 1
ATOM 4344 C C . LYS A 1 532 ? -31.606 -0.052 17.279 1.00 92.81 532 LYS A C 1
ATOM 4346 O O . LYS A 1 532 ? -31.303 -1.073 16.665 1.00 92.81 532 LYS A O 1
ATOM 4351 N N . ASN A 1 533 ? -32.851 0.421 17.307 1.00 92.19 533 ASN A N 1
ATOM 4352 C CA . ASN A 1 533 ? -33.968 -0.232 16.627 1.00 92.19 533 ASN A CA 1
ATOM 4353 C C . ASN A 1 533 ? -33.779 -0.229 15.103 1.00 92.19 533 ASN A C 1
ATOM 4355 O O . ASN A 1 533 ? -34.092 -1.217 14.437 1.00 92.19 533 ASN A O 1
ATOM 4359 N N . ALA A 1 534 ? -33.245 0.856 14.537 1.00 91.50 534 ALA A N 1
ATOM 4360 C CA . ALA A 1 534 ? -32.918 0.925 13.119 1.00 91.50 534 ALA A CA 1
ATOM 4361 C C . ALA A 1 534 ? -31.825 -0.088 12.742 1.00 91.50 534 ALA A C 1
ATOM 4363 O O . ALA A 1 534 ? -31.984 -0.799 11.751 1.00 91.50 534 ALA A O 1
ATOM 4364 N N . LEU A 1 535 ? -30.757 -0.202 13.541 1.00 90.00 535 LEU A N 1
ATOM 4365 C CA . LEU A 1 535 ? -29.666 -1.152 13.310 1.00 90.00 535 LEU A CA 1
ATOM 4366 C C . LEU A 1 535 ? -30.117 -2.611 13.469 1.00 90.00 535 LEU A C 1
ATOM 4368 O O . LEU A 1 535 ? -29.737 -3.458 12.664 1.00 90.00 535 LEU A O 1
ATOM 4372 N N . PHE A 1 536 ? -30.960 -2.902 14.461 1.00 89.25 536 PHE A N 1
ATOM 4373 C CA . PHE A 1 536 ? -31.480 -4.249 14.711 1.00 89.25 536 PHE A CA 1
ATOM 4374 C C . PHE A 1 536 ? -32.336 -4.781 13.551 1.00 89.25 536 PHE A C 1
ATOM 4376 O O . PHE A 1 536 ? -32.353 -5.978 13.281 1.00 89.25 536 PHE A O 1
ATOM 4383 N N . ASN A 1 537 ? -33.027 -3.889 12.837 1.00 89.19 537 ASN A N 1
ATOM 4384 C CA . ASN A 1 537 ? -33.831 -4.247 11.668 1.00 89.19 537 ASN A CA 1
ATOM 4385 C C . ASN A 1 537 ? -33.009 -4.393 10.374 1.00 89.19 537 ASN A C 1
ATOM 4387 O O . ASN A 1 537 ? -33.548 -4.841 9.359 1.00 89.19 537 ASN A O 1
ATOM 4391 N N . LYS A 1 538 ? -31.728 -4.003 10.375 1.00 91.00 538 LYS A N 1
ATOM 4392 C CA . LYS A 1 538 ? -30.840 -4.174 9.221 1.00 91.00 538 LYS A CA 1
ATOM 4393 C C . LYS A 1 538 ? -30.195 -5.555 9.246 1.00 91.00 538 LYS A C 1
ATOM 4395 O O . LYS A 1 538 ? -29.773 -6.041 10.287 1.00 91.00 538 LYS A O 1
ATOM 4400 N N . THR A 1 539 ? -30.070 -6.156 8.067 1.00 90.50 539 THR A N 1
ATOM 4401 C CA . THR A 1 539 ? -29.236 -7.345 7.859 1.00 90.50 539 THR A CA 1
ATOM 4402 C C . THR A 1 539 ? -27.803 -6.937 7.525 1.00 90.50 539 THR A C 1
ATOM 4404 O O . THR A 1 539 ? -27.558 -5.823 7.053 1.00 90.50 539 THR A O 1
ATOM 4407 N N . GLU A 1 540 ? -26.852 -7.856 7.684 1.00 89.94 540 GLU A N 1
ATOM 4408 C CA . GLU A 1 540 ? -25.452 -7.672 7.286 1.00 89.94 540 GLU A CA 1
ATOM 4409 C C . GLU A 1 540 ? -25.302 -7.289 5.801 1.00 89.94 540 GLU A C 1
ATOM 4411 O O . GLU A 1 540 ? -24.473 -6.448 5.450 1.00 89.94 540 GLU A O 1
ATOM 4416 N N . ILE A 1 541 ? -26.160 -7.835 4.930 1.00 92.06 541 ILE A N 1
ATOM 4417 C CA . ILE A 1 541 ? -26.201 -7.495 3.500 1.00 92.06 541 ILE A CA 1
ATOM 4418 C C . ILE A 1 541 ? -26.698 -6.062 3.298 1.00 92.06 541 ILE A C 1
ATOM 4420 O O . ILE A 1 541 ? -26.146 -5.337 2.472 1.00 92.06 541 ILE A O 1
ATOM 4424 N N . GLN A 1 542 ? -27.729 -5.641 4.036 1.00 93.12 542 GLN A N 1
ATOM 4425 C CA . GLN A 1 542 ? -28.249 -4.281 3.919 1.00 93.12 542 GLN A CA 1
ATOM 4426 C C . GLN A 1 542 ? -27.222 -3.253 4.403 1.00 93.12 542 GLN A C 1
ATOM 4428 O O . GLN A 1 542 ? -27.040 -2.235 3.746 1.00 93.12 542 GLN A O 1
ATOM 4433 N N . LEU A 1 543 ? -26.506 -3.545 5.493 1.00 93.44 543 LEU A N 1
ATOM 4434 C CA . LEU A 1 543 ? -25.432 -2.684 5.990 1.00 93.44 543 LEU A CA 1
ATOM 4435 C C . LEU A 1 543 ? -24.318 -2.517 4.947 1.00 93.44 543 LEU A C 1
ATOM 4437 O O . LEU A 1 543 ? -23.887 -1.401 4.669 1.00 93.44 543 LEU A O 1
ATOM 4441 N N . TRP A 1 544 ? -23.901 -3.614 4.310 1.00 95.69 544 TRP A N 1
ATOM 4442 C CA . TRP A 1 544 ? -22.905 -3.546 3.242 1.00 95.69 544 TRP A CA 1
ATOM 4443 C C . TRP A 1 544 ? -23.427 -2.810 2.000 1.00 95.69 544 TRP A C 1
ATOM 4445 O O . TRP A 1 544 ? -22.697 -2.048 1.367 1.00 95.69 544 TRP A O 1
ATOM 4455 N N . LYS A 1 545 ? -24.703 -2.985 1.651 1.00 94.94 545 LYS A N 1
ATOM 4456 C CA . LYS A 1 545 ? -25.327 -2.261 0.541 1.00 94.94 545 LYS A CA 1
ATOM 4457 C C . LYS A 1 545 ? -25.329 -0.746 0.774 1.00 94.94 545 LYS A C 1
ATOM 4459 O O . LYS A 1 545 ? -24.963 -0.015 -0.142 1.00 94.94 545 LYS A O 1
ATOM 4464 N N . ASP A 1 546 ? -25.658 -0.299 1.985 1.00 93.88 546 ASP A N 1
ATOM 4465 C CA . ASP A 1 546 ? -25.637 1.120 2.365 1.00 93.88 546 ASP A CA 1
ATOM 4466 C C . ASP A 1 546 ? -24.220 1.721 2.225 1.00 93.88 546 ASP A C 1
ATOM 4468 O O . ASP A 1 546 ? -24.049 2.809 1.665 1.00 93.88 546 ASP A O 1
ATOM 4472 N N . ASP A 1 547 ? -23.187 0.993 2.669 1.00 95.38 547 ASP A N 1
ATOM 4473 C CA . ASP A 1 547 ? -21.785 1.412 2.517 1.00 95.38 547 ASP A CA 1
ATOM 4474 C C . ASP A 1 547 ? -21.360 1.475 1.039 1.00 95.38 547 ASP A C 1
ATOM 4476 O O . ASP A 1 547 ? -20.673 2.411 0.626 1.00 95.38 547 ASP A O 1
ATOM 4480 N N . LEU A 1 548 ? -21.772 0.493 0.227 1.00 95.19 548 LEU A N 1
ATOM 4481 C CA . LEU A 1 548 ? -21.478 0.453 -1.209 1.00 95.19 548 LEU A CA 1
ATOM 4482 C C . LEU A 1 548 ? -22.111 1.624 -1.956 1.00 95.19 548 LEU A C 1
ATOM 4484 O O . LEU A 1 548 ? -21.452 2.211 -2.811 1.00 95.19 548 LEU A O 1
ATOM 4488 N N . ASP A 1 549 ? -23.363 1.953 -1.643 1.00 94.31 549 ASP A N 1
ATOM 4489 C CA . ASP A 1 549 ? -24.078 3.063 -2.270 1.00 94.31 549 ASP A CA 1
ATOM 4490 C C . ASP A 1 549 ? -23.431 4.403 -1.877 1.00 94.31 549 ASP A C 1
ATOM 4492 O O . ASP A 1 549 ? -23.126 5.220 -2.746 1.00 94.31 549 ASP A O 1
ATOM 4496 N N . THR A 1 550 ? -23.085 4.576 -0.596 1.00 94.38 550 THR A N 1
ATOM 4497 C CA . THR A 1 550 ? -22.374 5.774 -0.111 1.00 94.38 550 THR A CA 1
ATOM 4498 C C . THR A 1 550 ? -21.000 5.926 -0.776 1.00 94.38 550 THR A C 1
ATOM 4500 O O . THR A 1 550 ? -20.634 7.009 -1.239 1.00 94.38 550 THR A O 1
ATOM 4503 N N . PHE A 1 551 ? -20.230 4.837 -0.871 1.00 94.56 551 PHE A N 1
ATOM 4504 C CA . PHE A 1 551 ? -18.939 4.830 -1.558 1.00 94.56 551 PHE A CA 1
ATOM 4505 C C . PHE A 1 551 ? -19.079 5.140 -3.054 1.00 94.56 551 PHE A C 1
ATOM 4507 O O . PHE A 1 551 ? -18.285 5.906 -3.602 1.00 94.56 551 PHE A O 1
ATOM 4514 N N . GLU A 1 552 ? -20.074 4.555 -3.723 1.00 93.19 552 GLU A N 1
ATOM 4515 C CA . GLU A 1 552 ? -20.315 4.757 -5.150 1.00 93.19 552 GLU A CA 1
ATOM 4516 C C . GLU A 1 552 ? -20.652 6.222 -5.464 1.00 93.19 552 GLU A C 1
ATOM 4518 O O . GLU A 1 552 ? -20.099 6.779 -6.417 1.00 93.19 552 GLU A O 1
ATOM 4523 N N . GLU A 1 553 ? -21.487 6.870 -4.650 1.00 93.25 553 GLU A N 1
ATOM 4524 C CA . GLU A 1 553 ? -21.814 8.292 -4.790 1.00 93.25 553 GLU A CA 1
ATOM 4525 C C . GLU A 1 553 ? -20.579 9.193 -4.653 1.00 93.25 553 GLU A C 1
ATOM 4527 O O . GLU A 1 553 ? -20.331 10.060 -5.498 1.00 93.25 553 GLU A O 1
ATOM 4532 N N . GLU A 1 554 ? -19.771 8.982 -3.614 1.00 92.00 554 GLU A N 1
ATOM 4533 C CA . GLU A 1 554 ? -18.570 9.785 -3.363 1.00 92.00 554 GLU A CA 1
ATOM 4534 C C . GLU A 1 554 ? -17.484 9.544 -4.418 1.00 92.00 554 GLU A C 1
ATOM 4536 O O . GLU A 1 554 ? -16.856 10.489 -4.907 1.00 92.00 554 GLU A O 1
ATOM 4541 N N . TRP A 1 555 ? -17.317 8.299 -4.869 1.00 90.06 555 TRP A N 1
ATOM 4542 C CA . TRP A 1 555 ? -16.415 7.974 -5.971 1.00 90.06 555 TRP A CA 1
ATOM 4543 C C . TRP A 1 555 ? -16.833 8.650 -7.281 1.00 90.06 555 TRP A C 1
ATOM 4545 O O . TRP A 1 555 ? -15.980 9.136 -8.026 1.00 90.06 555 TRP A O 1
ATOM 4555 N N . GLN A 1 556 ? -18.136 8.726 -7.575 1.00 89.38 556 GLN A N 1
ATOM 4556 C CA . GLN A 1 556 ? -18.635 9.429 -8.760 1.00 89.38 556 GLN A CA 1
ATOM 4557 C C . GLN A 1 556 ? -18.354 10.936 -8.696 1.00 89.38 556 GLN A C 1
ATOM 4559 O O . GLN A 1 556 ? -17.979 11.523 -9.716 1.00 89.38 556 GLN A O 1
ATOM 4564 N N . LYS A 1 557 ? -18.474 11.558 -7.515 1.00 89.25 557 LYS A N 1
ATOM 4565 C CA . LYS A 1 557 ? -18.106 12.970 -7.307 1.00 89.25 557 LYS A CA 1
ATOM 4566 C C . LYS A 1 557 ? -16.614 13.199 -7.566 1.00 89.25 557 LYS A C 1
ATOM 4568 O O . LYS A 1 557 ? -16.258 14.116 -8.310 1.00 89.25 557 LYS A O 1
ATOM 4573 N N . GLU A 1 558 ? -15.747 12.337 -7.033 1.00 85.94 558 GLU A N 1
ATOM 4574 C CA . GLU A 1 558 ? -14.297 12.407 -7.272 1.00 85.94 558 GLU A CA 1
ATOM 4575 C C . GLU A 1 558 ? -13.951 12.165 -8.756 1.00 85.94 558 GLU A C 1
ATOM 4577 O O . GLU A 1 558 ? -13.126 12.873 -9.340 1.00 85.94 558 GLU A O 1
ATOM 4582 N N . GLU A 1 559 ? -14.619 11.209 -9.413 1.00 84.62 559 GLU A N 1
ATOM 4583 C CA . GLU A 1 559 ? -14.449 10.934 -10.845 1.00 84.62 559 GLU A CA 1
ATOM 4584 C C . GLU A 1 559 ? -14.854 12.142 -11.708 1.00 84.62 559 GLU A C 1
ATOM 4586 O O . GLU A 1 559 ? -14.165 12.465 -12.681 1.00 84.62 559 GLU A O 1
ATOM 4591 N N . ALA A 1 560 ? -15.949 12.820 -11.355 1.00 85.56 560 ALA A N 1
ATOM 4592 C CA . ALA A 1 560 ? -16.426 14.010 -12.049 1.00 85.56 560 ALA A CA 1
ATOM 4593 C C . ALA A 1 560 ? -15.456 15.190 -11.891 1.00 85.56 560 ALA A C 1
ATOM 4595 O O . ALA A 1 560 ? -15.081 15.792 -12.899 1.00 85.56 560 ALA A O 1
ATOM 4596 N N . SER A 1 561 ? -14.992 15.458 -10.663 1.00 83.19 561 SER A N 1
ATOM 4597 C CA . SER A 1 561 ? -13.980 16.491 -10.383 1.00 83.19 561 SER A CA 1
ATOM 4598 C C . SER A 1 561 ? -12.704 16.251 -11.189 1.00 83.19 561 SER A C 1
ATOM 4600 O O . SER A 1 561 ? -12.161 17.153 -11.825 1.00 83.19 561 SER A O 1
ATOM 4602 N N . TRP A 1 562 ? -12.246 14.999 -11.235 1.00 78.81 562 TRP A N 1
ATOM 4603 C CA . TRP A 1 562 ? -11.060 14.643 -12.002 1.00 78.81 562 TRP A CA 1
ATOM 4604 C C . TRP A 1 562 ? -11.247 14.870 -13.510 1.00 78.81 562 TRP A C 1
ATOM 4606 O O . TRP A 1 562 ? -10.337 15.363 -14.185 1.00 78.81 562 TRP A O 1
ATOM 4616 N N . LYS A 1 563 ? -12.423 14.531 -14.063 1.00 75.81 563 LYS A N 1
ATOM 4617 C CA . LYS A 1 563 ? -12.726 14.765 -15.485 1.00 75.81 563 LYS A CA 1
ATOM 4618 C C . LYS A 1 563 ? -12.739 16.256 -15.813 1.00 75.81 563 LYS A C 1
ATOM 4620 O O . LYS A 1 563 ? -12.147 16.632 -16.823 1.00 75.81 563 LYS A O 1
ATOM 4625 N N . SER A 1 564 ? -13.333 17.106 -14.972 1.00 70.56 564 SER A N 1
ATOM 4626 C CA . SER A 1 564 ? -13.316 18.561 -15.189 1.00 70.56 564 SER A CA 1
ATOM 4627 C C . SER A 1 564 ? -11.903 19.146 -15.131 1.00 70.56 564 SER A C 1
ATOM 4629 O O . SER A 1 564 ? -11.528 19.942 -15.997 1.00 70.56 564 SER A O 1
ATOM 4631 N N . ASP A 1 565 ? -11.078 18.697 -14.184 1.00 62.44 565 ASP A N 1
ATOM 4632 C CA . ASP A 1 565 ? -9.694 19.164 -14.048 1.00 62.44 565 ASP A CA 1
ATOM 4633 C C . ASP A 1 565 ? -8.827 18.729 -15.233 1.00 62.44 565 ASP A C 1
ATOM 4635 O O . ASP A 1 565 ? -8.010 19.498 -15.738 1.00 62.44 565 ASP A O 1
ATOM 4639 N N . THR A 1 566 ? -9.052 17.516 -15.738 1.00 59.50 566 THR A N 1
ATOM 4640 C CA . THR A 1 566 ? -8.326 16.988 -16.900 1.00 59.50 566 THR A CA 1
ATOM 4641 C C . THR A 1 566 ? -8.769 17.666 -18.203 1.00 59.50 566 THR A C 1
ATOM 4643 O O . THR A 1 566 ? -7.937 17.932 -19.070 1.00 59.50 566 THR A O 1
ATOM 4646 N N . MET A 1 567 ? -10.062 17.983 -18.356 1.00 53.28 567 MET A N 1
ATOM 4647 C CA . MET A 1 567 ? -10.591 18.663 -19.548 1.00 53.28 567 MET A CA 1
ATOM 4648 C C . MET A 1 567 ? -10.206 20.146 -19.606 1.00 53.28 567 MET A C 1
ATOM 4650 O O . MET A 1 567 ? -9.907 20.646 -20.686 1.00 53.28 567 MET A O 1
ATOM 4654 N N . SER A 1 568 ? -10.131 20.839 -18.466 1.00 47.12 568 SER A N 1
ATOM 4655 C CA . SER A 1 568 ? -9.678 22.241 -18.411 1.00 47.12 568 SER A CA 1
ATOM 4656 C C . SER A 1 568 ? -8.191 22.428 -18.763 1.00 47.12 568 SER A C 1
ATOM 4658 O O . SER A 1 568 ? -7.770 23.532 -19.103 1.00 47.12 568 SER A O 1
ATOM 4660 N N . GLN A 1 569 ? -7.403 21.347 -18.723 1.00 43.38 569 GLN A N 1
ATOM 4661 C CA . GLN A 1 569 ? -5.972 21.320 -19.051 1.00 43.38 569 GLN A CA 1
ATOM 4662 C C . GLN A 1 569 ? -5.677 20.718 -20.437 1.00 43.38 569 GLN A C 1
ATOM 4664 O O . GLN A 1 569 ? -4.513 20.602 -20.825 1.00 43.38 569 GLN A O 1
ATOM 4669 N N . ALA A 1 570 ? -6.702 20.329 -21.202 1.00 39.28 570 ALA A N 1
ATOM 4670 C CA . ALA A 1 570 ? -6.521 19.734 -22.520 1.00 39.28 570 ALA A CA 1
ATOM 4671 C C . ALA A 1 570 ? -6.025 20.768 -23.552 1.00 39.28 570 ALA A C 1
ATOM 4673 O O . ALA A 1 570 ? -6.551 21.873 -23.674 1.00 39.28 570 ALA A O 1
ATOM 4674 N N . CYS A 1 571 ? -4.998 20.395 -24.323 1.00 36.28 571 CYS A N 1
ATOM 4675 C CA . CYS A 1 571 ? -4.449 21.215 -25.403 1.00 36.28 571 CYS A CA 1
ATOM 4676 C C . CYS A 1 571 ? -5.502 21.433 -26.519 1.00 36.28 571 CYS A C 1
ATOM 4678 O O . CYS A 1 571 ? -5.963 20.440 -27.090 1.00 36.28 571 CYS A O 1
ATOM 4680 N N . PRO A 1 572 ? -5.815 22.685 -26.923 1.00 38.03 572 PRO A N 1
ATOM 4681 C CA . PRO A 1 572 ? -6.823 22.998 -27.953 1.00 38.03 572 PRO A CA 1
ATOM 4682 C C . PRO A 1 572 ? -6.530 22.432 -29.353 1.00 38.03 572 PRO A C 1
ATOM 4684 O O . PRO A 1 572 ? -7.357 22.527 -30.251 1.00 38.03 572 PRO A O 1
ATOM 4687 N N . ILE A 1 573 ? -5.330 21.892 -29.570 1.00 43.00 573 ILE A N 1
ATOM 4688 C CA . ILE A 1 573 ? -4.837 21.432 -30.876 1.00 43.00 573 ILE A CA 1
ATOM 4689 C C . ILE A 1 573 ? -5.195 19.947 -31.116 1.00 43.00 573 ILE A C 1
ATOM 4691 O O . ILE A 1 573 ? -5.057 19.444 -32.229 1.00 43.00 573 ILE A O 1
ATOM 4695 N N . CYS A 1 574 ? -5.673 19.232 -30.090 1.00 36.62 574 CYS A N 1
ATOM 4696 C CA . CYS A 1 574 ? -5.909 17.784 -30.141 1.00 36.62 574 CYS A CA 1
ATOM 4697 C C . CYS A 1 574 ? -7.363 17.368 -30.447 1.00 36.62 574 CYS A C 1
ATOM 4699 O O . CYS A 1 574 ? -7.637 16.164 -30.511 1.00 36.62 574 CYS A O 1
ATOM 4701 N N . GLU A 1 575 ? -8.287 18.309 -30.654 1.00 33.03 575 GLU A N 1
ATOM 4702 C CA . GLU A 1 575 ? -9.663 17.996 -31.061 1.00 33.03 575 GLU A CA 1
ATOM 4703 C C . GLU A 1 575 ? -9.810 17.966 -32.595 1.00 33.03 575 GLU A C 1
ATOM 4705 O O . GLU A 1 575 ? -9.207 18.784 -33.295 1.00 33.03 575 GLU A O 1
ATOM 4710 N N . PRO A 1 576 ? -10.589 17.023 -33.162 1.00 32.06 576 PRO A N 1
ATOM 4711 C CA . PRO A 1 576 ? -10.955 17.090 -34.573 1.00 32.06 576 PRO A CA 1
ATOM 4712 C C . PRO A 1 576 ? -11.862 18.310 -34.818 1.00 32.06 576 PRO A C 1
ATOM 4714 O O . PRO A 1 576 ? -12.573 18.729 -33.903 1.00 32.06 576 PRO A O 1
ATOM 4717 N N . PRO A 1 577 ? -11.898 18.877 -36.040 1.00 30.25 577 PRO A N 1
ATOM 4718 C CA . PRO A 1 577 ? -12.842 19.942 -36.346 1.00 30.25 577 PRO A CA 1
ATOM 4719 C C . PRO A 1 577 ? -14.266 19.414 -36.150 1.00 30.25 577 PRO A C 1
ATOM 4721 O O . PRO A 1 577 ? -14.673 18.435 -36.779 1.00 30.25 577 PRO A O 1
ATOM 4724 N N . ILE A 1 578 ? -15.011 20.058 -35.254 1.00 31.73 578 ILE A N 1
ATOM 4725 C CA . ILE A 1 578 ? -16.444 19.839 -35.085 1.00 31.73 578 ILE A CA 1
ATOM 4726 C C . ILE A 1 578 ? -17.098 20.151 -36.435 1.00 31.73 578 ILE A C 1
ATOM 4728 O O . ILE A 1 578 ? -16.981 21.265 -36.945 1.00 31.73 578 ILE A O 1
ATOM 4732 N N . ASN A 1 579 ? -17.772 19.163 -37.026 1.00 34.53 579 ASN A N 1
ATOM 4733 C CA . ASN A 1 579 ? -18.658 19.377 -38.166 1.00 34.53 579 ASN A CA 1
ATOM 4734 C C . ASN A 1 579 ? -19.809 20.292 -37.723 1.00 34.53 579 ASN A C 1
ATOM 4736 O O . ASN A 1 579 ? -20.819 19.820 -37.207 1.00 34.53 579 ASN A O 1
ATOM 4740 N N . SER A 1 580 ? -19.673 21.600 -37.925 1.00 29.08 580 SER A N 1
ATOM 4741 C CA . SER A 1 580 ? -20.770 22.548 -37.762 1.00 29.08 580 SER A CA 1
ATOM 4742 C C . SER A 1 580 ? -21.563 22.652 -39.069 1.00 29.08 580 SER A C 1
ATOM 4744 O O . SER A 1 580 ? -21.397 23.598 -39.834 1.00 29.08 580 SER A O 1
ATOM 4746 N N . ASN A 1 581 ? -22.437 21.676 -39.321 1.00 35.12 581 ASN A N 1
ATOM 4747 C CA . ASN A 1 581 ? -23.667 21.943 -40.066 1.00 35.12 581 ASN A CA 1
ATOM 4748 C C . ASN A 1 581 ? -24.735 22.303 -39.033 1.00 35.12 581 ASN A C 1
ATOM 4750 O O . ASN A 1 581 ? -25.438 21.428 -38.538 1.00 35.12 581 ASN A O 1
ATOM 4754 N N . ALA A 1 582 ? -24.812 23.581 -38.677 1.00 29.91 582 ALA A N 1
ATOM 4755 C CA . ALA A 1 582 ? -25.981 24.153 -38.027 1.00 29.91 582 ALA A CA 1
ATOM 4756 C C . ALA A 1 582 ? -25.984 25.667 -38.258 1.00 29.91 582 ALA A C 1
ATOM 4758 O O . ALA A 1 582 ? -25.048 26.367 -37.873 1.00 29.91 582 ALA A O 1
ATOM 4759 N N . ASP A 1 583 ? -27.037 26.103 -38.943 1.00 38.28 583 ASP A N 1
ATOM 4760 C CA . ASP A 1 583 ? -27.550 27.464 -39.067 1.00 38.28 583 ASP A CA 1
ATOM 4761 C C . ASP A 1 583 ? -27.143 28.409 -37.929 1.00 38.28 583 ASP A C 1
ATOM 4763 O O . ASP A 1 583 ? -27.419 28.150 -36.757 1.00 38.28 583 ASP A O 1
ATOM 4767 N N . MET A 1 584 ? -26.603 29.574 -38.289 1.00 28.44 584 MET A N 1
ATOM 4768 C CA . MET A 1 584 ? -26.712 30.753 -37.438 1.00 28.44 584 MET A CA 1
ATOM 4769 C C . MET A 1 584 ? -27.134 31.954 -38.273 1.00 28.44 584 MET A C 1
ATOM 4771 O O . MET A 1 584 ? -26.394 32.462 -39.118 1.00 28.44 584 MET A O 1
ATOM 4775 N N . GLY A 1 585 ? -28.374 32.359 -38.008 1.00 27.86 585 GLY A N 1
ATOM 4776 C CA . GLY A 1 585 ? -28.958 33.616 -38.419 1.00 27.86 585 GLY A CA 1
ATOM 4777 C C . GLY A 1 585 ? -28.251 34.827 -37.811 1.00 27.86 585 GLY A C 1
ATOM 4778 O O . GLY A 1 585 ? -27.313 34.735 -37.024 1.00 27.86 585 GLY A O 1
ATOM 4779 N N . GLN A 1 586 ? -28.728 35.966 -38.284 1.00 28.80 586 GLN A N 1
ATOM 4780 C CA . GLN A 1 586 ? -28.187 37.312 -38.172 1.00 28.80 586 GLN A CA 1
ATOM 4781 C C . GLN A 1 586 ? -28.060 37.854 -36.735 1.00 28.80 586 GLN A C 1
ATOM 4783 O O . GLN A 1 586 ? -28.679 37.341 -35.811 1.00 28.80 586 GLN A O 1
ATOM 4788 N N . GLU A 1 587 ? -27.355 38.998 -36.660 1.00 28.34 587 GLU A N 1
ATOM 4789 C CA . GLU A 1 587 ? -27.352 40.021 -35.591 1.00 28.34 587 GLU A CA 1
ATOM 4790 C C . GLU A 1 587 ? -26.404 39.755 -34.394 1.00 28.34 587 GLU A C 1
ATOM 4792 O O . GLU A 1 587 ? -26.387 38.677 -33.829 1.00 28.34 587 GLU A O 1
ATOM 4797 N N . LEU A 1 588 ? -25.511 40.651 -33.937 1.00 28.61 588 LEU A N 1
ATOM 4798 C CA . LEU A 1 588 ? -25.436 42.118 -33.969 1.00 28.61 588 LEU A CA 1
ATOM 4799 C C . LEU A 1 588 ? -23.980 42.628 -33.855 1.00 28.61 588 LEU A C 1
ATOM 4801 O O . LEU A 1 588 ? -23.101 42.019 -33.250 1.00 28.61 588 LEU A O 1
ATOM 4805 N N . LEU A 1 589 ? -23.771 43.818 -34.419 1.00 30.50 589 LEU A N 1
ATOM 4806 C CA . LEU A 1 589 ? -22.566 44.650 -34.383 1.00 30.50 589 LEU A CA 1
ATOM 4807 C C . LEU A 1 589 ? -22.192 45.130 -32.968 1.00 30.50 589 LEU A C 1
ATOM 4809 O O . LEU A 1 589 ? -23.034 45.647 -32.241 1.00 30.50 589 LEU A O 1
ATOM 4813 N N . GLY A 1 590 ? -20.893 45.129 -32.649 1.00 27.52 590 GLY A N 1
ATOM 4814 C CA . GLY A 1 590 ? -20.347 45.807 -31.468 1.00 27.52 590 GLY A CA 1
ATOM 4815 C C . GLY A 1 590 ? -18.841 46.053 -31.573 1.00 27.52 590 GLY A C 1
ATOM 4816 O O . GLY A 1 590 ? -18.029 45.192 -31.258 1.00 27.52 590 GLY A O 1
ATOM 4817 N N . ARG A 1 591 ? -18.460 47.241 -32.055 1.00 31.48 591 ARG A N 1
ATOM 4818 C CA . ARG A 1 591 ? -17.072 47.717 -32.197 1.00 31.48 591 ARG A CA 1
ATOM 4819 C C . ARG A 1 591 ? -16.372 47.877 -30.840 1.00 31.48 591 ARG A C 1
ATOM 4821 O O . ARG A 1 591 ? -16.928 48.487 -29.936 1.00 31.48 591 ARG A O 1
ATOM 4828 N N . GLY A 1 592 ? -15.088 47.516 -30.773 1.00 26.84 592 GLY A N 1
ATOM 4829 C CA . GLY A 1 592 ? -14.203 47.919 -29.674 1.00 26.84 592 GLY A CA 1
ATOM 4830 C C . GLY A 1 592 ? -12.733 47.544 -29.883 1.00 26.84 592 GLY A C 1
ATOM 4831 O O . GLY A 1 592 ? -12.255 46.569 -29.320 1.00 26.84 592 GLY A O 1
ATOM 4832 N N . LYS A 1 593 ? -11.988 48.333 -30.670 1.00 30.45 593 LYS A N 1
ATOM 4833 C CA . LYS A 1 593 ? -10.513 48.291 -30.691 1.00 30.45 593 LYS A CA 1
ATOM 4834 C C . LYS A 1 593 ? -9.966 48.800 -29.350 1.00 30.45 593 LYS A C 1
ATOM 4836 O O . LYS A 1 593 ? -10.171 49.971 -29.041 1.00 30.45 593 LYS A O 1
ATOM 4841 N N . ARG A 1 594 ? -9.175 47.993 -28.635 1.00 27.70 594 ARG A N 1
ATOM 4842 C CA . ARG A 1 594 ? -8.147 48.474 -27.691 1.00 27.70 594 ARG A CA 1
ATOM 4843 C C . ARG A 1 594 ? -6.907 47.579 -27.731 1.00 27.70 594 ARG A C 1
ATOM 4845 O O . ARG A 1 594 ? -6.884 46.481 -27.196 1.00 27.70 594 ARG A O 1
ATOM 4852 N N . THR A 1 595 ? -5.865 48.094 -28.370 1.00 28.78 595 THR A N 1
ATOM 4853 C CA . THR A 1 595 ? -4.454 47.812 -28.077 1.00 28.78 595 THR A CA 1
ATOM 4854 C C . THR A 1 595 ? -4.137 48.231 -26.637 1.00 28.78 595 THR A C 1
ATOM 4856 O O . THR A 1 595 ? -4.691 49.238 -26.210 1.00 28.78 595 THR A O 1
ATOM 4859 N N . ILE A 1 596 ? -3.222 47.537 -25.934 1.00 27.75 596 ILE A N 1
ATOM 4860 C CA . ILE A 1 596 ? -2.190 48.120 -25.037 1.00 27.75 596 ILE A CA 1
ATOM 4861 C C . ILE A 1 596 ? -1.271 47.033 -24.418 1.00 27.75 596 ILE A C 1
ATOM 4863 O O . ILE A 1 596 ? -1.714 46.141 -23.710 1.00 27.75 596 ILE A O 1
ATOM 4867 N N . LYS A 1 597 ? 0.026 47.201 -24.726 1.00 25.23 597 LYS A N 1
ATOM 4868 C CA . LYS A 1 597 ? 1.266 47.136 -23.914 1.00 25.23 597 LYS A CA 1
ATOM 4869 C C . LYS A 1 597 ? 1.652 45.900 -23.074 1.00 25.23 597 LYS A C 1
ATOM 4871 O O . LYS A 1 597 ? 1.029 45.559 -22.079 1.00 25.23 597 LYS A O 1
ATOM 4876 N N . LYS A 1 598 ? 2.876 45.429 -23.364 1.00 34.00 598 LYS A N 1
ATOM 4877 C CA . LYS A 1 598 ? 3.841 44.880 -22.389 1.00 34.00 598 LYS A CA 1
ATOM 4878 C C . LYS A 1 598 ? 4.139 45.892 -21.268 1.00 34.00 598 LYS A C 1
ATOM 4880 O O . LYS A 1 598 ? 4.267 47.082 -21.566 1.00 34.00 598 LYS A O 1
ATOM 4885 N N . PRO A 1 599 ? 4.472 45.407 -20.065 1.00 30.95 599 PRO A N 1
ATOM 4886 C CA . PRO A 1 599 ? 5.587 45.980 -19.319 1.00 30.95 599 PRO A CA 1
ATOM 4887 C C . PRO A 1 599 ? 6.569 44.902 -18.838 1.00 30.95 599 PRO A C 1
ATOM 4889 O O . PRO A 1 599 ? 6.199 43.760 -18.576 1.00 30.95 599 PRO A O 1
ATOM 4892 N N . GLY A 1 600 ? 7.843 45.282 -18.767 1.00 24.50 600 GLY A N 1
ATOM 4893 C CA . GLY A 1 600 ? 8.891 44.498 -18.126 1.00 24.50 600 GLY A CA 1
ATOM 4894 C C . GLY A 1 600 ? 9.141 44.917 -16.675 1.00 24.50 600 GLY A C 1
ATOM 4895 O O . GLY A 1 600 ? 8.526 45.854 -16.176 1.00 24.50 600 GLY A O 1
ATOM 4896 N N . HIS A 1 601 ? 10.161 44.254 -16.119 1.00 25.09 601 HIS A N 1
ATOM 4897 C CA . HIS A 1 601 ? 11.048 44.648 -15.018 1.00 25.09 601 HIS A CA 1
ATOM 4898 C C . HIS A 1 601 ? 10.710 44.313 -13.542 1.00 25.09 601 HIS A C 1
ATOM 4900 O O . HIS A 1 601 ? 9.756 44.816 -12.968 1.00 25.09 601 HIS A O 1
ATOM 4906 N N . PHE A 1 602 ? 11.670 43.562 -12.959 1.00 23.02 602 PHE A N 1
ATOM 4907 C CA . PHE A 1 602 ? 12.214 43.554 -11.583 1.00 23.02 602 PHE A CA 1
ATOM 4908 C C . PHE A 1 602 ? 11.365 43.040 -10.397 1.00 23.02 602 PHE A C 1
ATOM 4910 O O . PHE A 1 602 ? 10.415 43.681 -9.976 1.00 23.02 602 PHE A O 1
ATOM 4917 N N . ASN A 1 603 ? 11.807 41.951 -9.742 1.00 24.06 603 ASN A N 1
ATOM 4918 C CA . ASN A 1 603 ? 12.665 42.008 -8.539 1.00 24.06 603 ASN A CA 1
ATOM 4919 C C . ASN A 1 603 ? 13.031 40.608 -8.004 1.00 24.06 603 ASN A C 1
ATOM 4921 O O . ASN A 1 603 ? 12.202 39.704 -7.954 1.00 24.06 603 ASN A O 1
ATOM 4925 N N . ALA A 1 604 ? 14.294 40.463 -7.600 1.00 23.77 604 ALA A N 1
ATOM 4926 C CA . ALA A 1 604 ? 14.831 39.350 -6.826 1.00 23.77 604 ALA A CA 1
ATOM 4927 C C . ALA A 1 604 ? 14.746 39.688 -5.328 1.00 23.77 604 ALA A C 1
ATOM 4929 O O . ALA A 1 604 ? 14.967 40.839 -4.959 1.00 23.77 604 ALA A O 1
ATOM 4930 N N . PHE A 1 605 ? 14.495 38.692 -4.479 1.00 22.41 605 PHE A N 1
ATOM 4931 C CA . PHE A 1 605 ? 14.663 38.800 -3.029 1.00 22.41 605 PHE A CA 1
ATOM 4932 C C . PHE A 1 605 ? 15.533 37.641 -2.531 1.00 22.41 605 PHE A C 1
ATOM 4934 O O . PHE A 1 605 ? 15.207 36.475 -2.743 1.00 22.41 605 PHE A O 1
ATOM 4941 N N . TYR A 1 606 ? 16.649 37.997 -1.893 1.00 22.45 606 TYR A N 1
ATOM 4942 C CA . TYR A 1 606 ? 17.362 37.176 -0.916 1.00 22.45 606 TYR A CA 1
ATOM 4943 C C . TYR A 1 606 ? 16.804 37.517 0.471 1.00 22.45 606 TYR A C 1
ATOM 4945 O O . TYR A 1 606 ? 16.491 38.681 0.726 1.00 22.45 606 TYR A O 1
ATOM 4953 N N . LEU A 1 607 ? 16.715 36.525 1.352 1.00 26.88 607 LEU A N 1
ATOM 4954 C CA . LEU A 1 607 ? 16.535 36.709 2.791 1.00 26.88 607 LEU A CA 1
ATOM 4955 C C . LEU A 1 607 ? 17.604 35.884 3.516 1.00 26.88 607 LEU A C 1
ATOM 4957 O O . LEU A 1 607 ? 17.980 34.813 3.032 1.00 26.88 607 LEU A O 1
ATOM 4961 N N . GLU A 1 608 ? 18.115 36.490 4.588 1.00 28.86 608 GLU A N 1
ATOM 4962 C CA . GLU A 1 608 ? 19.282 36.127 5.408 1.00 28.86 608 GLU A CA 1
ATOM 4963 C C . GLU A 1 608 ? 19.218 34.748 6.073 1.00 28.86 608 GLU A C 1
ATOM 4965 O O . GLU A 1 608 ? 18.104 34.296 6.431 1.00 28.86 608 GLU A O 1
#

InterPro domains:
  IPR001241 DNA topoisomerase, type IIA [SM00433] (1-211)
  IPR002205 DNA topoisomerase, type IIA, domain A [PF00521] (210-549)
  IPR002205 DNA topoisomerase, type IIA, domain A [PS52040] (1-548)
  IPR002205 DNA topoisomerase, type IIA, domain A [SM00434] (166-546)
  IPR013757 DNA topoisomerase, type IIA, alpha-helical domain superfamily [G3DSA:1.10.268.10] (429-569)
  IPR013758 DNA topoisomerase, type IIA, domain A, alpha-beta [G3DSA:3.90.199.10] (205-314)
  IPR013759 DNA topoisomerase, type IIA, subunit B, C-terminal [G3DSA:3.40.50.670] (2-174)
  IPR013760 DNA topoisomerase, type IIA-like domain superfamily [SSF56719] (7-560)
  IPR050634 DNA Topoisomerase II [PTHR10169] (210-567)

pLDDT: mean 79.21, std 17.27, range [22.41, 96.44]

Radius of gyration: 36.06 Å; chains: 1; bounding box: 89×70×99 Å

Sequence (608 aa):
MMGLTVVNNREHYGVFPLRGKLPNATRASMKKVLKNNVINNLTRILGLVCDENFLGKKNGVDISKSLRYGRILLMMDQDHDGSHIKGLVINLIHRMWPTLVRTTDCQFIYQFTTPIVKATHSKSDMVKSFYTIQAFEDWRKDENDVSSWTTKYYKGLGNSTDQEAIDYFKEMDKSINIFTWKDELDSKAIEVAFDKTKVKDRKDWILSFQAGKDHASHRYLNTELSPVTRYLFCNDDDKILNYNMDENGKTIEPKWFLPVIPMVLVNGSQGIGIGWNSFVPKYNPKDIINNIKRKFNGESIEENKMTPWYKGFKGTIVQKDKGIYHIDGLVTHGKGYTYHIKELPIGTSIEGYKKYLKSISKGTAKNNTPLIKTFEQIGDSRTVGFHIEFIQAPSKDDDLIEILNLRTTISTNDMHLYNEENHIEKFNSAEKILEHFYYERLEKYKKRWDVMLENIESDLIDMENTKKFLMLARSRKFDFLTEDSKDLRKICMDHNIAADSIQSLLSLPLSAFSNEGLKKVEDKIQEKEEEKNALFNKTEIQLWKDDLDTFEEEWQKEEASWKSDTMSQACPICEPPINSNADMGQELLGRGKRTIKKPGHFNAFYLE